Protein AF-A0AAP6MKV2-F1 (afdb_monomer)

Nearest PDB structures (foldseek):
  7dkw-assembly2_B  TM=5.057E-01  e=1.894E-02  Thermoanaerobacterium xylanolyticum LX-11
  5ost-assembly1_A  TM=4.726E-01  e=5.438E-02  Thermoanaerobacterium xylanolyticum LX-11
  7w2t-assembly1_A  TM=4.803E-01  e=5.438E-02  Thermoanaerobacterium xylanolyticum LX-11
  6shm-assembly1_A  TM=4.176E-01  e=5.194E-02  Salegentibacter sp. Hel_I_6
  5yqg-assembly1_B  TM=2.868E-01  e=1.022E+00  Mus musculus

Structure (mmCIF, N/CA/C/O backbone):
data_AF-A0AAP6MKV2-F1
#
_entry.id   AF-A0AAP6MKV2-F1
#
loop_
_atom_site.group_PDB
_atom_site.id
_atom_site.type_symbol
_atom_site.label_atom_id
_atom_site.label_alt_id
_atom_site.label_comp_id
_atom_site.label_asym_id
_atom_site.label_entity_id
_atom_site.label_seq_id
_atom_site.pdbx_PDB_ins_code
_atom_site.Cartn_x
_atom_site.Cartn_y
_atom_site.Cartn_z
_atom_site.occupancy
_atom_site.B_iso_or_equiv
_atom_site.auth_seq_id
_atom_site.auth_comp_id
_atom_site.auth_asym_id
_atom_site.auth_atom_id
_atom_site.pdbx_PDB_model_num
ATOM 1 N N . MET A 1 1 ? 3.677 -28.229 -63.350 1.00 37.38 1 MET A N 1
ATOM 2 C CA . MET A 1 1 ? 2.703 -27.316 -62.720 1.00 37.38 1 MET A CA 1
ATOM 3 C C . MET A 1 1 ? 3.245 -27.011 -61.335 1.00 37.38 1 MET A C 1
ATOM 5 O O . MET A 1 1 ? 3.321 -27.908 -60.512 1.00 37.38 1 MET A O 1
ATOM 9 N N . ALA A 1 2 ? 3.819 -25.820 -61.182 1.00 33.41 2 ALA A N 1
ATOM 10 C CA . ALA A 1 2 ? 4.589 -25.403 -60.016 1.00 33.41 2 ALA A CA 1
ATOM 11 C C . ALA A 1 2 ? 3.659 -24.871 -58.919 1.00 33.41 2 ALA A C 1
ATOM 13 O O . ALA A 1 2 ? 2.765 -24.083 -59.223 1.00 33.41 2 ALA A O 1
ATOM 14 N N . ILE A 1 3 ? 3.909 -25.246 -57.664 1.00 34.44 3 ILE A N 1
ATOM 15 C CA . ILE A 1 3 ? 3.376 -24.551 -56.489 1.00 34.44 3 ILE A CA 1
ATOM 16 C C . ILE A 1 3 ? 4.572 -24.095 -55.655 1.00 34.44 3 ILE A C 1
ATOM 18 O O . ILE A 1 3 ? 5.484 -24.864 -55.361 1.00 34.44 3 ILE A O 1
ATOM 22 N N . ARG A 1 4 ? 4.581 -22.788 -55.394 1.00 31.06 4 ARG A N 1
ATOM 23 C CA . ARG A 1 4 ? 5.626 -22.006 -54.737 1.00 31.06 4 ARG A CA 1
ATOM 24 C C . ARG A 1 4 ? 5.560 -22.208 -53.221 1.00 31.06 4 ARG A C 1
ATOM 26 O O . ARG A 1 4 ? 4.501 -22.007 -52.638 1.00 31.06 4 ARG A O 1
ATOM 33 N N . LEU A 1 5 ? 6.701 -22.507 -52.606 1.00 33.47 5 LEU A N 1
ATOM 34 C CA . LEU A 1 5 ? 6.960 -22.258 -51.187 1.00 33.47 5 LEU A CA 1
ATOM 35 C C . LEU A 1 5 ? 7.304 -20.769 -51.028 1.00 33.47 5 LEU A C 1
ATOM 37 O O . LEU A 1 5 ? 8.228 -20.281 -51.678 1.00 33.47 5 LEU A O 1
ATOM 41 N N . ARG A 1 6 ? 6.528 -20.045 -50.216 1.00 33.00 6 ARG A N 1
ATOM 42 C CA . ARG A 1 6 ? 6.804 -18.665 -49.797 1.00 33.00 6 ARG A CA 1
ATOM 43 C C . ARG A 1 6 ? 7.363 -18.685 -48.371 1.00 33.00 6 ARG A C 1
ATOM 45 O O . ARG A 1 6 ? 6.688 -19.152 -47.466 1.00 33.00 6 ARG A O 1
ATOM 52 N N . GLU A 1 7 ? 8.600 -18.207 -48.260 1.00 35.06 7 GLU A N 1
ATOM 53 C CA . GLU A 1 7 ? 9.160 -17.328 -47.218 1.00 35.06 7 GLU A CA 1
ATOM 54 C C . GLU A 1 7 ? 8.835 -17.650 -45.747 1.00 35.06 7 GLU A C 1
ATOM 56 O O . GLU A 1 7 ? 7.844 -17.195 -45.184 1.00 35.06 7 GLU A O 1
ATOM 61 N N . ALA A 1 8 ? 9.756 -18.383 -45.110 1.00 37.50 8 ALA A N 1
ATOM 62 C CA . ALA A 1 8 ? 9.892 -18.457 -43.659 1.00 37.50 8 ALA A CA 1
ATOM 63 C C . ALA A 1 8 ? 10.658 -17.228 -43.125 1.00 37.50 8 ALA A C 1
ATOM 65 O O . ALA A 1 8 ? 11.614 -16.756 -43.741 1.00 37.50 8 ALA A O 1
ATOM 66 N N . ASN A 1 9 ? 10.208 -16.721 -41.978 1.00 42.56 9 ASN A N 1
ATOM 67 C CA . ASN A 1 9 ? 10.614 -15.465 -41.347 1.00 42.56 9 ASN A CA 1
ATOM 68 C C . ASN A 1 9 ? 12.045 -15.551 -40.742 1.00 42.56 9 ASN A C 1
ATOM 70 O O . ASN A 1 9 ? 12.288 -16.440 -39.919 1.00 42.56 9 ASN A O 1
ATOM 74 N N . PRO A 1 10 ? 12.994 -14.656 -41.094 1.00 40.03 10 PRO A N 1
ATOM 75 C CA . PRO A 1 10 ? 14.389 -14.699 -40.624 1.00 40.03 10 PRO A CA 1
ATOM 76 C C . PRO A 1 10 ? 14.574 -14.502 -39.105 1.00 40.03 10 PRO A C 1
ATOM 78 O O . PRO A 1 10 ? 15.648 -14.786 -38.578 1.00 40.03 10 PRO A O 1
ATOM 81 N N . THR A 1 11 ? 13.536 -14.090 -38.375 1.00 42.41 11 THR A N 1
ATOM 82 C CA . THR A 1 11 ? 13.589 -13.847 -36.922 1.00 42.41 11 THR A CA 1
ATOM 83 C C . THR A 1 11 ? 13.694 -15.133 -36.089 1.00 42.41 11 THR A C 1
ATOM 85 O O . THR A 1 11 ? 14.256 -15.121 -34.997 1.00 42.41 11 THR A O 1
ATOM 88 N N . VAL A 1 12 ? 13.234 -16.277 -36.611 1.00 44.59 12 VAL A N 1
ATOM 89 C CA . VAL A 1 12 ? 13.224 -17.553 -35.863 1.00 44.59 12 VAL A CA 1
ATOM 90 C C . VAL A 1 12 ? 14.627 -18.174 -35.751 1.00 44.59 12 VAL A C 1
ATOM 92 O O . VAL A 1 12 ? 14.918 -18.883 -34.793 1.00 44.59 12 VAL A O 1
ATOM 95 N N . HIS A 1 13 ? 15.540 -17.872 -36.681 1.00 40.53 13 HIS A N 1
ATOM 96 C CA . HIS A 1 13 ? 16.907 -18.417 -36.652 1.00 40.53 13 HIS A CA 1
ATOM 97 C C . HIS A 1 13 ? 17.844 -17.641 -35.707 1.00 40.53 13 HIS A C 1
ATOM 99 O O . HIS A 1 13 ? 18.836 -18.198 -35.244 1.00 40.53 13 HIS A O 1
ATOM 105 N N . ALA A 1 14 ? 17.510 -16.393 -35.357 1.00 41.19 14 ALA A N 1
ATOM 106 C CA . ALA A 1 14 ? 18.282 -15.597 -34.400 1.00 41.19 14 ALA A CA 1
ATOM 107 C C . ALA A 1 14 ? 18.043 -16.027 -32.937 1.00 41.19 14 ALA A C 1
ATOM 109 O O . ALA A 1 14 ? 18.963 -15.973 -32.126 1.00 41.19 14 ALA A O 1
ATOM 110 N N . ILE A 1 15 ? 16.840 -16.518 -32.613 1.00 44.12 15 ILE A N 1
ATOM 111 C CA . ILE A 1 15 ? 16.466 -16.928 -31.246 1.00 44.12 15 ILE A CA 1
ATOM 112 C C . ILE A 1 15 ? 17.025 -18.322 -30.907 1.00 44.12 15 ILE A C 1
ATOM 114 O O . ILE A 1 15 ? 17.529 -18.535 -29.808 1.00 44.12 15 ILE A O 1
ATOM 118 N N . VAL A 1 16 ? 17.049 -19.249 -31.872 1.00 46.31 16 VAL A N 1
ATOM 119 C CA . VAL A 1 16 ? 17.664 -20.580 -31.686 1.00 46.31 16 VAL A CA 1
ATOM 120 C C . VAL A 1 16 ? 19.199 -20.496 -31.637 1.00 46.31 16 VAL A C 1
ATOM 122 O O . VAL A 1 16 ? 19.837 -21.263 -30.919 1.00 46.31 16 VAL A O 1
ATOM 125 N N . GLY A 1 17 ? 19.805 -19.527 -32.334 1.00 36.56 17 GLY A N 1
ATOM 126 C CA . GLY A 1 17 ? 21.254 -19.294 -32.300 1.00 36.56 17 GLY A CA 1
ATOM 127 C C . GLY A 1 17 ? 21.776 -18.725 -30.974 1.00 36.56 17 GLY A C 1
ATOM 128 O O . GLY A 1 17 ? 22.905 -19.025 -30.596 1.00 36.56 17 GLY A O 1
ATOM 129 N N . LEU A 1 18 ? 20.965 -17.951 -30.239 1.00 38.56 18 LEU A N 1
ATOM 130 C CA . LEU A 1 18 ? 21.369 -17.376 -28.948 1.00 38.56 18 LEU A CA 1
ATOM 131 C C . LEU A 1 18 ? 21.294 -18.391 -27.793 1.00 38.56 18 LEU A C 1
ATOM 133 O O . LEU A 1 18 ? 22.123 -18.343 -26.888 1.00 38.56 18 LEU A O 1
ATOM 137 N N . LEU A 1 19 ? 20.358 -19.346 -27.853 1.00 37.03 19 LEU A N 1
ATOM 138 C CA . LEU A 1 19 ? 20.194 -20.394 -26.835 1.00 37.03 19 LEU A CA 1
ATOM 139 C C . LEU A 1 19 ? 21.298 -21.466 -26.883 1.00 37.03 19 LEU A C 1
ATOM 141 O O . LEU A 1 19 ? 21.673 -21.995 -25.842 1.00 37.03 19 LEU A O 1
ATOM 145 N N . LEU A 1 20 ? 21.881 -21.736 -28.058 1.00 39.06 20 LEU A N 1
ATOM 146 C CA . LEU A 1 20 ? 22.973 -22.711 -28.226 1.00 39.06 20 LEU A CA 1
ATOM 147 C C . LEU A 1 20 ? 24.357 -22.183 -27.803 1.00 39.06 20 LEU A C 1
ATOM 149 O O . LEU A 1 20 ? 25.241 -22.976 -27.486 1.00 39.06 20 LEU A O 1
ATOM 153 N N . CYS A 1 21 ? 24.554 -20.862 -27.747 1.00 33.06 21 CYS A N 1
ATOM 154 C CA . CYS A 1 21 ? 25.814 -20.268 -27.281 1.00 33.06 21 CYS A CA 1
ATOM 155 C C . CYS A 1 21 ? 25.936 -20.225 -25.747 1.00 33.06 21 CYS A C 1
ATOM 157 O O . CYS A 1 21 ? 27.050 -20.126 -25.240 1.00 33.06 21 CYS A O 1
ATOM 159 N N . PHE A 1 22 ? 24.829 -20.343 -25.004 1.00 34.09 22 PHE A N 1
ATOM 160 C CA . PHE A 1 22 ? 24.847 -20.363 -23.535 1.00 34.09 22 PHE A CA 1
ATOM 161 C C . PHE A 1 22 ? 25.101 -21.767 -22.954 1.00 34.09 22 PHE A C 1
ATOM 163 O O . PHE A 1 22 ? 25.610 -21.893 -21.846 1.00 34.09 22 PHE A O 1
ATOM 170 N N . SER A 1 23 ? 24.822 -22.834 -23.714 1.00 34.31 23 SER A N 1
ATOM 171 C CA . SER A 1 23 ? 24.982 -24.230 -23.264 1.00 34.31 23 SER A CA 1
ATOM 172 C C . SER A 1 23 ? 26.414 -24.774 -23.395 1.00 34.31 23 SER A C 1
ATOM 174 O O . SER A 1 23 ? 26.713 -25.840 -22.869 1.00 34.31 23 SER A O 1
ATOM 176 N N . LEU A 1 24 ? 27.309 -24.065 -24.094 1.00 33.31 24 LEU A N 1
ATOM 177 C CA . LEU A 1 24 ? 28.676 -24.521 -24.399 1.00 33.31 24 LEU A CA 1
ATOM 178 C C . LEU A 1 24 ? 29.765 -23.913 -23.493 1.00 33.31 24 LEU A C 1
ATOM 180 O O . LEU A 1 24 ? 30.947 -24.150 -23.724 1.00 33.31 24 LEU A O 1
ATOM 184 N N . LEU A 1 25 ? 29.389 -23.170 -22.445 1.00 31.69 25 LEU A N 1
ATOM 185 C CA . LEU A 1 25 ? 30.319 -22.555 -21.482 1.00 31.69 25 LEU A CA 1
ATOM 186 C C . LEU A 1 25 ? 30.351 -23.240 -20.097 1.00 31.69 25 LEU A C 1
ATOM 188 O O . LEU A 1 25 ? 31.009 -22.739 -19.193 1.00 31.69 25 LEU A O 1
ATOM 192 N N . LEU A 1 26 ? 29.706 -24.405 -19.934 1.00 31.64 26 LEU A N 1
ATOM 193 C CA . LEU A 1 26 ? 29.647 -25.167 -18.668 1.00 31.64 26 LEU A CA 1
ATOM 194 C C . LEU A 1 26 ? 30.251 -26.584 -18.748 1.00 31.64 26 LEU A C 1
ATOM 196 O O . LEU A 1 26 ? 29.884 -27.477 -17.991 1.00 31.64 26 LEU A O 1
ATOM 200 N N . SER A 1 27 ? 31.196 -26.836 -19.654 1.00 33.81 27 SER A N 1
ATOM 201 C CA . SER A 1 27 ? 31.912 -28.121 -19.685 1.00 33.81 27 SER A CA 1
ATOM 202 C C . SER A 1 27 ? 33.384 -27.927 -20.012 1.00 33.81 27 SER A C 1
ATOM 204 O O . SER A 1 27 ? 33.800 -28.058 -21.158 1.00 33.81 27 SER A O 1
ATOM 206 N N . ALA A 1 28 ? 34.163 -27.607 -18.981 1.00 26.56 28 ALA A N 1
ATOM 207 C CA . ALA A 1 28 ? 35.610 -27.782 -18.974 1.00 26.56 28 ALA A CA 1
ATOM 208 C C . ALA A 1 28 ? 36.122 -27.791 -17.526 1.00 26.56 28 ALA A C 1
ATOM 210 O O . ALA A 1 28 ? 36.441 -26.740 -16.986 1.00 26.56 28 ALA A O 1
ATOM 211 N N . CYS A 1 29 ? 36.187 -28.973 -16.914 1.00 27.58 29 CYS A N 1
ATOM 212 C CA . CYS A 1 29 ? 37.262 -29.340 -15.991 1.00 27.58 29 CYS A CA 1
ATOM 213 C C . CYS A 1 29 ? 37.401 -30.866 -16.022 1.00 27.58 29 CYS A C 1
ATOM 215 O O . CYS A 1 29 ? 36.460 -31.601 -15.731 1.00 27.58 29 CYS A O 1
ATOM 217 N N . GLU A 1 30 ? 38.566 -31.287 -16.500 1.00 27.89 30 GLU A N 1
ATOM 218 C CA . GLU A 1 30 ? 39.003 -32.651 -16.763 1.00 27.89 30 GLU A CA 1
ATOM 219 C C . GLU A 1 30 ? 39.200 -33.464 -15.477 1.00 27.89 30 GLU A C 1
ATOM 221 O O . GLU A 1 30 ? 39.645 -32.948 -14.452 1.00 27.89 30 GLU A O 1
ATOM 226 N N . ASN A 1 31 ? 38.891 -34.757 -15.593 1.00 27.88 31 ASN A N 1
ATOM 227 C CA . ASN A 1 31 ? 39.413 -35.825 -14.749 1.00 27.88 31 ASN A CA 1
ATOM 228 C C . ASN A 1 31 ? 40.925 -35.956 -14.961 1.00 27.88 31 ASN A C 1
ATOM 230 O O . ASN A 1 31 ? 41.368 -35.935 -16.108 1.00 27.88 31 ASN A O 1
ATOM 234 N N . ASP A 1 32 ? 41.660 -36.240 -13.890 1.00 29.25 32 ASP A N 1
ATOM 235 C CA . ASP A 1 32 ? 42.868 -37.056 -13.979 1.00 29.25 32 ASP A CA 1
ATOM 236 C C . ASP A 1 32 ? 42.824 -38.120 -12.876 1.00 29.25 32 ASP A C 1
ATOM 238 O O . ASP A 1 32 ? 42.498 -37.844 -11.717 1.00 29.25 32 ASP A O 1
ATOM 242 N N . ASP A 1 33 ? 43.068 -39.350 -13.317 1.00 31.39 33 ASP A N 1
ATOM 243 C CA . ASP A 1 33 ? 43.136 -40.588 -12.553 1.00 31.39 33 ASP A CA 1
ATOM 244 C C . ASP A 1 33 ? 44.260 -40.548 -11.504 1.00 31.39 33 ASP A C 1
ATOM 246 O O . ASP A 1 33 ? 45.318 -39.981 -11.754 1.00 31.39 33 ASP A O 1
ATOM 250 N N . ASP A 1 34 ? 44.076 -41.242 -10.376 1.00 31.97 34 ASP A N 1
ATOM 251 C CA . ASP A 1 34 ? 45.062 -42.242 -9.949 1.00 31.97 34 ASP A CA 1
ATOM 252 C C . ASP A 1 34 ? 44.487 -43.188 -8.880 1.00 31.97 34 ASP A C 1
ATOM 254 O O . ASP A 1 34 ? 43.902 -42.797 -7.868 1.00 31.97 34 ASP A O 1
ATOM 258 N N . LEU A 1 35 ? 44.650 -44.478 -9.169 1.00 34.16 35 LEU A N 1
ATOM 259 C CA . LEU A 1 35 ? 44.372 -45.626 -8.315 1.00 34.16 35 LEU A CA 1
ATOM 260 C C . LEU A 1 35 ? 45.508 -45.781 -7.302 1.00 34.16 35 LEU A C 1
ATOM 262 O O . LEU A 1 35 ? 46.660 -45.835 -7.719 1.00 34.16 35 LEU A O 1
ATOM 266 N N . ASP A 1 36 ? 45.197 -45.991 -6.021 1.00 32.81 36 ASP A N 1
ATOM 267 C CA . ASP A 1 36 ? 46.112 -46.733 -5.153 1.00 32.81 36 ASP A CA 1
ATOM 268 C C . ASP A 1 36 ? 45.428 -47.407 -3.953 1.00 32.81 36 ASP A C 1
ATOM 270 O O . ASP A 1 36 ? 44.302 -47.109 -3.558 1.00 32.81 36 ASP A O 1
ATOM 274 N N . GLU A 1 37 ? 46.133 -48.418 -3.463 1.00 32.78 37 GLU A N 1
ATOM 275 C CA . GLU A 1 37 ? 45.663 -49.629 -2.803 1.00 32.78 37 GLU A CA 1
ATOM 276 C C . GLU A 1 37 ? 45.097 -49.488 -1.376 1.00 32.78 37 GLU A C 1
ATOM 278 O O . GLU A 1 37 ? 45.430 -48.610 -0.582 1.00 32.78 37 GLU A O 1
ATOM 283 N N . ALA A 1 38 ? 44.259 -50.466 -1.026 1.00 32.81 38 ALA A N 1
ATOM 284 C CA . ALA A 1 38 ? 43.570 -50.604 0.248 1.00 32.81 38 ALA A CA 1
ATOM 285 C C . ALA A 1 38 ? 44.495 -50.854 1.459 1.00 32.81 38 ALA A C 1
ATOM 287 O O . ALA A 1 38 ? 45.318 -51.771 1.461 1.00 32.81 38 ALA A O 1
ATOM 288 N N . GLN A 1 39 ? 44.206 -50.166 2.570 1.00 32.25 39 GLN A N 1
ATOM 289 C CA . GLN A 1 39 ? 44.456 -50.653 3.932 1.00 32.25 39 GLN A CA 1
ATOM 290 C C . GLN A 1 39 ? 43.222 -50.398 4.816 1.00 32.25 39 GLN A C 1
ATOM 292 O O . GLN A 1 39 ? 42.707 -49.284 4.808 1.00 32.25 39 GLN A O 1
ATOM 297 N N . PRO A 1 40 ? 42.731 -51.377 5.604 1.00 36.59 40 PRO A N 1
ATOM 298 C CA . PRO A 1 40 ? 41.610 -51.154 6.509 1.00 36.59 40 PRO A CA 1
ATOM 299 C C . PRO A 1 40 ? 42.103 -50.786 7.914 1.00 36.59 40 PRO A C 1
ATOM 301 O O . PRO A 1 40 ? 42.899 -51.515 8.507 1.00 36.59 40 PRO A O 1
ATOM 304 N N . SER A 1 41 ? 41.591 -49.691 8.479 1.00 32.59 41 SER A N 1
ATOM 305 C CA . SER A 1 41 ? 41.571 -49.365 9.918 1.00 32.59 41 SER A CA 1
ATOM 306 C C . SER A 1 41 ? 40.693 -48.120 10.135 1.00 32.59 41 SER A C 1
ATOM 308 O O . SER A 1 41 ? 40.573 -47.319 9.219 1.00 32.59 41 SER A O 1
ATOM 310 N N . PRO A 1 42 ? 40.206 -47.835 11.351 1.00 39.25 42 PRO A N 1
ATOM 311 C CA . PRO A 1 42 ? 39.312 -48.618 12.198 1.00 39.25 42 PRO A CA 1
ATOM 312 C C . PRO A 1 42 ? 37.995 -47.850 12.469 1.00 39.25 42 PRO A C 1
ATOM 314 O O . PRO A 1 42 ? 38.046 -46.687 12.837 1.00 39.25 42 PRO A O 1
ATOM 317 N N . SER A 1 43 ? 36.840 -48.527 12.375 1.00 45.62 43 SER A N 1
ATOM 318 C CA . SER A 1 43 ? 35.544 -48.160 12.996 1.00 45.62 43 SER A CA 1
ATOM 319 C C . SER A 1 43 ? 35.324 -46.659 13.255 1.00 45.62 43 SER A C 1
ATOM 321 O O . SER A 1 43 ? 35.331 -46.216 14.409 1.00 45.62 43 SER A O 1
ATOM 323 N N . GLU A 1 44 ? 35.075 -45.893 12.196 1.00 38.09 44 GLU A N 1
ATOM 324 C CA . GLU A 1 44 ? 34.484 -44.565 12.329 1.00 38.09 44 GLU A CA 1
ATOM 325 C C . GLU A 1 44 ? 33.083 -44.730 12.919 1.00 38.09 44 GLU A C 1
ATOM 327 O O . GLU A 1 44 ? 32.229 -45.440 12.385 1.00 38.09 44 GLU A O 1
ATOM 332 N N . ALA A 1 45 ? 32.876 -44.126 14.089 1.00 42.94 45 ALA A N 1
ATOM 333 C CA . ALA A 1 45 ? 31.546 -43.911 14.621 1.00 42.94 45 ALA A CA 1
ATOM 334 C C . ALA A 1 45 ? 30.732 -43.224 13.522 1.00 42.94 45 ALA A C 1
ATOM 336 O O . ALA A 1 45 ? 31.136 -42.157 13.065 1.00 42.94 45 ALA A O 1
ATOM 337 N N . GLN A 1 46 ? 29.643 -43.865 13.086 1.00 37.97 46 GLN A N 1
ATOM 338 C CA . GLN A 1 46 ? 28.703 -43.299 12.124 1.00 37.97 46 GLN A CA 1
ATOM 339 C C . GLN A 1 46 ? 28.304 -41.910 12.619 1.00 37.97 46 GLN A C 1
ATOM 341 O O . GLN A 1 46 ? 27.517 -41.772 13.558 1.00 37.97 46 GLN A O 1
ATOM 346 N N . GLN A 1 47 ? 28.895 -40.882 12.010 1.00 41.94 47 GLN A N 1
ATOM 347 C CA . GLN A 1 47 ? 28.281 -39.572 11.989 1.00 41.94 47 GLN A CA 1
ATOM 348 C C . GLN A 1 47 ? 26.910 -39.778 11.335 1.00 41.94 47 GLN A C 1
ATOM 350 O O . GLN A 1 47 ? 26.831 -40.533 10.360 1.00 41.94 47 GLN A O 1
ATOM 355 N N . PRO A 1 48 ? 25.827 -39.219 11.900 1.00 43.50 48 PRO A N 1
ATOM 356 C CA . PRO A 1 48 ? 24.531 -39.283 11.246 1.00 43.50 48 PRO A CA 1
ATOM 357 C C . PRO A 1 48 ? 24.708 -38.769 9.818 1.00 43.50 48 PRO A C 1
ATOM 359 O O . PRO A 1 48 ? 25.304 -37.708 9.622 1.00 43.50 48 PRO A O 1
ATOM 362 N N . GLU A 1 49 ? 24.273 -39.565 8.838 1.00 40.06 49 GLU A N 1
ATOM 363 C CA . GLU A 1 49 ? 24.254 -39.125 7.447 1.00 40.06 49 GLU A CA 1
ATOM 364 C C . GLU A 1 49 ? 23.527 -37.774 7.401 1.00 40.06 49 GLU A C 1
ATOM 366 O O . GLU A 1 49 ? 22.458 -37.657 8.012 1.00 40.06 49 GLU A O 1
ATOM 371 N N . PRO A 1 50 ? 24.107 -36.743 6.760 1.00 43.09 50 PRO A N 1
ATOM 372 C CA . PRO A 1 50 ? 23.391 -35.497 6.554 1.00 43.09 50 PRO A CA 1
ATOM 373 C C . PRO A 1 50 ? 22.088 -35.834 5.831 1.00 43.09 50 PRO A C 1
ATOM 375 O O . PRO A 1 50 ? 22.107 -36.559 4.833 1.00 43.09 50 PRO A O 1
ATOM 378 N N . GLU A 1 51 ? 20.960 -35.358 6.364 1.00 42.34 51 GLU A N 1
ATOM 379 C CA . GLU A 1 51 ? 19.688 -35.479 5.657 1.00 42.34 51 GLU A CA 1
ATOM 380 C C . GLU A 1 51 ? 19.883 -34.927 4.236 1.00 42.34 51 GLU A C 1
ATOM 382 O O . GLU A 1 51 ? 20.532 -33.885 4.076 1.00 42.34 51 GLU A O 1
ATOM 387 N N . PRO A 1 52 ? 19.411 -35.636 3.195 1.00 42.72 52 PRO A N 1
ATOM 388 C CA . PRO A 1 52 ? 19.535 -35.145 1.833 1.00 42.72 52 PRO A CA 1
ATOM 389 C C . PRO A 1 52 ? 18.903 -33.755 1.771 1.00 42.72 52 PRO A C 1
ATOM 391 O O . PRO A 1 52 ? 17.774 -33.574 2.229 1.00 42.72 52 PRO A O 1
ATOM 394 N N . ALA A 1 53 ? 19.653 -32.781 1.250 1.00 55.66 53 ALA A N 1
ATOM 395 C CA . ALA A 1 53 ? 19.154 -31.427 1.061 1.00 55.66 53 ALA A CA 1
ATOM 396 C C . ALA A 1 53 ? 17.809 -31.497 0.326 1.00 55.66 53 ALA A C 1
ATOM 398 O O . ALA A 1 53 ? 17.711 -32.183 -0.694 1.00 55.66 53 ALA A O 1
ATOM 399 N N . ASP A 1 54 ? 16.776 -30.842 0.865 1.00 63.53 54 ASP A N 1
ATOM 400 C CA . ASP A 1 54 ? 15.458 -30.822 0.236 1.00 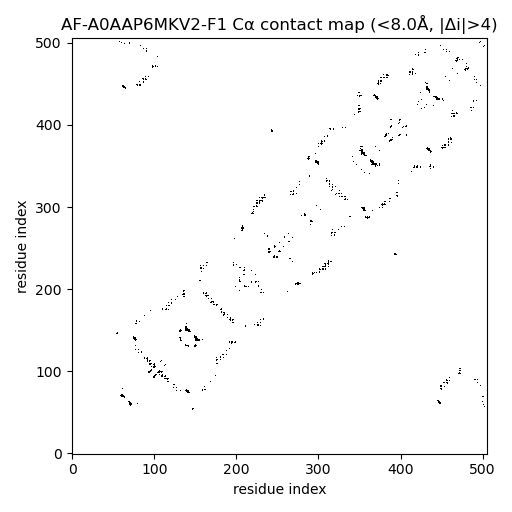63.53 54 ASP A CA 1
ATOM 401 C C . ASP A 1 54 ? 15.597 -30.226 -1.171 1.00 63.53 54 ASP A C 1
ATOM 403 O O . ASP A 1 54 ? 15.877 -29.037 -1.340 1.00 63.53 54 ASP A O 1
ATOM 407 N N . GLU A 1 55 ? 15.427 -31.072 -2.189 1.00 62.88 55 GLU A N 1
ATOM 408 C CA . GLU A 1 55 ? 15.546 -30.695 -3.601 1.00 62.88 55 GLU A CA 1
ATOM 409 C C . GLU A 1 55 ? 14.552 -29.588 -3.983 1.00 62.88 55 GLU A C 1
ATOM 411 O O . GLU A 1 55 ? 14.763 -28.891 -4.972 1.00 62.88 55 GLU A O 1
ATOM 416 N N . ARG A 1 56 ? 13.499 -29.380 -3.175 1.00 66.12 56 ARG A N 1
ATOM 417 C CA . ARG A 1 56 ? 12.502 -28.314 -3.344 1.00 66.12 56 ARG A CA 1
ATOM 418 C C . ARG A 1 56 ? 13.054 -26.912 -3.106 1.00 66.12 56 ARG A C 1
ATOM 420 O O . ARG A 1 56 ? 12.380 -25.931 -3.434 1.00 66.12 56 ARG A O 1
ATOM 427 N N . GLY A 1 57 ? 14.260 -26.806 -2.555 1.00 67.12 57 GLY A N 1
ATOM 428 C CA . GLY A 1 57 ? 14.901 -25.540 -2.247 1.00 67.12 57 GLY A CA 1
ATOM 429 C C . GLY A 1 57 ? 14.175 -24.759 -1.150 1.00 67.12 57 GLY A C 1
ATOM 430 O O . GLY A 1 57 ? 13.442 -25.301 -0.324 1.00 67.12 57 GLY A O 1
ATOM 431 N N . PHE A 1 58 ? 14.412 -23.453 -1.130 1.00 70.44 58 PHE A N 1
ATOM 432 C CA . PHE A 1 58 ? 13.934 -22.562 -0.083 1.00 70.44 58 PHE A CA 1
ATOM 433 C C . PHE A 1 58 ? 12.407 -22.332 -0.148 1.00 70.44 58 PHE A C 1
ATOM 435 O O . PHE A 1 58 ? 11.879 -21.858 -1.162 1.00 70.44 58 PHE A O 1
ATOM 442 N N . LEU A 1 59 ? 11.712 -22.636 0.958 1.00 80.94 59 LEU A N 1
ATOM 443 C CA . LEU A 1 59 ? 10.273 -22.431 1.150 1.00 80.94 59 LEU A CA 1
ATOM 444 C C . LEU A 1 59 ? 10.002 -21.553 2.368 1.00 80.94 59 LEU A C 1
ATOM 446 O O . LEU A 1 59 ? 10.303 -21.949 3.496 1.00 80.94 59 LEU A O 1
ATOM 450 N N . LEU A 1 60 ? 9.364 -20.408 2.128 1.00 86.50 60 LEU A N 1
ATOM 451 C CA . LEU A 1 60 ? 8.927 -19.499 3.177 1.00 86.50 60 LEU A CA 1
ATOM 452 C C . LEU A 1 60 ? 7.827 -20.145 4.034 1.00 86.50 60 LEU A C 1
ATOM 454 O O . LEU A 1 60 ? 6.821 -20.622 3.496 1.00 86.50 60 LEU A O 1
ATOM 458 N N . PRO A 1 61 ? 7.970 -20.147 5.369 1.00 87.25 61 PRO A N 1
ATOM 459 C CA . PRO A 1 61 ? 6.862 -20.435 6.259 1.00 87.25 61 PRO A CA 1
ATOM 460 C C . PRO A 1 61 ? 5.705 -19.464 6.025 1.00 87.25 61 PRO A C 1
ATOM 462 O O . PRO A 1 61 ? 5.893 -18.287 5.730 1.00 87.25 61 PRO A O 1
ATOM 465 N N . SER A 1 62 ? 4.487 -19.958 6.203 1.00 82.88 62 SER A N 1
ATOM 466 C CA . SER A 1 62 ? 3.277 -19.138 6.159 1.00 82.88 62 SER A CA 1
ATOM 467 C C . SER A 1 62 ? 3.039 -18.393 7.476 1.00 82.88 62 SER A C 1
ATOM 469 O O . SER A 1 62 ? 2.490 -17.291 7.473 1.00 82.88 62 SER A O 1
ATOM 471 N N . ALA A 1 63 ? 3.467 -18.977 8.600 1.00 90.25 63 ALA A N 1
ATOM 472 C CA . ALA A 1 63 ? 3.306 -18.415 9.934 1.00 90.25 63 ALA A CA 1
ATOM 473 C C . ALA A 1 63 ? 4.332 -18.980 10.920 1.00 90.25 63 ALA A C 1
ATOM 475 O O . ALA A 1 63 ? 4.797 -20.111 10.782 1.00 90.25 63 ALA A O 1
ATOM 476 N N . VAL A 1 64 ? 4.617 -18.219 11.973 1.00 92.12 64 VAL A N 1
ATOM 477 C CA . VAL A 1 64 ? 5.412 -18.661 13.124 1.00 92.12 64 VAL A CA 1
ATOM 478 C C . VAL A 1 64 ? 4.611 -18.405 14.390 1.00 92.12 64 VAL A C 1
ATOM 480 O O . VAL A 1 64 ? 4.050 -17.327 14.576 1.00 92.12 64 VAL A O 1
ATOM 483 N N . LYS A 1 65 ? 4.538 -19.399 15.275 1.00 90.56 65 LYS A N 1
ATOM 484 C CA . LYS A 1 65 ? 3.901 -19.256 16.587 1.00 90.56 65 LYS A CA 1
ATOM 485 C C . LYS A 1 65 ? 4.973 -19.265 17.681 1.00 90.56 65 LYS A C 1
ATOM 487 O O . LYS A 1 65 ? 5.835 -20.144 17.633 1.00 90.56 65 LYS A O 1
ATOM 492 N N . PRO A 1 66 ? 4.894 -18.388 18.701 1.00 84.50 66 PRO A N 1
ATOM 493 C CA . PRO A 1 66 ? 5.857 -18.379 19.798 1.00 84.50 66 PRO A CA 1
ATOM 494 C C . PRO A 1 66 ? 6.089 -19.770 20.408 1.00 84.50 66 PRO A C 1
ATOM 496 O O . PRO A 1 66 ? 5.150 -20.478 20.796 1.00 84.50 66 PRO A O 1
ATOM 499 N N . GLY A 1 67 ? 7.359 -20.186 20.457 1.00 82.62 67 GLY A N 1
ATOM 500 C CA . GLY A 1 67 ? 7.784 -21.481 21.001 1.00 82.62 67 GLY A CA 1
ATOM 501 C C . GLY A 1 67 ? 7.373 -22.711 20.176 1.00 82.62 67 GLY A C 1
ATOM 502 O O . GLY A 1 67 ? 7.333 -23.821 20.719 1.00 82.62 67 GLY A O 1
ATOM 503 N N . LYS A 1 68 ? 7.024 -22.543 18.895 1.00 86.50 68 LYS A N 1
ATOM 504 C CA . LYS A 1 68 ? 6.691 -23.624 17.954 1.00 86.50 68 LYS A CA 1
ATOM 505 C C . LYS A 1 68 ? 7.561 -23.532 16.704 1.00 86.50 68 LYS A C 1
ATOM 507 O O . LYS A 1 68 ? 8.055 -22.465 16.373 1.00 86.50 68 LYS A O 1
ATOM 512 N N . ALA A 1 69 ? 7.714 -24.662 16.015 1.00 85.19 69 ALA A N 1
ATOM 513 C CA . ALA A 1 69 ? 8.355 -24.684 14.705 1.00 85.19 69 ALA A CA 1
ATOM 514 C C . ALA A 1 69 ? 7.532 -23.867 13.681 1.00 85.19 69 ALA A C 1
ATOM 516 O O . ALA A 1 69 ? 6.299 -23.861 13.795 1.00 85.19 69 ALA A O 1
ATOM 517 N N . PRO A 1 70 ? 8.181 -23.225 12.692 1.00 88.00 70 PRO A N 1
ATOM 518 C CA . PRO A 1 70 ? 7.495 -22.517 11.614 1.00 88.00 70 PRO A CA 1
ATOM 519 C C . PRO A 1 70 ? 6.506 -23.406 10.837 1.00 88.00 70 PRO A C 1
ATOM 521 O O . PRO A 1 70 ? 6.797 -24.557 10.507 1.00 88.00 70 PRO A O 1
ATOM 524 N N . GLU A 1 71 ? 5.327 -22.865 10.524 1.00 86.81 71 GLU A N 1
ATOM 525 C CA . GLU A 1 71 ? 4.274 -23.535 9.753 1.00 86.81 71 GLU A CA 1
ATOM 526 C C . GLU A 1 71 ? 4.549 -23.382 8.249 1.00 86.81 71 GLU A C 1
ATOM 528 O O . GLU A 1 71 ? 4.284 -22.331 7.655 1.00 86.81 71 GLU A O 1
ATOM 533 N N . ARG A 1 72 ? 5.077 -24.431 7.610 1.00 84.25 72 ARG A N 1
ATOM 534 C CA . ARG A 1 72 ? 5.377 -24.425 6.170 1.00 84.25 72 ARG A CA 1
ATOM 535 C C . ARG A 1 72 ? 4.161 -24.865 5.351 1.00 84.25 72 ARG A C 1
ATOM 537 O O . ARG A 1 72 ? 3.554 -25.881 5.694 1.00 84.25 72 ARG A O 1
ATOM 544 N N . PRO A 1 73 ? 3.784 -24.123 4.296 1.00 82.38 73 PRO A N 1
ATOM 545 C CA . PRO A 1 73 ? 2.658 -24.510 3.463 1.00 82.38 73 PRO A CA 1
ATOM 546 C C . PRO A 1 73 ? 3.036 -25.679 2.541 1.00 82.38 73 PRO A C 1
ATOM 548 O O . PRO A 1 73 ? 4.176 -25.785 2.092 1.00 82.38 73 PRO A O 1
ATOM 551 N N . ASP A 1 74 ? 2.058 -26.523 2.198 1.00 81.56 74 ASP A N 1
ATOM 552 C CA . ASP A 1 74 ? 2.244 -27.596 1.203 1.00 81.56 74 ASP A CA 1
ATOM 553 C C . ASP A 1 74 ? 2.541 -27.041 -0.202 1.00 81.56 74 ASP A C 1
ATOM 555 O O . ASP A 1 74 ? 3.148 -27.714 -1.037 1.00 81.56 74 ASP A O 1
ATOM 559 N N . ARG A 1 75 ? 2.087 -25.809 -0.462 1.00 88.75 75 ARG A N 1
ATOM 560 C CA . ARG A 1 75 ? 2.314 -25.048 -1.691 1.00 88.75 75 ARG A CA 1
ATOM 561 C C . ARG A 1 75 ? 2.734 -23.626 -1.335 1.00 88.75 75 ARG A C 1
ATOM 563 O O . ARG A 1 75 ? 1.990 -22.962 -0.609 1.00 88.75 75 ARG A O 1
ATOM 570 N N . PRO A 1 76 ? 3.881 -23.138 -1.823 1.00 91.31 76 PRO A N 1
ATOM 571 C CA . PRO A 1 76 ? 4.267 -21.753 -1.612 1.00 91.31 76 PRO A CA 1
ATOM 572 C C . PRO A 1 76 ? 3.315 -20.818 -2.372 1.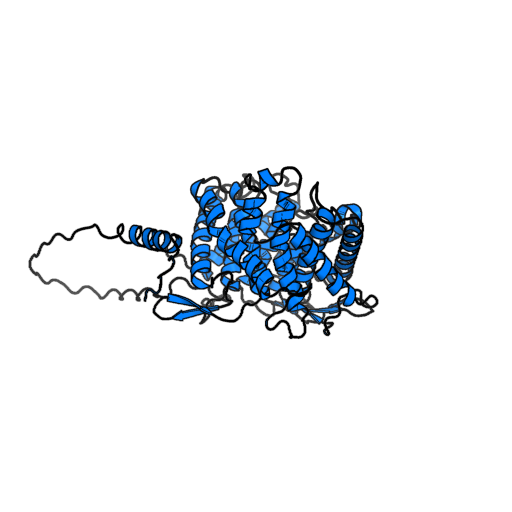00 91.31 76 PRO A C 1
ATOM 574 O O . PRO A 1 76 ? 2.753 -21.187 -3.411 1.00 91.31 76 PRO A O 1
ATOM 577 N N . ARG A 1 77 ? 3.103 -19.621 -1.818 1.00 93.12 77 ARG A N 1
ATOM 578 C CA . ARG A 1 77 ? 2.148 -18.635 -2.332 1.00 93.12 77 ARG A CA 1
ATOM 579 C C . ARG A 1 77 ? 2.874 -17.372 -2.764 1.00 93.12 77 ARG A C 1
ATOM 581 O O . ARG A 1 77 ? 3.650 -16.814 -1.990 1.00 93.12 77 ARG A O 1
ATOM 588 N N . PHE A 1 78 ? 2.548 -16.865 -3.953 1.00 93.81 78 PHE A N 1
ATOM 589 C CA . PHE A 1 78 ? 3.161 -15.655 -4.509 1.00 93.81 78 PHE A CA 1
ATOM 590 C C . PHE A 1 78 ? 3.038 -14.466 -3.560 1.00 93.81 78 PHE A C 1
ATOM 592 O O . PHE A 1 78 ? 3.983 -13.702 -3.388 1.00 93.81 78 PHE A O 1
ATOM 599 N N . ARG A 1 79 ? 1.886 -14.346 -2.895 1.00 93.12 79 ARG A N 1
ATOM 600 C CA . ARG A 1 79 ? 1.639 -13.308 -1.901 1.00 93.12 79 ARG A CA 1
ATOM 601 C C . ARG A 1 79 ? 2.645 -13.323 -0.751 1.00 93.12 79 ARG A C 1
ATOM 603 O O . ARG A 1 79 ? 3.172 -12.270 -0.415 1.00 93.12 79 ARG A O 1
ATOM 610 N N . ASP A 1 80 ? 2.901 -14.489 -0.161 1.00 92.81 80 ASP A N 1
ATOM 611 C CA . ASP A 1 80 ? 3.789 -14.610 1.000 1.00 92.81 80 ASP A CA 1
ATOM 612 C C . ASP A 1 80 ? 5.231 -14.260 0.605 1.00 92.81 80 ASP A C 1
ATOM 614 O O . ASP A 1 80 ? 5.901 -13.488 1.292 1.00 92.81 80 ASP A O 1
ATOM 618 N N . ASP A 1 81 ? 5.676 -14.744 -0.558 1.00 93.31 81 ASP A N 1
ATOM 619 C CA . ASP A 1 81 ? 7.018 -14.466 -1.068 1.00 93.31 81 ASP A CA 1
ATOM 620 C C . ASP A 1 81 ? 7.172 -12.998 -1.510 1.00 93.31 81 ASP A C 1
ATOM 622 O O . ASP A 1 81 ? 8.200 -12.365 -1.255 1.00 93.31 81 ASP A O 1
ATOM 626 N N . SER A 1 82 ? 6.137 -12.407 -2.118 1.00 93.75 82 SER A N 1
ATOM 627 C CA . SER A 1 82 ? 6.103 -10.973 -2.427 1.00 93.75 82 SER A CA 1
ATOM 628 C C . SER A 1 82 ? 6.135 -10.128 -1.154 1.00 93.75 82 SER A C 1
ATOM 630 O O . SER A 1 82 ? 6.795 -9.090 -1.126 1.00 93.75 82 SER A O 1
ATOM 632 N N . ASP A 1 83 ? 5.437 -10.542 -0.100 1.00 94.38 83 ASP A N 1
ATOM 633 C CA . ASP A 1 83 ? 5.425 -9.840 1.180 1.00 94.38 83 ASP A CA 1
ATOM 634 C C . ASP A 1 83 ? 6.792 -9.923 1.871 1.00 94.38 83 ASP A C 1
ATOM 636 O O . ASP A 1 83 ? 7.264 -8.911 2.401 1.00 94.38 83 ASP A O 1
ATOM 640 N N . ALA A 1 84 ? 7.482 -11.063 1.777 1.00 94.31 84 ALA A N 1
ATOM 641 C CA . ALA A 1 84 ? 8.868 -11.204 2.221 1.00 94.31 84 ALA A CA 1
ATOM 642 C C . ALA A 1 84 ? 9.789 -10.189 1.532 1.00 94.31 84 ALA A C 1
ATOM 644 O O . ALA A 1 84 ? 10.555 -9.484 2.190 1.00 94.31 84 ALA A O 1
ATOM 645 N N . LEU A 1 85 ? 9.678 -10.072 0.206 1.00 94.56 85 LEU A N 1
ATOM 646 C CA . LEU A 1 85 ? 10.466 -9.131 -0.588 1.00 94.56 85 LEU A CA 1
ATOM 647 C C . LEU A 1 85 ? 10.229 -7.676 -0.170 1.00 94.56 85 LEU A C 1
ATOM 649 O O . LEU A 1 85 ? 11.187 -6.910 -0.071 1.00 94.56 85 LEU A O 1
ATOM 653 N N . HIS A 1 86 ? 8.981 -7.291 0.107 1.00 94.50 86 HIS A N 1
ATOM 654 C CA . HIS A 1 86 ? 8.659 -5.956 0.625 1.00 94.50 86 HIS A CA 1
ATOM 655 C C . HIS A 1 86 ? 9.302 -5.693 1.985 1.00 94.50 86 HIS A C 1
ATOM 657 O O . HIS A 1 86 ? 9.879 -4.627 2.196 1.00 94.50 86 HIS A O 1
ATOM 663 N N . ALA A 1 87 ? 9.254 -6.669 2.890 1.00 95.25 87 ALA A N 1
ATOM 664 C CA . ALA A 1 87 ? 9.824 -6.533 4.223 1.00 95.25 87 ALA A CA 1
ATOM 665 C C . ALA A 1 87 ? 11.359 -6.423 4.194 1.00 95.25 87 ALA A C 1
ATOM 667 O O . ALA A 1 87 ? 11.923 -5.536 4.830 1.00 95.25 87 ALA A O 1
ATOM 668 N N . ILE A 1 88 ? 12.034 -7.261 3.399 1.00 94.62 88 ILE A N 1
ATOM 669 C CA . ILE A 1 88 ? 13.498 -7.228 3.215 1.00 94.62 88 ILE A CA 1
ATOM 670 C C . ILE A 1 88 ? 13.930 -5.907 2.587 1.00 94.62 88 ILE A C 1
ATOM 672 O O . ILE A 1 88 ? 14.892 -5.283 3.034 1.00 94.62 88 ILE A O 1
ATOM 676 N N . PHE A 1 89 ? 13.187 -5.452 1.576 1.00 93.06 89 PHE A N 1
ATOM 677 C CA . PHE A 1 89 ? 13.414 -4.144 0.986 1.00 93.06 89 PHE A CA 1
ATOM 678 C C . PHE A 1 89 ? 13.304 -3.038 2.042 1.00 93.06 89 PHE A C 1
ATOM 680 O O . PHE A 1 89 ? 14.215 -2.223 2.146 1.00 93.06 89 PHE A O 1
ATOM 687 N N . MET A 1 90 ? 12.239 -3.016 2.851 1.00 93.81 90 MET A N 1
ATOM 688 C CA . MET A 1 90 ? 12.073 -1.999 3.893 1.00 93.81 90 MET A CA 1
ATOM 689 C C . MET A 1 90 ? 13.159 -2.075 4.969 1.00 93.81 90 MET A C 1
ATOM 691 O O . MET A 1 90 ? 13.609 -1.026 5.427 1.00 93.81 90 MET A O 1
ATOM 695 N N . HIS A 1 91 ? 13.620 -3.280 5.320 1.00 93.75 91 HIS A N 1
ATOM 696 C CA . HIS A 1 91 ? 14.714 -3.480 6.268 1.00 93.75 91 HIS A CA 1
ATOM 697 C C . HIS A 1 91 ? 16.008 -2.819 5.781 1.00 93.75 91 HIS A C 1
ATOM 699 O O . HIS A 1 91 ? 16.612 -2.045 6.515 1.00 93.75 91 HIS A O 1
ATOM 705 N N . GLY A 1 92 ? 16.392 -3.057 4.522 1.00 92.50 92 GLY A N 1
ATOM 706 C CA . GLY A 1 92 ? 17.571 -2.424 3.927 1.00 92.50 92 GLY A CA 1
ATOM 707 C C . GLY A 1 92 ? 17.370 -0.931 3.669 1.00 92.50 92 GLY A C 1
ATOM 708 O O . GLY A 1 92 ? 18.194 -0.106 4.034 1.00 92.50 92 GLY A O 1
ATOM 709 N N . ALA A 1 93 ? 16.238 -0.539 3.091 1.00 89.19 93 ALA A N 1
ATOM 710 C CA . ALA A 1 93 ? 15.972 0.839 2.691 1.00 89.19 93 ALA A CA 1
ATOM 711 C C . ALA A 1 93 ? 15.939 1.837 3.864 1.00 89.19 93 ALA A C 1
ATOM 713 O O . ALA A 1 93 ? 16.234 3.021 3.674 1.00 89.19 93 ALA A O 1
ATOM 714 N N . ARG A 1 94 ? 15.561 1.375 5.063 1.00 92.25 94 ARG A N 1
ATOM 715 C CA . ARG A 1 94 ? 15.574 2.179 6.295 1.00 92.25 94 ARG A CA 1
ATOM 716 C C . ARG A 1 94 ? 16.920 2.169 7.006 1.00 92.25 94 ARG A C 1
ATOM 718 O O . ARG A 1 94 ? 17.108 2.966 7.915 1.00 92.25 94 ARG A O 1
ATOM 725 N N . ALA A 1 95 ? 17.862 1.354 6.553 1.00 93.81 95 ALA A N 1
ATOM 726 C CA . ALA A 1 95 ? 19.205 1.269 7.101 1.00 93.81 95 ALA A CA 1
ATOM 727 C C . ALA A 1 95 ? 20.142 2.393 6.616 1.00 93.81 95 ALA A C 1
ATOM 729 O O . ALA A 1 95 ? 21.234 2.540 7.135 1.00 93.81 95 ALA A O 1
ATOM 730 N N . ARG A 1 96 ? 19.703 3.252 5.688 1.00 91.88 96 ARG A N 1
ATOM 731 C CA . ARG A 1 96 ? 20.502 4.384 5.189 1.00 91.88 96 ARG A CA 1
ATOM 732 C C . ARG A 1 96 ? 20.954 5.349 6.286 1.00 91.88 96 ARG A C 1
ATOM 734 O O . ARG A 1 96 ? 20.233 5.571 7.261 1.00 91.88 96 ARG A O 1
ATOM 741 N N . SER A 1 97 ? 22.070 6.029 6.041 1.00 92.06 97 SER A N 1
ATOM 742 C CA . SER A 1 97 ? 22.653 7.061 6.909 1.00 92.06 97 SER A CA 1
ATOM 743 C C . SER A 1 97 ? 21.728 8.212 7.306 1.00 92.06 97 SER A C 1
ATOM 745 O O . SER A 1 97 ? 22.009 8.879 8.291 1.00 92.06 97 SER A O 1
ATOM 747 N N . SER A 1 98 ? 20.623 8.467 6.598 1.00 91.12 98 SER A N 1
ATOM 748 C CA . SER A 1 98 ? 19.631 9.471 7.020 1.00 91.12 98 SER A CA 1
ATOM 749 C C . SER A 1 98 ? 18.568 8.927 7.986 1.00 91.12 98 SER A C 1
ATOM 751 O O . SER A 1 98 ? 17.711 9.686 8.421 1.00 91.12 98 SER A O 1
ATOM 753 N N . GLU A 1 99 ? 18.570 7.621 8.261 1.00 94.69 99 GLU A N 1
ATOM 754 C CA . GLU A 1 99 ? 17.581 6.909 9.076 1.00 94.69 99 GLU A CA 1
ATOM 755 C C . GLU A 1 99 ? 18.289 5.984 10.078 1.00 94.69 99 GLU A C 1
ATOM 757 O O . GLU A 1 99 ? 19.039 6.464 10.922 1.00 94.69 99 GLU A O 1
ATOM 762 N N . MET A 1 100 ? 18.080 4.663 10.027 1.00 95.19 100 MET A N 1
ATOM 763 C CA . MET A 1 100 ? 18.625 3.745 11.026 1.00 95.19 100 MET A CA 1
ATOM 764 C C . MET A 1 100 ? 20.162 3.661 10.974 1.00 95.19 100 MET A C 1
ATOM 766 O O . MET A 1 100 ? 20.792 3.439 12.002 1.00 95.19 100 MET A O 1
ATOM 770 N N . GLY A 1 101 ? 20.778 3.898 9.815 1.00 95.12 101 GLY A N 1
ATOM 771 C CA . GLY A 1 101 ? 22.237 3.964 9.665 1.00 95.12 101 GLY A CA 1
ATOM 772 C C . GLY A 1 101 ? 22.854 5.289 10.106 1.00 95.12 101 GLY A C 1
ATOM 773 O O . GLY A 1 101 ? 24.045 5.505 9.902 1.00 95.12 101 GLY A O 1
ATOM 774 N N . HIS A 1 102 ? 22.071 6.227 10.645 1.00 96.56 102 HIS A N 1
ATOM 775 C CA . HIS A 1 102 ? 22.593 7.529 11.054 1.00 96.56 102 HIS A CA 1
ATOM 776 C C . HIS A 1 102 ? 23.573 7.402 12.230 1.00 96.56 102 HIS A C 1
ATOM 778 O O . HIS A 1 102 ? 23.381 6.585 13.135 1.00 96.56 102 HIS A O 1
ATOM 784 N N . GLU A 1 103 ? 24.582 8.281 12.275 1.00 94.69 103 GLU A N 1
ATOM 785 C CA . GLU A 1 103 ? 25.626 8.294 13.315 1.00 94.69 103 GLU A CA 1
ATOM 786 C C . GLU A 1 103 ? 25.079 8.427 14.747 1.00 94.69 103 GLU A C 1
ATOM 788 O O . GLU A 1 103 ? 25.696 7.957 15.701 1.00 94.69 103 GLU A O 1
ATOM 793 N N . ALA A 1 104 ? 23.899 9.035 14.895 1.00 93.38 104 ALA A N 1
ATOM 794 C CA . ALA A 1 104 ? 23.211 9.217 16.175 1.00 93.38 104 ALA A CA 1
ATOM 795 C C . ALA A 1 104 ? 22.468 7.959 16.678 1.00 93.38 104 ALA A C 1
ATOM 797 O O . ALA A 1 104 ? 22.046 7.922 17.840 1.00 93.38 104 ALA A O 1
ATOM 798 N N . TYR A 1 105 ? 22.298 6.932 15.835 1.00 95.38 105 TYR A N 1
ATOM 799 C CA . TYR A 1 105 ? 21.535 5.727 16.168 1.00 95.38 105 TYR A CA 1
ATOM 800 C C . TYR A 1 105 ? 22.346 4.433 16.015 1.00 95.38 105 TYR A C 1
ATOM 802 O O . TYR A 1 105 ? 22.785 3.904 17.037 1.00 95.38 105 TYR A O 1
ATOM 810 N N . ARG A 1 106 ? 22.530 3.918 14.789 1.00 95.62 106 ARG A N 1
ATOM 811 C CA . ARG A 1 106 ? 23.235 2.653 14.507 1.00 95.62 106 ARG A CA 1
ATOM 812 C C . ARG A 1 106 ? 24.036 2.727 13.197 1.00 95.62 106 ARG A C 1
ATOM 814 O O . ARG A 1 106 ? 23.633 2.132 12.198 1.00 95.62 106 ARG A O 1
ATOM 821 N N . PRO A 1 107 ? 25.176 3.443 13.172 1.00 94.81 107 PRO A N 1
ATOM 822 C CA . PRO A 1 107 ? 25.993 3.599 11.965 1.00 94.81 107 PRO A CA 1
ATOM 823 C C . PRO A 1 107 ? 26.498 2.279 11.364 1.00 94.81 107 PRO A C 1
ATOM 825 O O . PRO A 1 107 ? 26.857 2.232 10.192 1.00 94.81 107 PRO A O 1
ATOM 828 N N . GLU A 1 108 ? 26.514 1.192 12.134 1.00 95.12 108 GLU A N 1
ATOM 829 C CA . GLU A 1 108 ? 26.827 -0.151 11.645 1.00 95.12 108 GLU A CA 1
ATOM 830 C C . GLU A 1 108 ? 25.794 -0.723 10.656 1.00 95.12 108 GLU A C 1
ATOM 832 O O . GLU A 1 108 ? 26.090 -1.711 9.989 1.00 95.12 108 GLU A O 1
ATOM 837 N N . LEU A 1 109 ? 24.602 -0.123 10.558 1.00 94.50 109 LEU A N 1
ATOM 838 C CA . LEU A 1 109 ? 23.531 -0.541 9.648 1.00 94.50 109 LEU A CA 1
ATOM 839 C C . LEU A 1 109 ? 23.548 0.180 8.293 1.00 94.50 109 LEU A C 1
ATOM 841 O O . LEU A 1 109 ? 22.628 -0.026 7.512 1.00 94.50 109 LEU A O 1
ATOM 845 N N . ASP A 1 110 ? 24.539 1.027 8.012 1.00 89.00 110 ASP A N 1
ATOM 846 C CA . ASP A 1 110 ? 24.578 1.849 6.796 1.00 89.00 110 ASP A CA 1
ATOM 847 C C . ASP A 1 110 ? 24.884 1.017 5.521 1.00 89.00 110 ASP A C 1
ATOM 849 O O . ASP A 1 110 ? 24.375 -0.093 5.339 1.00 89.00 110 ASP A O 1
ATOM 853 N N . GLN A 1 111 ? 25.701 1.528 4.597 1.00 89.75 111 GLN A N 1
ATOM 854 C CA . GLN A 1 111 ? 25.773 1.020 3.222 1.00 89.75 111 GLN A CA 1
ATOM 855 C C . GLN A 1 111 ? 26.034 -0.495 3.084 1.00 89.75 111 GLN A C 1
ATOM 857 O O . GLN A 1 111 ? 25.373 -1.150 2.278 1.00 89.75 111 GLN A O 1
ATOM 862 N N . ASP A 1 112 ? 26.941 -1.074 3.878 1.00 91.62 112 ASP A N 1
ATOM 863 C CA . ASP A 1 112 ? 27.278 -2.505 3.785 1.00 91.62 112 ASP A CA 1
ATOM 864 C C . ASP A 1 112 ? 26.065 -3.403 4.089 1.00 91.62 112 ASP A C 1
ATOM 866 O O . ASP A 1 112 ? 25.808 -4.390 3.393 1.00 91.62 112 ASP A O 1
ATOM 870 N N . PHE A 1 113 ? 25.281 -3.038 5.105 1.00 93.06 113 PHE A N 1
ATOM 871 C CA . PHE A 1 113 ? 24.070 -3.763 5.475 1.00 93.06 113 PHE A CA 1
ATOM 872 C C . PHE A 1 113 ? 22.972 -3.578 4.421 1.00 93.06 113 PHE A C 1
ATOM 874 O O . PHE A 1 113 ? 22.286 -4.539 4.059 1.00 93.06 113 PHE A O 1
ATOM 881 N N . MET A 1 114 ? 22.824 -2.364 3.878 1.00 92.38 114 MET A N 1
ATOM 882 C CA . MET A 1 114 ? 21.894 -2.097 2.777 1.00 92.38 114 MET A CA 1
ATOM 883 C C . MET A 1 114 ? 22.192 -2.973 1.556 1.00 92.38 114 MET A C 1
ATOM 885 O O . MET A 1 114 ? 21.275 -3.578 0.991 1.00 92.38 114 MET A O 1
ATOM 889 N N . ASP A 1 115 ? 23.464 -3.072 1.171 1.00 90.50 115 ASP A N 1
ATOM 890 C CA . ASP A 1 115 ? 23.906 -3.878 0.035 1.00 90.50 115 ASP A CA 1
ATOM 891 C C . ASP A 1 115 ? 23.677 -5.376 0.284 1.00 90.50 115 ASP A C 1
ATOM 893 O O . ASP A 1 115 ? 23.273 -6.108 -0.626 1.00 90.50 115 ASP A O 1
ATOM 897 N N . GLU A 1 116 ? 23.865 -5.848 1.519 1.00 92.31 116 GLU A N 1
ATOM 898 C CA . GLU A 1 116 ? 23.528 -7.217 1.912 1.00 92.31 116 GLU A CA 1
ATOM 899 C C . GLU A 1 116 ? 22.029 -7.507 1.728 1.00 92.31 116 GLU A C 1
ATOM 901 O O . GLU A 1 116 ? 21.663 -8.501 1.084 1.00 92.31 116 GLU A O 1
ATOM 906 N N . GLN A 1 117 ? 21.155 -6.619 2.221 1.00 92.94 117 GLN A N 1
ATOM 907 C CA . GLN A 1 117 ? 19.705 -6.760 2.049 1.00 92.94 117 GLN A CA 1
ATOM 908 C C . GLN A 1 117 ? 19.308 -6.714 0.570 1.00 92.94 117 GLN A C 1
ATOM 910 O O . GLN A 1 117 ? 18.459 -7.492 0.131 1.00 92.94 117 GLN A O 1
ATOM 915 N N . ALA A 1 118 ? 19.947 -5.860 -0.230 1.00 92.31 118 ALA A N 1
ATOM 916 C CA . ALA A 1 118 ? 19.701 -5.781 -1.664 1.00 92.31 118 ALA A CA 1
ATOM 917 C C . ALA A 1 118 ? 20.085 -7.070 -2.402 1.00 92.31 118 ALA A C 1
ATOM 919 O O . ALA A 1 118 ? 19.331 -7.550 -3.252 1.00 92.31 118 ALA A O 1
ATOM 920 N N . ARG A 1 119 ? 21.225 -7.683 -2.059 1.00 92.56 119 ARG A N 1
ATOM 921 C CA . ARG A 1 119 ? 21.632 -8.980 -2.625 1.00 92.56 119 ARG A CA 1
ATOM 922 C C . ARG A 1 119 ? 20.678 -10.097 -2.221 1.00 92.56 119 ARG A C 1
ATOM 924 O O . ARG A 1 119 ? 20.330 -10.923 -3.065 1.00 92.56 119 ARG A O 1
ATOM 931 N N . LEU A 1 120 ? 20.242 -10.123 -0.962 1.00 92.19 120 LEU A N 1
ATOM 932 C CA . LEU A 1 120 ? 19.237 -11.072 -0.486 1.00 92.19 120 LEU A CA 1
ATOM 933 C C . LEU A 1 120 ? 17.920 -10.909 -1.254 1.00 92.19 120 LEU A C 1
ATOM 935 O O . LEU A 1 120 ? 17.388 -11.891 -1.772 1.00 92.19 120 LEU A O 1
ATOM 939 N N . TRP A 1 121 ? 17.451 -9.671 -1.404 1.00 93.44 121 TRP A N 1
ATOM 940 C CA . TRP A 1 121 ? 16.262 -9.351 -2.183 1.00 93.44 121 TRP A CA 1
ATOM 941 C C . TRP A 1 121 ? 16.386 -9.831 -3.632 1.00 93.44 121 TRP A C 1
ATOM 943 O O . TRP A 1 121 ? 15.491 -10.506 -4.125 1.00 93.44 121 TRP A O 1
ATOM 953 N N . LEU A 1 122 ? 17.511 -9.563 -4.307 1.00 91.69 122 LEU A N 1
ATOM 954 C CA . LEU A 1 122 ? 17.742 -9.983 -5.697 1.00 91.69 122 LEU A CA 1
ATOM 955 C C . LEU A 1 122 ? 17.726 -11.505 -5.875 1.00 91.69 122 LEU A C 1
ATOM 957 O O . LEU A 1 122 ? 17.245 -11.989 -6.904 1.00 91.69 122 LEU A O 1
ATOM 961 N N . ARG A 1 123 ? 18.248 -12.259 -4.898 1.00 91.06 123 ARG A N 1
ATOM 962 C CA . ARG A 1 123 ? 18.173 -13.729 -4.903 1.00 91.06 123 ARG A CA 1
ATOM 963 C C . ARG A 1 123 ? 16.724 -14.196 -4.795 1.00 91.06 123 ARG A C 1
ATOM 965 O O . ARG A 1 123 ? 16.249 -14.875 -5.696 1.00 91.06 123 ARG A O 1
ATOM 972 N N . LEU A 1 124 ? 16.010 -13.760 -3.759 1.00 90.75 124 LEU A N 1
ATOM 973 C CA . LEU A 1 124 ? 14.623 -14.170 -3.523 1.00 90.75 124 LEU A CA 1
ATOM 974 C C . LEU A 1 124 ? 13.688 -13.729 -4.650 1.00 90.75 124 LEU A C 1
ATOM 976 O O . LEU A 1 124 ? 12.776 -14.451 -5.036 1.00 90.75 124 LEU A O 1
ATOM 980 N N . PHE A 1 125 ? 13.935 -12.557 -5.227 1.00 91.50 125 PHE A N 1
ATOM 981 C CA . PHE A 1 125 ? 13.147 -12.040 -6.334 1.00 91.50 125 PHE A CA 1
ATOM 982 C C . PHE A 1 125 ? 13.300 -12.903 -7.592 1.00 91.50 125 PHE A C 1
ATOM 984 O O . PHE A 1 125 ? 12.330 -13.113 -8.321 1.00 91.50 125 PHE A O 1
ATOM 991 N N . ARG A 1 126 ? 14.498 -13.453 -7.832 1.00 89.88 126 ARG A N 1
ATOM 992 C CA . ARG A 1 126 ? 14.712 -14.437 -8.898 1.00 89.88 126 ARG A CA 1
ATOM 993 C C . ARG A 1 126 ? 13.897 -15.702 -8.643 1.00 89.88 126 ARG A C 1
ATOM 995 O O . ARG A 1 126 ? 13.255 -16.180 -9.573 1.00 89.88 126 ARG A O 1
ATOM 1002 N N . ASP A 1 127 ? 13.885 -16.204 -7.412 1.00 88.94 127 ASP A N 1
ATOM 1003 C CA . ASP A 1 127 ? 13.116 -17.400 -7.050 1.00 88.94 127 ASP A CA 1
ATOM 1004 C C . ASP A 1 127 ? 11.613 -17.170 -7.244 1.00 88.94 127 ASP A C 1
ATOM 1006 O O . ASP A 1 127 ? 10.938 -17.993 -7.857 1.00 88.94 127 ASP A O 1
ATOM 1010 N N . VAL A 1 128 ? 11.108 -16.004 -6.833 1.00 90.88 128 VAL A N 1
ATOM 1011 C CA . VAL A 1 128 ? 9.722 -15.576 -7.078 1.00 90.88 128 VAL A CA 1
ATOM 1012 C C . VAL A 1 128 ? 9.402 -15.531 -8.571 1.00 90.88 128 VAL A C 1
ATOM 1014 O O . VAL A 1 128 ? 8.382 -16.074 -8.996 1.00 90.88 128 VAL A O 1
ATOM 1017 N N . GLN A 1 129 ? 10.267 -14.925 -9.391 1.00 89.00 129 GLN A N 1
ATOM 1018 C CA . GLN A 1 129 ? 10.064 -14.898 -10.840 1.00 89.00 129 GLN A CA 1
ATOM 1019 C C . GLN A 1 129 ? 10.018 -16.306 -11.438 1.00 89.00 129 GLN A C 1
ATOM 1021 O O . GLN A 1 129 ? 9.111 -16.600 -12.207 1.00 89.00 129 GLN A O 1
ATOM 1026 N N . MET A 1 130 ? 10.961 -17.181 -11.086 1.00 88.19 130 MET A N 1
ATOM 1027 C CA . MET A 1 130 ? 11.009 -18.543 -11.631 1.00 88.19 130 MET A CA 1
ATOM 1028 C C . MET A 1 130 ? 9.798 -19.381 -11.206 1.00 88.19 130 MET A C 1
ATOM 1030 O O . MET A 1 130 ? 9.281 -20.158 -12.002 1.00 88.19 130 MET A O 1
ATOM 1034 N N . ARG A 1 131 ? 9.334 -19.201 -9.966 1.00 90.69 131 ARG A N 1
ATOM 1035 C CA . ARG A 1 131 ? 8.285 -20.015 -9.349 1.00 90.69 131 ARG A CA 1
ATOM 1036 C C . ARG A 1 131 ? 6.873 -19.639 -9.799 1.00 90.69 131 ARG A C 1
ATOM 1038 O O . ARG A 1 131 ? 6.050 -20.532 -9.990 1.00 90.69 131 ARG A O 1
ATOM 1045 N N . TYR A 1 132 ? 6.582 -18.345 -9.948 1.00 92.94 132 TYR A N 1
ATOM 1046 C CA . TYR A 1 132 ? 5.206 -17.864 -10.143 1.00 92.94 132 TYR A CA 1
ATOM 1047 C C . TYR A 1 132 ? 4.942 -17.199 -11.490 1.00 92.94 132 TYR A C 1
ATOM 1049 O O . TYR A 1 132 ? 3.771 -17.026 -11.837 1.00 92.94 132 TYR A O 1
ATOM 1057 N N . ALA A 1 133 ? 5.973 -16.795 -12.240 1.00 90.00 133 ALA A N 1
ATOM 1058 C CA . ALA A 1 133 ? 5.748 -16.140 -13.523 1.00 90.00 133 ALA A CA 1
ATOM 1059 C C . ALA A 1 133 ? 5.251 -17.149 -14.568 1.00 90.00 133 ALA A C 1
ATOM 1061 O O . ALA A 1 133 ? 5.915 -18.136 -14.877 1.00 90.00 133 ALA A O 1
ATOM 1062 N N . ASP A 1 134 ? 4.096 -16.851 -15.155 1.00 87.75 134 ASP A N 1
ATOM 1063 C CA . ASP A 1 134 ? 3.516 -17.564 -16.289 1.00 87.75 134 ASP A CA 1
ATOM 1064 C C . ASP A 1 134 ? 3.150 -16.544 -17.374 1.00 87.75 134 ASP A C 1
ATOM 1066 O O . ASP A 1 134 ? 2.144 -15.832 -17.301 1.00 87.75 134 ASP A O 1
ATOM 1070 N N . GLY A 1 135 ? 4.036 -16.400 -18.362 1.00 85.50 135 GLY A N 1
ATOM 1071 C CA . GLY A 1 135 ? 3.944 -15.332 -19.354 1.00 85.50 135 GLY A CA 1
ATOM 1072 C C . GLY A 1 135 ? 4.089 -13.948 -18.711 1.00 85.50 135 GLY A C 1
ATOM 1073 O O . GLY A 1 135 ? 5.166 -13.595 -18.239 1.00 85.50 135 GLY A O 1
ATOM 1074 N N . LEU A 1 136 ? 3.014 -13.153 -18.741 1.00 83.50 136 LEU A N 1
ATOM 1075 C CA . LEU A 1 136 ? 2.958 -11.823 -18.116 1.00 83.50 136 LEU A CA 1
ATOM 1076 C C . LEU A 1 136 ? 2.277 -11.839 -16.735 1.00 83.50 136 LEU A C 1
ATOM 1078 O O . LEU A 1 136 ? 2.256 -10.812 -16.067 1.00 83.50 136 LEU A O 1
ATOM 1082 N N . ALA A 1 137 ? 1.721 -12.970 -16.298 1.00 85.44 137 ALA A N 1
ATOM 1083 C CA . ALA A 1 137 ? 1.008 -13.075 -15.030 1.00 85.44 137 ALA A CA 1
ATOM 1084 C C . ALA A 1 137 ? 1.901 -13.639 -13.919 1.00 85.44 137 ALA A C 1
ATOM 1086 O O . ALA A 1 137 ? 2.768 -14.474 -14.178 1.00 85.44 137 ALA A O 1
ATOM 1087 N N . ALA A 1 138 ? 1.630 -13.250 -12.672 1.00 90.69 138 ALA A N 1
ATOM 1088 C CA . ALA A 1 138 ? 2.081 -13.996 -11.502 1.00 90.69 138 ALA A CA 1
ATOM 1089 C C . ALA A 1 138 ? 0.935 -14.889 -11.005 1.00 90.69 138 ALA A C 1
ATOM 1091 O O . ALA A 1 138 ? -0.137 -14.387 -10.658 1.00 90.69 138 ALA A O 1
ATOM 1092 N N . ARG A 1 139 ? 1.137 -16.208 -10.985 1.00 93.75 139 ARG A N 1
ATOM 1093 C CA . ARG A 1 139 ? 0.149 -17.162 -10.456 1.00 93.75 139 ARG A CA 1
ATOM 1094 C C . ARG A 1 139 ? 0.181 -17.184 -8.923 1.00 93.75 139 ARG A C 1
ATOM 1096 O O . ARG A 1 139 ? 1.250 -16.980 -8.353 1.00 93.75 139 ARG A O 1
ATOM 1103 N N . PRO A 1 140 ? -0.954 -17.421 -8.241 1.00 93.50 140 PRO A N 1
ATOM 1104 C CA . PRO A 1 140 ? -1.031 -17.299 -6.782 1.00 93.50 140 PRO A CA 1
ATOM 1105 C C . PRO A 1 140 ? -0.262 -18.394 -6.035 1.00 93.50 140 PRO A C 1
ATOM 1107 O O . PRO A 1 140 ? 0.183 -18.170 -4.911 1.00 93.50 140 PRO A O 1
ATOM 1110 N N . GLU A 1 141 ? -0.097 -19.570 -6.640 1.00 94.94 141 GLU A N 1
ATOM 1111 C CA . GLU A 1 141 ? 0.554 -20.728 -6.031 1.00 94.94 141 GLU A CA 1
ATOM 1112 C C . GLU A 1 141 ? 1.636 -21.290 -6.953 1.00 94.94 141 GLU A C 1
ATOM 1114 O O . GLU A 1 141 ? 1.654 -21.024 -8.158 1.00 94.94 141 GLU A O 1
ATOM 1119 N N . ALA A 1 142 ? 2.498 -22.137 -6.395 1.00 93.62 142 ALA A N 1
ATOM 1120 C CA . ALA A 1 142 ? 3.302 -23.052 -7.187 1.00 93.62 142 ALA A CA 1
ATOM 1121 C C . ALA A 1 142 ? 3.177 -24.497 -6.698 1.00 93.62 142 ALA A C 1
ATOM 1123 O O . ALA A 1 142 ? 2.950 -24.770 -5.517 1.00 93.62 142 ALA A O 1
ATOM 1124 N N . VAL A 1 143 ? 3.324 -25.431 -7.632 1.00 93.44 143 VAL A N 1
ATOM 1125 C CA . VAL A 1 143 ? 3.290 -26.876 -7.393 1.00 93.44 143 VAL A CA 1
ATOM 1126 C C . VAL A 1 143 ? 4.619 -27.501 -7.802 1.00 93.44 143 VAL A C 1
ATOM 1128 O O . VAL A 1 143 ? 5.243 -27.065 -8.766 1.00 93.44 143 VAL A O 1
ATOM 1131 N N . TRP A 1 144 ? 5.075 -28.498 -7.046 1.00 90.44 144 TRP A N 1
ATOM 1132 C CA . TRP A 1 144 ? 6.317 -29.210 -7.341 1.00 90.44 144 TRP A CA 1
ATOM 1133 C C . TRP A 1 144 ? 6.052 -30.328 -8.351 1.00 90.44 144 TRP A C 1
ATOM 1135 O O . TRP A 1 144 ? 5.389 -31.316 -8.021 1.00 90.44 144 TRP A O 1
ATOM 1145 N N . GLU A 1 145 ? 6.567 -30.185 -9.570 1.00 90.25 145 GLU A N 1
ATOM 1146 C CA . GLU A 1 145 ? 6.346 -31.113 -10.679 1.00 90.25 145 GLU A CA 1
ATOM 1147 C C . GLU A 1 145 ? 7.641 -31.339 -11.465 1.00 90.25 145 GLU A C 1
ATOM 1149 O O . GLU A 1 145 ? 8.335 -30.399 -11.839 1.00 90.25 145 GLU A O 1
ATOM 1154 N N . GLU A 1 146 ? 7.968 -32.607 -11.731 1.00 87.25 146 GLU A N 1
ATOM 1155 C CA . GLU A 1 146 ? 9.141 -33.005 -12.534 1.00 87.25 146 GLU A CA 1
ATOM 1156 C C . GLU A 1 146 ? 10.491 -32.450 -12.030 1.00 87.25 146 GLU A C 1
ATOM 1158 O O . GLU A 1 146 ? 11.426 -32.279 -12.808 1.00 87.25 146 GLU A O 1
ATOM 1163 N N . GLY A 1 147 ? 10.610 -32.220 -10.717 1.00 85.88 147 GLY A N 1
ATOM 1164 C CA . GLY A 1 147 ? 11.838 -31.717 -10.094 1.00 85.88 147 GLY A CA 1
ATOM 1165 C C . GLY A 1 147 ? 11.999 -30.195 -10.150 1.00 85.88 147 GLY A C 1
ATOM 1166 O O . GLY A 1 147 ? 13.111 -29.714 -9.956 1.00 85.88 147 GLY A O 1
ATOM 1167 N N . ASP A 1 148 ? 10.924 -29.450 -10.427 1.00 88.81 148 ASP A N 1
ATOM 1168 C CA . ASP A 1 148 ? 10.923 -27.986 -10.425 1.00 88.81 148 ASP A CA 1
ATOM 1169 C C . ASP A 1 148 ? 9.585 -27.424 -9.906 1.00 88.81 148 ASP A C 1
ATOM 1171 O O . ASP A 1 148 ? 8.558 -28.111 -9.881 1.00 88.81 148 ASP A O 1
ATOM 1175 N N . TRP A 1 149 ? 9.580 -26.155 -9.500 1.00 90.56 149 TRP A N 1
ATOM 1176 C CA . TRP A 1 149 ? 8.354 -25.436 -9.165 1.00 90.56 149 TRP A CA 1
ATOM 1177 C C . TRP A 1 149 ? 7.662 -24.925 -10.430 1.00 90.56 149 TRP A C 1
ATOM 1179 O O . TRP A 1 149 ? 8.277 -24.300 -11.293 1.00 90.56 149 TRP A O 1
ATOM 1189 N N . ARG A 1 150 ? 6.350 -25.146 -10.525 1.00 92.12 150 ARG A N 1
ATOM 1190 C CA . ARG A 1 150 ? 5.506 -24.660 -11.620 1.00 92.12 150 ARG A CA 1
ATOM 1191 C C . ARG A 1 150 ? 4.414 -23.747 -11.091 1.00 92.12 150 ARG A C 1
ATOM 1193 O O . ARG A 1 150 ? 3.696 -24.114 -10.162 1.00 92.12 150 ARG A O 1
ATOM 1200 N N . ALA A 1 151 ? 4.275 -22.588 -11.720 1.00 94.50 151 ALA A N 1
ATOM 1201 C CA . ALA A 1 151 ? 3.215 -21.630 -11.449 1.00 94.50 151 ALA A CA 1
ATOM 1202 C C . ALA A 1 151 ? 1.828 -22.285 -11.627 1.00 94.50 151 ALA A C 1
ATOM 1204 O O . ALA A 1 151 ? 1.585 -22.971 -12.620 1.00 94.50 151 ALA A O 1
ATOM 1205 N N . HIS A 1 152 ? 0.921 -22.092 -10.668 1.00 94.94 152 HIS A N 1
ATOM 1206 C CA . HIS A 1 152 ? -0.372 -22.778 -10.613 1.00 94.94 152 HIS A CA 1
ATOM 1207 C C . HIS A 1 152 ? -1.499 -21.865 -10.106 1.00 94.94 152 HIS A C 1
ATOM 1209 O O . HIS A 1 152 ? -1.309 -21.040 -9.213 1.00 94.94 152 HIS A O 1
ATOM 1215 N N . GLY A 1 153 ? -2.707 -22.093 -10.626 1.00 92.94 153 GLY A N 1
ATOM 1216 C CA . GLY A 1 153 ? -3.941 -21.436 -10.195 1.00 92.94 153 GLY A CA 1
ATOM 1217 C C . GLY A 1 153 ? -4.350 -20.259 -11.079 1.00 92.94 153 GLY A C 1
ATOM 1218 O O . GLY A 1 153 ? -3.572 -19.751 -11.891 1.00 92.94 153 GLY A O 1
ATOM 1219 N N . ASP A 1 154 ? -5.598 -19.833 -10.922 1.00 91.88 154 ASP A N 1
ATOM 1220 C CA . ASP A 1 154 ? -6.115 -18.643 -11.595 1.00 91.88 154 ASP A CA 1
ATOM 1221 C C . ASP A 1 154 ? -5.582 -17.375 -10.927 1.00 91.88 154 ASP A C 1
ATOM 1223 O O . ASP A 1 154 ? -5.273 -17.359 -9.736 1.00 91.88 154 ASP A O 1
ATOM 1227 N N . VAL A 1 155 ? -5.425 -16.308 -11.707 1.00 91.50 155 VAL A N 1
ATOM 1228 C CA . VAL A 1 155 ? -4.853 -15.054 -11.210 1.00 91.50 155 VAL A CA 1
ATOM 1229 C C . VAL A 1 155 ? -5.753 -14.439 -10.143 1.00 91.50 155 VAL A C 1
ATOM 1231 O O . VAL A 1 155 ? -6.955 -14.279 -10.329 1.00 91.50 155 VAL A O 1
ATOM 1234 N N . VAL A 1 156 ? -5.140 -14.041 -9.029 1.00 92.06 156 VAL A N 1
ATOM 1235 C CA . VAL A 1 156 ? -5.800 -13.310 -7.945 1.00 92.06 156 VAL A CA 1
ATOM 1236 C C . VAL A 1 156 ? -5.356 -11.852 -8.013 1.00 92.06 156 VAL A C 1
ATOM 1238 O O . VAL A 1 156 ? -4.193 -11.547 -7.747 1.00 92.06 156 VAL A O 1
ATOM 1241 N N . LEU A 1 157 ? -6.272 -10.936 -8.358 1.00 93.00 157 LEU A N 1
ATOM 1242 C CA . LEU A 1 157 ? -5.960 -9.505 -8.524 1.00 93.00 157 LEU A CA 1
ATOM 1243 C C . LEU A 1 157 ? -5.335 -8.884 -7.268 1.00 93.00 157 LEU A C 1
ATOM 1245 O O . LEU A 1 157 ? -4.400 -8.094 -7.376 1.00 93.00 157 LEU A O 1
ATOM 1249 N N . ARG A 1 158 ? -5.773 -9.297 -6.075 1.00 92.12 158 ARG A N 1
ATOM 1250 C CA . ARG A 1 158 ? -5.198 -8.834 -4.804 1.00 92.12 158 ARG A CA 1
ATOM 1251 C C . ARG A 1 158 ? -3.707 -9.129 -4.668 1.00 92.12 158 ARG A C 1
ATOM 1253 O O . ARG A 1 158 ? -2.962 -8.304 -4.141 1.00 92.12 158 ARG A O 1
ATOM 1260 N N . ASP A 1 159 ? -3.264 -10.281 -5.158 1.00 93.25 159 ASP A N 1
ATOM 1261 C CA . ASP A 1 159 ? -1.847 -10.640 -5.132 1.00 93.25 159 ASP A CA 1
ATOM 1262 C C . ASP A 1 159 ? -1.065 -9.802 -6.156 1.00 93.25 159 ASP A C 1
ATOM 1264 O O . ASP A 1 159 ? 0.071 -9.396 -5.902 1.00 93.25 159 ASP A O 1
ATOM 1268 N N . GLN A 1 160 ? -1.705 -9.435 -7.274 1.00 93.19 160 GLN A N 1
ATOM 1269 C CA . GLN A 1 160 ? -1.121 -8.542 -8.278 1.00 93.19 160 GLN A CA 1
ATOM 1270 C C . GLN A 1 160 ? -0.912 -7.116 -7.755 1.00 93.19 160 GLN A C 1
ATOM 1272 O O . GLN A 1 160 ? 0.052 -6.470 -8.164 1.00 93.19 160 GLN A O 1
ATOM 1277 N N . VAL A 1 161 ? -1.754 -6.615 -6.839 1.00 92.06 161 VAL A N 1
ATOM 1278 C CA . VAL A 1 161 ? -1.575 -5.279 -6.231 1.00 92.06 161 VAL A CA 1
ATOM 1279 C C . VAL A 1 161 ? -0.176 -5.159 -5.632 1.00 92.06 161 VAL A C 1
ATOM 1281 O O . VAL A 1 161 ? 0.594 -4.268 -6.002 1.00 92.06 161 VAL A O 1
ATOM 1284 N N . TRP A 1 162 ? 0.189 -6.104 -4.769 1.00 89.69 162 TRP A N 1
ATOM 1285 C CA . TRP A 1 162 ? 1.470 -6.093 -4.067 1.00 89.69 162 TRP A CA 1
ATOM 1286 C C . TRP A 1 162 ? 2.629 -6.616 -4.906 1.00 89.69 162 TRP A C 1
ATOM 1288 O O . TRP A 1 162 ? 3.735 -6.086 -4.778 1.00 89.69 162 TRP A O 1
ATOM 1298 N N . GLY A 1 163 ? 2.370 -7.540 -5.833 1.00 91.12 163 GLY A N 1
ATOM 1299 C CA . GLY A 1 163 ? 3.341 -7.916 -6.855 1.00 91.12 163 GLY A CA 1
ATOM 1300 C C . GLY A 1 163 ? 3.752 -6.726 -7.726 1.00 91.12 163 GLY A C 1
ATOM 1301 O O . GLY A 1 163 ? 4.939 -6.503 -7.951 1.00 91.12 163 GLY A O 1
ATOM 1302 N N . SER A 1 164 ? 2.794 -5.892 -8.146 1.00 89.00 164 SER A N 1
ATOM 1303 C CA . SER A 1 164 ? 3.084 -4.662 -8.890 1.00 89.00 164 SER A CA 1
ATOM 1304 C C . SER A 1 164 ? 3.844 -3.651 -8.029 1.00 89.00 164 SER A C 1
ATOM 1306 O O . SER A 1 164 ? 4.763 -3.000 -8.519 1.00 89.00 164 SER A O 1
ATOM 1308 N N . TYR A 1 165 ? 3.529 -3.566 -6.730 1.00 87.69 165 TYR A N 1
ATOM 1309 C CA . TYR A 1 165 ? 4.161 -2.639 -5.790 1.00 87.69 165 TYR A CA 1
ATOM 1310 C C . TYR A 1 165 ? 5.652 -2.924 -5.548 1.00 87.69 165 TYR A C 1
ATOM 1312 O O . TYR A 1 165 ? 6.372 -2.037 -5.089 1.00 87.69 165 TYR A O 1
ATOM 1320 N N . LEU A 1 166 ? 6.159 -4.117 -5.905 1.00 88.25 166 LEU A N 1
ATOM 1321 C CA . LEU A 1 166 ? 7.595 -4.447 -5.841 1.00 88.25 166 LEU A CA 1
ATOM 1322 C C . LEU A 1 166 ? 8.467 -3.471 -6.655 1.00 88.25 166 LEU A C 1
ATOM 1324 O O . LEU A 1 166 ? 9.682 -3.413 -6.452 1.00 88.25 166 LEU A O 1
ATOM 1328 N N . TYR A 1 167 ? 7.864 -2.643 -7.522 1.00 79.94 167 TYR A N 1
ATOM 1329 C CA . TYR A 1 167 ? 8.554 -1.559 -8.222 1.00 79.94 167 TYR A CA 1
ATOM 1330 C C . TYR A 1 167 ? 9.262 -0.587 -7.272 1.00 79.94 167 TYR A C 1
ATOM 1332 O O . TYR A 1 167 ? 10.199 0.087 -7.694 1.00 79.94 167 TYR A O 1
ATOM 1340 N N . HIS A 1 168 ? 8.854 -0.511 -6.002 1.00 80.75 168 HIS A N 1
ATOM 1341 C CA . HIS A 1 168 ? 9.504 0.324 -4.993 1.00 80.75 168 HIS A CA 1
ATOM 1342 C C . HIS A 1 168 ? 11.015 0.089 -4.899 1.00 80.75 168 HIS A C 1
ATOM 1344 O O . HIS A 1 168 ? 11.761 1.063 -4.796 1.00 80.75 168 HIS A O 1
ATOM 1350 N N . MET A 1 169 ? 11.463 -1.166 -5.015 1.00 84.38 169 MET A N 1
ATOM 1351 C CA . MET A 1 169 ? 12.886 -1.509 -5.050 1.00 84.38 169 MET A CA 1
ATOM 1352 C C . MET A 1 169 ? 13.564 -0.935 -6.301 1.00 84.38 169 MET A C 1
ATOM 1354 O O . MET A 1 169 ? 14.572 -0.242 -6.198 1.00 84.38 169 MET A O 1
ATOM 1358 N N . HIS A 1 170 ? 12.954 -1.129 -7.478 1.00 81.19 170 HIS A N 1
ATOM 1359 C CA . HIS A 1 170 ? 13.433 -0.564 -8.747 1.00 81.19 170 HIS A CA 1
ATOM 1360 C C . HIS A 1 170 ? 13.554 0.966 -8.717 1.00 81.19 170 HIS A C 1
ATOM 1362 O O . HIS A 1 170 ? 14.388 1.519 -9.413 1.00 81.19 170 HIS A O 1
ATOM 1368 N N . HIS A 1 171 ? 12.714 1.645 -7.940 1.00 76.88 171 HIS A N 1
ATOM 1369 C CA . HIS A 1 171 ? 12.646 3.105 -7.878 1.00 76.88 171 HIS A CA 1
ATOM 1370 C C . HIS A 1 171 ? 13.564 3.781 -6.872 1.00 76.88 171 HIS A C 1
ATOM 1372 O O . HIS A 1 171 ? 13.586 5.014 -6.777 1.00 76.88 171 HIS A O 1
ATOM 1378 N N . ARG A 1 172 ? 14.206 2.970 -6.047 1.00 80.19 172 ARG A N 1
ATOM 1379 C CA . ARG A 1 172 ? 15.110 3.389 -4.985 1.00 80.19 172 ARG A CA 1
ATOM 1380 C C . ARG A 1 172 ? 16.459 2.711 -5.174 1.00 80.19 172 ARG A C 1
ATOM 1382 O O . ARG A 1 172 ? 17.245 2.611 -4.244 1.00 80.19 172 ARG A O 1
ATOM 1389 N N . GLU A 1 173 ? 16.738 2.283 -6.400 1.00 79.50 173 GLU A N 1
ATOM 1390 C CA . GLU A 1 173 ? 17.993 1.681 -6.812 1.00 79.50 173 GLU A CA 1
ATOM 1391 C C . GLU A 1 173 ? 19.167 2.633 -6.563 1.00 79.50 173 GLU A C 1
ATOM 1393 O O . GLU A 1 173 ? 20.263 2.196 -6.235 1.00 79.50 173 GLU A O 1
ATOM 1398 N N . SER A 1 174 ? 18.928 3.946 -6.655 1.00 79.62 174 SER A N 1
ATOM 1399 C CA . SER A 1 174 ? 19.929 4.975 -6.372 1.00 79.62 174 SER A CA 1
ATOM 1400 C C . SER A 1 174 ? 20.327 5.076 -4.896 1.00 79.62 174 SER A C 1
ATOM 1402 O O . SER A 1 174 ? 21.202 5.874 -4.581 1.00 79.62 174 SER A O 1
ATOM 1404 N N . TRP A 1 175 ? 19.657 4.357 -3.990 1.00 81.81 175 TRP A N 1
ATOM 1405 C CA . TRP A 1 175 ? 20.039 4.278 -2.575 1.00 81.81 175 TRP A CA 1
ATOM 1406 C C . TRP A 1 175 ? 21.133 3.238 -2.324 1.00 81.81 175 TRP A C 1
ATOM 1408 O O . TRP A 1 175 ? 21.664 3.191 -1.223 1.00 81.81 175 TRP A O 1
ATOM 1418 N N . PHE A 1 176 ? 21.470 2.423 -3.325 1.00 80.06 176 PHE A N 1
ATOM 1419 C CA . PHE A 1 176 ? 22.534 1.430 -3.242 1.00 80.06 176 PHE A CA 1
ATOM 1420 C C . PHE A 1 176 ? 23.749 1.933 -4.028 1.00 80.06 176 PHE A C 1
ATOM 1422 O O . PHE A 1 176 ? 23.634 2.274 -5.212 1.00 80.06 176 PHE A O 1
ATOM 1429 N N . GLU A 1 177 ? 24.902 2.031 -3.365 1.00 75.25 177 GLU A N 1
ATOM 1430 C CA . GLU A 1 177 ? 26.127 2.580 -3.959 1.00 75.25 177 GLU A CA 1
ATOM 1431 C C . GLU A 1 177 ? 26.848 1.575 -4.868 1.00 75.25 177 GLU A C 1
ATOM 1433 O O . GLU A 1 177 ? 27.499 1.987 -5.835 1.00 75.25 177 GLU A O 1
ATOM 1438 N N . ASP A 1 178 ? 26.705 0.268 -4.617 1.00 80.44 178 ASP A N 1
ATOM 1439 C CA . ASP A 1 178 ? 27.266 -0.768 -5.485 1.00 80.44 178 ASP A CA 1
ATOM 1440 C C . ASP A 1 178 ? 26.588 -0.739 -6.867 1.00 80.44 178 ASP A C 1
ATOM 1442 O O . ASP A 1 178 ? 25.413 -1.084 -7.035 1.00 80.44 178 ASP A O 1
ATOM 1446 N N . GLY A 1 179 ? 27.368 -0.350 -7.879 1.00 79.38 179 GLY A N 1
ATOM 1447 C CA . GLY A 1 179 ? 26.919 -0.243 -9.263 1.00 79.38 179 GLY A CA 1
ATOM 1448 C C . GLY A 1 179 ? 26.344 -1.541 -9.836 1.00 79.38 179 GLY A C 1
ATOM 1449 O O . GLY A 1 179 ? 25.386 -1.468 -10.602 1.00 79.38 179 GLY A O 1
ATOM 1450 N N . ASP A 1 180 ? 26.854 -2.712 -9.445 1.00 85.06 180 ASP A N 1
ATOM 1451 C CA . ASP A 1 180 ? 26.358 -4.005 -9.928 1.00 85.06 180 ASP A CA 1
ATOM 1452 C C . ASP A 1 180 ? 25.016 -4.363 -9.276 1.00 85.06 180 ASP A C 1
ATOM 1454 O O . ASP A 1 180 ? 24.096 -4.837 -9.950 1.00 85.06 180 ASP A O 1
ATOM 1458 N N . VAL A 1 181 ? 24.875 -4.105 -7.971 1.00 85.06 181 VAL A N 1
ATOM 1459 C CA . VAL A 1 181 ? 23.612 -4.300 -7.237 1.00 85.06 181 VAL A CA 1
ATOM 1460 C C . VAL A 1 181 ? 22.539 -3.361 -7.780 1.00 85.06 181 VAL A C 1
ATOM 1462 O O . VAL A 1 181 ? 21.431 -3.800 -8.103 1.00 85.06 181 VAL A O 1
ATOM 1465 N N . ARG A 1 182 ? 22.884 -2.084 -7.956 1.00 84.81 182 ARG A N 1
ATOM 1466 C CA . ARG A 1 182 ? 22.004 -1.068 -8.533 1.00 84.81 182 ARG A CA 1
ATOM 1467 C C . ARG A 1 182 ? 21.545 -1.442 -9.944 1.00 84.81 182 ARG A C 1
ATOM 1469 O O . ARG A 1 182 ? 20.346 -1.385 -10.239 1.00 84.81 182 ARG A O 1
ATOM 1476 N N . ASP A 1 183 ? 22.463 -1.855 -10.817 1.00 82.88 183 ASP A N 1
ATOM 1477 C CA . ASP A 1 183 ? 22.128 -2.273 -12.183 1.00 82.88 183 ASP A CA 1
ATOM 1478 C C . ASP A 1 183 ? 21.240 -3.526 -12.192 1.00 82.88 183 ASP A C 1
ATOM 1480 O O . ASP A 1 183 ? 20.292 -3.611 -12.985 1.00 82.88 183 ASP A O 1
ATOM 1484 N N . ALA A 1 184 ? 21.501 -4.483 -11.296 1.00 87.38 184 ALA A N 1
ATOM 1485 C CA . ALA A 1 184 ? 20.691 -5.687 -11.153 1.00 87.38 184 ALA A CA 1
ATOM 1486 C C . ALA A 1 184 ? 19.262 -5.360 -10.697 1.00 87.38 184 ALA A C 1
ATOM 1488 O O . ALA A 1 184 ? 18.313 -5.812 -11.341 1.00 87.38 184 ALA A O 1
ATOM 1489 N N . ILE A 1 185 ? 19.089 -4.519 -9.670 1.00 85.25 185 ILE A N 1
ATOM 1490 C CA . ILE A 1 185 ? 17.771 -4.038 -9.215 1.00 85.25 185 ILE A CA 1
ATOM 1491 C C . ILE A 1 185 ? 17.019 -3.367 -10.366 1.00 85.25 185 ILE A C 1
ATOM 1493 O O . ILE A 1 185 ? 15.851 -3.670 -10.623 1.00 85.25 185 ILE A O 1
ATOM 1497 N N . THR A 1 186 ? 17.708 -2.498 -11.107 1.00 80.00 186 THR A N 1
ATOM 1498 C CA . THR A 1 186 ? 17.116 -1.748 -12.217 1.00 80.00 186 THR A CA 1
ATOM 1499 C C . THR A 1 186 ? 16.550 -2.679 -13.290 1.00 80.00 186 THR A C 1
ATOM 1501 O O . THR A 1 186 ? 15.452 -2.451 -13.797 1.00 80.00 186 THR A O 1
ATOM 1504 N N . ARG A 1 187 ? 17.298 -3.726 -13.662 1.00 81.00 187 ARG A N 1
ATOM 1505 C CA . ARG A 1 187 ? 17.007 -4.539 -14.853 1.00 81.00 187 ARG A CA 1
ATOM 1506 C C . ARG A 1 187 ? 16.247 -5.826 -14.553 1.00 81.00 187 ARG A C 1
ATOM 1508 O O . ARG A 1 187 ? 15.388 -6.196 -15.348 1.00 81.00 187 ARG A O 1
ATOM 1515 N N . MET A 1 188 ? 16.557 -6.511 -13.452 1.00 81.69 188 MET A N 1
ATOM 1516 C CA . MET A 1 188 ? 15.933 -7.797 -13.118 1.00 81.69 188 MET A CA 1
ATOM 1517 C C . MET A 1 188 ? 14.476 -7.626 -12.709 1.00 81.69 188 MET A C 1
ATOM 1519 O O . MET A 1 188 ? 13.648 -8.458 -13.071 1.00 81.69 188 MET A O 1
ATOM 1523 N N . ALA A 1 189 ? 14.156 -6.546 -11.991 1.00 77.12 189 ALA A N 1
ATOM 1524 C CA . ALA A 1 189 ? 12.804 -6.310 -11.499 1.00 77.12 189 ALA A CA 1
ATOM 1525 C C . ALA A 1 189 ? 11.802 -6.051 -12.630 1.00 77.12 189 ALA A C 1
ATOM 1527 O O . ALA A 1 189 ? 10.655 -6.495 -12.582 1.00 77.12 189 ALA A O 1
ATOM 1528 N N . LEU A 1 190 ? 12.263 -5.372 -13.678 1.00 78.44 190 LEU A N 1
ATOM 1529 C CA . LEU A 1 190 ? 11.412 -4.772 -14.692 1.00 78.44 190 LEU A CA 1
ATOM 1530 C C . LEU A 1 190 ? 10.429 -5.744 -15.381 1.00 78.44 190 LEU A C 1
ATOM 1532 O O . LEU A 1 190 ? 9.261 -5.374 -15.470 1.00 78.44 190 LEU A O 1
ATOM 1536 N N . PRO A 1 191 ? 10.818 -6.957 -15.837 1.00 80.94 191 PRO A N 1
ATOM 1537 C CA . PRO A 1 191 ? 9.907 -7.841 -16.569 1.00 80.94 191 PRO A CA 1
ATOM 1538 C C . PRO A 1 191 ? 8.694 -8.304 -15.758 1.00 80.94 191 PRO A C 1
ATOM 1540 O O . PRO A 1 191 ? 7.592 -8.326 -16.296 1.00 80.94 191 PRO A O 1
ATOM 1543 N N . LEU A 1 192 ? 8.869 -8.641 -14.474 1.00 82.25 192 LEU A N 1
ATOM 1544 C CA . LEU A 1 192 ? 7.744 -9.042 -13.621 1.00 82.25 192 LEU A CA 1
ATOM 1545 C C . LEU A 1 192 ? 6.814 -7.851 -13.361 1.00 82.25 192 LEU A C 1
ATOM 1547 O O . LEU A 1 192 ? 5.600 -7.973 -13.478 1.00 82.25 192 LEU A O 1
ATOM 1551 N N . LEU A 1 193 ? 7.388 -6.682 -13.066 1.00 79.94 193 LEU A N 1
ATOM 1552 C CA . LEU A 1 193 ? 6.630 -5.472 -12.742 1.00 79.94 193 LEU A CA 1
ATOM 1553 C C . LEU A 1 193 ? 5.772 -4.986 -13.916 1.00 79.94 193 LEU A C 1
ATOM 1555 O O . LEU A 1 193 ? 4.592 -4.665 -13.753 1.00 79.94 193 LEU A O 1
ATOM 1559 N N . THR A 1 194 ? 6.356 -4.937 -15.115 1.00 86.69 194 THR A N 1
ATOM 1560 C CA . THR A 1 194 ? 5.621 -4.538 -16.319 1.00 86.69 194 THR A CA 1
ATOM 1561 C C . THR A 1 194 ? 4.709 -5.654 -16.813 1.00 86.69 194 THR A C 1
ATOM 1563 O O . THR A 1 194 ? 3.637 -5.360 -17.331 1.00 86.69 194 THR A O 1
ATOM 1566 N N . GLY A 1 195 ? 5.085 -6.921 -16.613 1.00 90.44 195 GLY A N 1
ATOM 1567 C CA . GLY A 1 195 ? 4.244 -8.075 -16.913 1.00 90.44 195 GLY A CA 1
ATOM 1568 C C . GLY A 1 195 ? 2.916 -8.014 -16.168 1.00 90.44 195 GLY A C 1
ATOM 1569 O O . GLY A 1 195 ? 1.871 -7.982 -16.813 1.00 90.44 195 GLY A O 1
ATOM 1570 N N . ILE A 1 196 ? 2.962 -7.890 -14.836 1.00 91.75 196 ILE A N 1
ATOM 1571 C CA . ILE A 1 196 ? 1.766 -7.876 -13.980 1.00 91.75 196 ILE A CA 1
ATOM 1572 C C . ILE A 1 196 ? 0.782 -6.788 -14.419 1.00 91.75 196 ILE A C 1
ATOM 1574 O O . ILE A 1 196 ? -0.400 -7.057 -14.629 1.00 91.75 196 ILE A O 1
ATOM 1578 N N . THR A 1 197 ? 1.264 -5.554 -14.591 1.00 92.00 197 THR A N 1
ATOM 1579 C CA . THR A 1 197 ? 0.390 -4.433 -14.967 1.00 92.00 197 THR A CA 1
ATOM 1580 C C . THR A 1 197 ? -0.221 -4.628 -16.354 1.00 92.00 197 THR A C 1
ATOM 1582 O O . THR A 1 197 ? -1.415 -4.395 -16.525 1.00 92.00 197 THR A O 1
ATOM 1585 N N . ARG A 1 198 ? 0.550 -5.127 -17.328 1.00 93.50 198 ARG A N 1
ATOM 1586 C CA . ARG A 1 198 ? 0.042 -5.445 -18.671 1.00 93.50 198 ARG A CA 1
ATOM 1587 C C . ARG A 1 198 ? -0.995 -6.552 -18.641 1.00 93.50 198 ARG A C 1
ATOM 1589 O O . ARG A 1 198 ? -2.053 -6.382 -19.224 1.00 93.50 198 ARG A O 1
ATOM 1596 N N . HIS A 1 199 ? -0.721 -7.642 -17.931 1.00 93.56 199 HIS A N 1
ATOM 1597 C CA . HIS A 1 199 ? -1.644 -8.763 -17.829 1.00 93.56 199 HIS A CA 1
ATOM 1598 C C . HIS A 1 199 ? -3.001 -8.332 -17.262 1.00 93.56 199 HIS A C 1
ATOM 1600 O O . HIS A 1 199 ? -4.033 -8.645 -17.848 1.00 93.56 199 HIS A O 1
ATOM 1606 N N . VAL A 1 200 ? -3.013 -7.546 -16.179 1.00 94.06 200 VAL A N 1
ATOM 1607 C CA . VAL A 1 200 ? -4.270 -7.042 -15.605 1.00 94.06 200 VAL A CA 1
ATOM 1608 C C . VAL A 1 200 ? -5.013 -6.133 -16.593 1.00 94.06 200 VAL A C 1
ATOM 1610 O O . VAL A 1 200 ? -6.223 -6.273 -16.748 1.00 94.06 200 VAL A O 1
ATOM 1613 N N . MET A 1 201 ? -4.322 -5.244 -17.315 1.00 94.50 201 MET A N 1
ATOM 1614 C CA . MET A 1 201 ? -4.988 -4.398 -18.319 1.00 94.50 201 MET A CA 1
ATOM 1615 C C . MET A 1 201 ? -5.475 -5.183 -19.549 1.00 94.50 201 MET A C 1
ATOM 1617 O O . MET A 1 201 ? -6.492 -4.836 -20.144 1.00 94.50 201 MET A O 1
ATOM 1621 N N . ASP A 1 202 ? -4.751 -6.216 -19.967 1.00 93.50 202 ASP A N 1
ATOM 1622 C CA . ASP A 1 202 ? -5.040 -6.932 -21.210 1.00 93.50 202 ASP A CA 1
ATOM 1623 C C . ASP A 1 202 ? -6.101 -8.018 -21.009 1.00 93.50 202 ASP A C 1
ATOM 1625 O O . ASP A 1 202 ? -6.956 -8.191 -21.878 1.00 93.50 202 ASP A O 1
ATOM 1629 N N . GLU A 1 203 ? -6.115 -8.691 -19.858 1.00 92.69 203 GLU A N 1
ATOM 1630 C CA . GLU A 1 203 ? -7.013 -9.821 -19.589 1.00 92.69 203 GLU A CA 1
ATOM 1631 C C . GLU A 1 203 ? -8.186 -9.455 -18.674 1.00 92.69 203 GLU A C 1
ATOM 1633 O O . GLU A 1 203 ? -9.289 -9.957 -18.877 1.00 92.69 203 GLU A O 1
ATOM 1638 N N . HIS A 1 204 ? -7.986 -8.549 -17.709 1.00 94.25 204 HIS A N 1
ATOM 1639 C CA . HIS A 1 204 ? -8.977 -8.282 -16.660 1.00 94.25 204 HIS A CA 1
ATOM 1640 C C . HIS A 1 204 ? -9.735 -6.960 -16.824 1.00 94.25 204 HIS A C 1
ATOM 1642 O O . HIS A 1 204 ? -10.786 -6.808 -16.208 1.00 94.25 204 HIS A O 1
ATOM 1648 N N . TYR A 1 205 ? -9.249 -6.015 -17.634 1.00 94.94 205 TYR A N 1
ATOM 1649 C CA . TYR A 1 205 ? -9.916 -4.729 -17.869 1.00 94.94 205 TYR A CA 1
ATOM 1650 C C . TYR A 1 205 ? -10.778 -4.733 -19.139 1.00 94.94 205 TYR A C 1
ATOM 1652 O O . TYR A 1 205 ? -10.274 -5.034 -20.224 1.00 94.94 205 TYR A O 1
ATOM 1660 N N . ARG A 1 206 ? -12.048 -4.319 -19.043 1.00 94.25 206 ARG A N 1
ATOM 1661 C CA . ARG A 1 206 ? -12.946 -4.055 -20.183 1.00 94.25 206 ARG A CA 1
ATOM 1662 C C . ARG A 1 206 ? -13.886 -2.891 -19.856 1.00 94.25 206 ARG A C 1
ATOM 1664 O O . ARG A 1 206 ? -14.481 -2.869 -18.787 1.00 94.25 206 ARG A O 1
ATOM 1671 N N . ASP A 1 207 ? -14.007 -1.925 -20.767 1.00 93.06 207 ASP A N 1
ATOM 1672 C CA . ASP A 1 207 ? -15.014 -0.847 -20.731 1.00 93.06 207 ASP A CA 1
ATOM 1673 C C . ASP A 1 207 ? -15.171 -0.131 -19.369 1.00 93.06 207 ASP A C 1
ATOM 1675 O O . ASP A 1 207 ? -16.276 0.128 -18.889 1.00 93.06 207 ASP A O 1
ATOM 1679 N N . GLY A 1 208 ? -14.043 0.195 -18.728 1.00 94.94 208 GLY A N 1
ATOM 1680 C CA . GLY A 1 208 ? -14.023 0.893 -17.437 1.00 94.94 208 GLY A CA 1
ATOM 1681 C C . GLY A 1 208 ? -14.110 -0.018 -16.211 1.00 94.94 208 GLY A C 1
ATOM 1682 O O . GLY A 1 208 ? -14.204 0.486 -15.094 1.00 94.94 208 GLY A O 1
ATOM 1683 N N . VAL A 1 209 ? -14.079 -1.339 -16.382 1.00 94.88 209 VAL A N 1
ATOM 1684 C CA . VAL A 1 209 ? -14.282 -2.287 -15.287 1.00 94.88 209 VAL A CA 1
ATOM 1685 C C . VAL A 1 209 ? -13.207 -3.369 -15.240 1.00 94.88 209 VAL A C 1
ATOM 1687 O O . VAL A 1 209 ? -12.674 -3.770 -16.272 1.00 94.88 209 VAL A O 1
ATOM 1690 N N . PHE A 1 210 ? -12.889 -3.838 -14.028 1.00 95.06 210 PHE A N 1
ATOM 1691 C CA . PHE A 1 210 ? -11.996 -4.970 -13.791 1.00 95.06 210 PHE A CA 1
ATOM 1692 C C . PHE A 1 210 ? -12.764 -6.211 -13.319 1.00 95.06 210 PHE A C 1
ATOM 1694 O O . PHE A 1 210 ? -13.565 -6.141 -12.381 1.00 95.06 210 PHE A O 1
ATOM 1701 N N . HIS A 1 211 ? -12.476 -7.355 -13.938 1.00 91.19 211 HIS A N 1
ATOM 1702 C CA . HIS A 1 211 ? -13.138 -8.644 -13.716 1.00 91.19 211 HIS A CA 1
ATOM 1703 C C . HIS A 1 211 ? -12.147 -9.673 -13.148 1.00 91.19 211 HIS A C 1
ATOM 1705 O O . HIS A 1 211 ? -10.956 -9.598 -13.433 1.00 91.19 211 HIS A O 1
ATOM 1711 N N . LEU A 1 212 ? -12.605 -10.648 -12.352 1.00 81.38 212 LEU A N 1
ATOM 1712 C CA . LEU A 1 212 ? -11.747 -11.751 -11.868 1.00 81.38 212 LEU A CA 1
ATOM 1713 C C . LEU A 1 212 ? -11.608 -12.890 -12.891 1.00 81.38 212 LEU A C 1
ATOM 1715 O O . LEU A 1 212 ? -10.611 -13.606 -12.863 1.00 81.38 212 LEU A O 1
ATOM 1719 N N . GLY A 1 213 ? -12.585 -13.035 -13.788 1.00 74.19 213 GLY A N 1
ATOM 1720 C CA . GLY A 1 213 ? -12.666 -14.113 -14.769 1.00 74.19 213 GLY A CA 1
ATOM 1721 C C . GLY A 1 213 ? -13.348 -13.656 -16.057 1.00 74.19 213 GLY A C 1
ATOM 1722 O O . GLY A 1 213 ? -12.874 -12.730 -16.711 1.00 74.19 213 GLY A O 1
ATOM 1723 N N . ASP A 1 214 ? -14.443 -14.319 -16.434 1.00 68.56 214 ASP A N 1
ATOM 1724 C CA . ASP A 1 214 ? -15.186 -14.006 -17.661 1.00 68.56 214 ASP A CA 1
ATOM 1725 C C . ASP A 1 214 ? -15.718 -12.552 -17.623 1.00 68.56 214 ASP A C 1
ATOM 1727 O O . ASP A 1 214 ? -16.349 -12.165 -16.635 1.00 68.56 214 ASP A O 1
ATOM 1731 N N . PRO A 1 215 ? -15.496 -11.731 -18.670 1.00 63.44 215 PRO A N 1
ATOM 1732 C CA . PRO A 1 215 ? -16.045 -10.375 -18.768 1.00 63.44 215 PRO A CA 1
ATOM 1733 C C . PRO A 1 215 ? -17.570 -10.281 -18.595 1.00 63.44 215 PRO A C 1
ATOM 1735 O O . PRO A 1 215 ? -18.078 -9.215 -18.253 1.00 63.44 215 PRO A O 1
ATOM 1738 N N . GLU A 1 216 ? -18.300 -11.377 -18.816 1.00 67.31 216 GLU A N 1
ATOM 1739 C CA . GLU A 1 216 ? -19.754 -11.454 -18.625 1.00 67.31 216 GLU A CA 1
ATOM 1740 C C . GLU A 1 216 ? -20.174 -11.658 -17.147 1.00 67.31 216 GLU A C 1
ATOM 1742 O O . GLU A 1 216 ? -21.368 -11.637 -16.833 1.00 67.31 216 GLU A O 1
ATOM 1747 N N . GLU A 1 217 ? -19.231 -11.864 -16.217 1.00 70.25 217 GLU A N 1
ATOM 1748 C CA . GLU A 1 217 ? -19.517 -11.998 -14.783 1.00 70.25 217 GLU A CA 1
ATOM 1749 C C . GLU A 1 217 ? -19.861 -10.661 -14.109 1.00 70.25 217 GLU A C 1
ATOM 1751 O O . GLU A 1 217 ? -19.328 -9.596 -14.435 1.00 70.25 217 GLU A O 1
ATOM 1756 N N . THR A 1 218 ? -20.734 -10.725 -13.093 1.00 75.00 218 THR A N 1
ATOM 1757 C CA . THR A 1 218 ? -21.044 -9.576 -12.235 1.00 75.00 218 THR A CA 1
ATOM 1758 C C . THR A 1 218 ? -19.776 -9.063 -11.561 1.00 75.00 218 THR A C 1
ATOM 1760 O O . THR A 1 218 ? -19.072 -9.792 -10.866 1.00 75.00 218 THR A O 1
ATOM 1763 N N . VAL A 1 219 ? -19.532 -7.771 -11.726 1.00 86.19 219 VAL A N 1
ATOM 1764 C CA . VAL A 1 219 ? -18.360 -7.075 -11.198 1.00 86.19 219 VAL A CA 1
ATOM 1765 C C . VAL A 1 219 ? -18.502 -6.920 -9.689 1.00 86.19 219 VAL A C 1
ATOM 1767 O O . VAL A 1 219 ? -19.467 -6.311 -9.222 1.00 86.19 219 VAL A O 1
ATOM 1770 N N . SER A 1 220 ? -17.535 -7.437 -8.933 1.00 90.94 220 SER A N 1
ATOM 1771 C CA . SER A 1 220 ? -17.487 -7.278 -7.481 1.00 90.94 220 SER A CA 1
ATOM 1772 C C . SER A 1 220 ? -16.676 -6.044 -7.084 1.00 90.94 220 SER A C 1
ATOM 1774 O O . SER A 1 220 ? -15.852 -5.536 -7.848 1.00 90.94 220 SER A O 1
ATOM 1776 N N . ALA A 1 221 ? -16.891 -5.567 -5.857 1.00 93.31 221 ALA A N 1
ATOM 1777 C CA . ALA A 1 221 ? -16.058 -4.524 -5.264 1.00 93.31 221 ALA A CA 1
ATOM 1778 C C . ALA A 1 221 ? -14.572 -4.916 -5.278 1.00 93.31 221 ALA A C 1
ATOM 1780 O O . ALA A 1 221 ? -13.729 -4.128 -5.698 1.00 93.31 221 ALA A O 1
ATOM 1781 N N . ASP A 1 222 ? -14.259 -6.153 -4.881 1.00 92.88 222 ASP A N 1
ATOM 1782 C CA . ASP A 1 222 ? -12.886 -6.659 -4.838 1.00 92.88 222 ASP A CA 1
ATOM 1783 C C . ASP A 1 222 ? -12.222 -6.643 -6.218 1.00 92.88 222 ASP A C 1
ATOM 1785 O O . ASP A 1 222 ? -11.101 -6.154 -6.343 1.00 92.88 222 ASP A O 1
ATOM 1789 N N . SER A 1 223 ? -12.914 -7.116 -7.264 1.00 93.88 223 SER A N 1
ATOM 1790 C CA . SER A 1 223 ? -12.339 -7.154 -8.613 1.00 93.88 223 SER A CA 1
ATOM 1791 C C . SER A 1 223 ? -12.029 -5.752 -9.127 1.00 93.88 223 SER A C 1
ATOM 1793 O O . SER A 1 223 ? -10.925 -5.495 -9.610 1.00 93.88 223 SER A O 1
ATOM 1795 N N . MET A 1 224 ? -12.982 -4.831 -8.963 1.00 95.94 224 MET A N 1
ATOM 1796 C CA . MET A 1 224 ? -12.840 -3.451 -9.407 1.00 95.94 224 MET A CA 1
ATOM 1797 C C . MET A 1 224 ? -11.735 -2.720 -8.637 1.00 95.94 224 MET A C 1
ATOM 1799 O O . MET A 1 224 ? -10.877 -2.088 -9.253 1.00 95.94 224 MET A O 1
ATOM 1803 N N . MET A 1 225 ? -11.712 -2.825 -7.306 1.00 96.62 225 MET A N 1
ATOM 1804 C CA . MET A 1 225 ? -10.741 -2.092 -6.492 1.00 96.62 225 MET A CA 1
ATOM 1805 C C . MET A 1 225 ? -9.329 -2.642 -6.612 1.00 96.62 225 MET A C 1
ATOM 1807 O O . MET A 1 225 ? -8.395 -1.857 -6.766 1.00 96.62 225 MET A O 1
ATOM 1811 N N . ASP A 1 226 ? -9.152 -3.963 -6.583 1.00 95.69 226 ASP A N 1
ATOM 1812 C CA . ASP A 1 226 ? -7.821 -4.558 -6.707 1.00 95.69 226 ASP A CA 1
ATOM 1813 C C . ASP A 1 226 ? -7.256 -4.328 -8.126 1.00 95.69 226 ASP A C 1
ATOM 1815 O O . ASP A 1 226 ? -6.074 -4.012 -8.281 1.00 95.69 226 ASP A O 1
ATOM 1819 N N . GLY A 1 227 ? -8.100 -4.357 -9.167 1.00 96.38 227 GLY A N 1
ATOM 1820 C CA . GLY A 1 227 ? -7.712 -3.967 -10.528 1.00 96.38 227 GLY A CA 1
ATOM 1821 C C . GLY A 1 227 ? -7.285 -2.497 -10.642 1.00 96.38 227 GLY A C 1
ATOM 1822 O O . GLY A 1 227 ? -6.224 -2.197 -11.200 1.00 96.38 227 GLY A O 1
ATOM 1823 N N . LEU A 1 228 ? -8.045 -1.575 -10.039 1.00 97.12 228 LEU A N 1
ATOM 1824 C CA . LEU A 1 228 ? -7.679 -0.156 -9.971 1.00 97.12 228 LEU A CA 1
ATOM 1825 C C . LEU A 1 228 ? -6.391 0.087 -9.171 1.00 97.12 228 LEU A C 1
ATOM 1827 O O . LEU A 1 228 ? -5.574 0.926 -9.547 1.00 97.12 228 LEU A O 1
ATOM 1831 N N . ALA A 1 229 ? -6.167 -0.658 -8.093 1.00 95.44 229 ALA A N 1
ATOM 1832 C CA . ALA A 1 229 ? -4.943 -0.574 -7.307 1.00 95.44 229 ALA A CA 1
ATOM 1833 C C . ALA A 1 229 ? -3.696 -1.005 -8.109 1.00 95.44 229 ALA A C 1
ATOM 1835 O O . ALA A 1 229 ? -2.623 -0.412 -7.931 1.00 95.44 229 ALA A O 1
ATOM 1836 N N . VAL A 1 230 ? -3.833 -1.975 -9.025 1.00 94.62 230 VAL A N 1
ATOM 1837 C CA . VAL A 1 230 ? -2.790 -2.328 -10.009 1.00 94.62 230 VAL A CA 1
ATOM 1838 C C . VAL A 1 230 ? -2.633 -1.232 -11.068 1.00 94.62 230 VAL A C 1
ATOM 1840 O O . VAL A 1 230 ? -1.501 -0.854 -11.385 1.00 94.62 230 VAL A O 1
ATOM 1843 N N . PHE A 1 231 ? -3.737 -0.672 -11.582 1.00 95.44 231 PHE A N 1
ATOM 1844 C CA . PHE A 1 231 ? -3.706 0.464 -12.516 1.00 95.44 231 PHE A CA 1
ATOM 1845 C C . PHE A 1 231 ? -2.905 1.646 -11.953 1.00 95.44 231 PHE A C 1
ATOM 1847 O O . PHE A 1 231 ? -2.121 2.252 -12.680 1.00 95.44 231 PHE A O 1
ATOM 1854 N N . THR A 1 232 ? -3.002 1.920 -10.650 1.00 93.81 232 THR A N 1
ATOM 1855 C CA . THR A 1 232 ? -2.226 2.981 -9.988 1.00 93.81 232 THR A CA 1
ATOM 1856 C C . THR A 1 232 ? -0.711 2.812 -10.136 1.00 93.81 232 THR A C 1
ATOM 1858 O O . THR A 1 232 ? 0.020 3.798 -10.236 1.00 93.81 232 THR A O 1
ATOM 1861 N N . THR A 1 233 ? -0.203 1.578 -10.177 1.00 88.38 233 THR A N 1
ATOM 1862 C CA . THR A 1 233 ? 1.228 1.324 -10.412 1.00 88.38 233 THR A CA 1
ATOM 1863 C C . THR A 1 233 ? 1.630 1.706 -11.841 1.00 88.38 233 THR A C 1
ATOM 1865 O O . THR A 1 233 ? 2.672 2.331 -12.052 1.00 88.38 233 THR A O 1
ATOM 1868 N N . LEU A 1 234 ? 0.781 1.385 -12.820 1.00 90.31 234 LEU A N 1
ATOM 1869 C CA . LEU A 1 234 ? 0.971 1.759 -14.221 1.00 90.31 234 LEU A CA 1
ATOM 1870 C C . LEU A 1 234 ? 0.887 3.282 -14.418 1.00 90.31 234 LEU A C 1
ATOM 1872 O O . LEU A 1 234 ? 1.747 3.871 -15.078 1.00 90.31 234 LEU A O 1
ATOM 1876 N N . SER A 1 235 ? -0.118 3.927 -13.821 1.00 92.12 235 SER A N 1
ATOM 1877 C CA . SER A 1 235 ? -0.311 5.373 -13.921 1.00 92.12 235 SER A CA 1
ATOM 1878 C C . SER A 1 235 ? 0.850 6.139 -13.299 1.00 92.12 235 SER A C 1
ATOM 1880 O O . SER A 1 235 ? 1.338 7.110 -13.876 1.00 92.12 235 SER A O 1
ATOM 1882 N N . TYR A 1 236 ? 1.339 5.681 -12.148 1.00 89.56 236 TYR A N 1
ATOM 1883 C CA . TYR A 1 236 ? 2.420 6.330 -11.427 1.00 89.56 236 TYR A CA 1
ATOM 1884 C C . TYR A 1 236 ? 3.700 6.477 -12.263 1.00 89.56 236 TYR A C 1
ATOM 1886 O O . TYR A 1 236 ? 4.324 7.540 -12.232 1.00 89.56 236 TYR A O 1
ATOM 1894 N N . ALA A 1 237 ? 4.068 5.464 -13.056 1.00 88.19 237 ALA A N 1
ATOM 1895 C CA . ALA A 1 237 ? 5.241 5.536 -13.928 1.00 88.19 237 ALA A CA 1
ATOM 1896 C C . ALA A 1 237 ? 5.132 6.684 -14.952 1.00 88.19 237 ALA A C 1
ATOM 1898 O O . ALA A 1 237 ? 6.090 7.433 -15.152 1.00 88.19 237 ALA A O 1
ATOM 1899 N N . TRP A 1 238 ? 3.951 6.871 -15.547 1.00 90.75 238 TRP A N 1
ATOM 1900 C CA . TRP A 1 238 ? 3.684 7.956 -16.494 1.00 90.75 238 TRP A CA 1
ATOM 1901 C C . TRP A 1 238 ? 3.592 9.325 -15.823 1.00 90.75 238 TRP A C 1
ATOM 1903 O O . TRP A 1 238 ? 4.195 10.281 -16.308 1.00 90.75 238 TRP A O 1
ATOM 1913 N N . VAL A 1 239 ? 2.907 9.423 -14.682 1.00 88.75 239 VAL A N 1
ATOM 1914 C CA . VAL A 1 239 ? 2.843 10.661 -13.888 1.00 88.75 239 VAL A CA 1
ATOM 1915 C C . VAL A 1 239 ? 4.244 11.118 -13.484 1.00 88.75 239 VAL A C 1
ATOM 1917 O O . VAL A 1 239 ? 4.588 12.295 -13.614 1.00 88.75 239 VAL A O 1
ATOM 1920 N N . ARG A 1 240 ? 5.091 10.183 -13.038 1.00 85.06 240 ARG A N 1
ATOM 1921 C CA . ARG A 1 240 ? 6.472 10.488 -12.666 1.00 85.06 240 ARG A CA 1
ATOM 1922 C C . ARG A 1 240 ? 7.311 10.909 -13.861 1.00 85.06 240 ARG A C 1
ATOM 1924 O O . ARG A 1 240 ? 8.123 11.808 -13.691 1.00 85.06 240 ARG A O 1
ATOM 1931 N N . TRP A 1 241 ? 7.132 10.295 -15.026 1.00 86.81 241 TRP A N 1
ATOM 1932 C CA . TRP A 1 241 ? 7.841 10.692 -16.242 1.00 86.81 241 TRP A CA 1
ATOM 1933 C C . TRP A 1 241 ? 7.433 12.099 -16.713 1.00 86.81 241 TRP A C 1
ATOM 1935 O O . TRP A 1 241 ? 8.290 12.882 -17.117 1.00 86.81 241 TRP A O 1
ATOM 1945 N N . GLN A 1 242 ? 6.145 12.443 -16.592 1.00 85.75 242 GLN A N 1
ATOM 1946 C CA . GLN A 1 242 ? 5.572 13.704 -17.075 1.00 85.75 242 GLN A CA 1
ATOM 1947 C C . GLN A 1 242 ? 5.907 14.927 -16.205 1.00 85.75 242 GLN A C 1
ATOM 1949 O O . GLN A 1 242 ? 5.946 16.052 -16.712 1.00 85.75 242 GLN A O 1
ATOM 1954 N N . LYS A 1 243 ? 6.115 14.748 -14.894 1.00 81.44 243 LYS A N 1
ATOM 1955 C CA . LYS A 1 243 ? 6.418 15.868 -13.985 1.00 81.44 243 LYS A CA 1
ATOM 1956 C C . LYS A 1 243 ? 7.726 16.586 -14.399 1.00 81.44 243 LYS A C 1
ATOM 1958 O O . LYS A 1 243 ? 8.581 15.980 -15.048 1.00 81.44 243 LYS A O 1
ATOM 1963 N N . PRO A 1 244 ? 7.957 17.844 -13.980 1.00 76.75 244 PRO A N 1
ATOM 1964 C CA . PRO A 1 244 ? 9.225 18.534 -14.233 1.00 76.75 244 PRO A CA 1
ATOM 1965 C C . PRO A 1 244 ? 10.442 17.717 -13.757 1.00 76.75 244 PRO A C 1
ATOM 1967 O O . PRO A 1 244 ? 10.482 17.285 -12.607 1.00 76.75 244 PRO A O 1
ATOM 1970 N N . GLY A 1 245 ? 11.418 17.483 -14.646 1.00 73.25 245 GLY A N 1
ATOM 1971 C CA . GLY A 1 245 ? 12.591 16.630 -14.375 1.00 73.25 245 GLY A CA 1
ATOM 1972 C C . GLY A 1 245 ? 12.304 15.119 -14.360 1.00 73.25 245 GLY A C 1
ATOM 1973 O O . GLY A 1 245 ? 13.203 14.320 -14.124 1.00 73.25 245 GLY A O 1
ATOM 1974 N N . GLY A 1 246 ? 11.065 14.709 -14.640 1.00 73.50 246 GLY A N 1
ATOM 1975 C CA . GLY A 1 246 ? 10.588 13.333 -14.549 1.00 73.50 246 GLY A CA 1
ATOM 1976 C C . GLY A 1 246 ? 11.298 12.341 -15.467 1.00 73.50 246 GLY A C 1
ATOM 1977 O O . GLY A 1 246 ? 11.612 11.231 -15.046 1.00 73.50 246 GLY A O 1
ATOM 1978 N N . ALA A 1 247 ? 11.599 12.739 -16.705 1.00 72.06 247 ALA A N 1
ATOM 1979 C CA . ALA A 1 247 ? 12.346 11.894 -17.635 1.00 72.06 247 ALA A CA 1
ATOM 1980 C C . ALA A 1 247 ? 13.757 11.569 -17.110 1.00 72.06 247 ALA A C 1
ATOM 1982 O O . ALA A 1 247 ? 14.185 10.419 -17.206 1.00 72.06 247 ALA A O 1
ATOM 1983 N N . ASP A 1 248 ? 14.443 12.541 -16.500 1.00 66.50 248 ASP A N 1
ATOM 1984 C CA . ASP A 1 248 ? 15.762 12.348 -15.885 1.00 66.50 248 ASP A CA 1
ATOM 1985 C C . ASP A 1 248 ? 15.656 11.483 -14.617 1.00 66.50 248 ASP A C 1
ATOM 1987 O O . ASP A 1 248 ? 16.420 10.530 -14.457 1.00 66.50 248 ASP A O 1
ATOM 1991 N N . ASP A 1 249 ? 14.641 11.734 -13.780 1.00 66.00 249 ASP A N 1
ATOM 1992 C CA . ASP A 1 249 ? 14.305 10.940 -12.585 1.00 66.00 249 ASP A CA 1
ATOM 1993 C C . ASP A 1 249 ? 13.982 9.469 -12.895 1.00 66.00 249 ASP A C 1
ATOM 1995 O O . ASP A 1 249 ? 14.059 8.620 -12.008 1.00 66.00 249 ASP A O 1
ATOM 1999 N N . MET A 1 250 ? 13.570 9.174 -14.128 1.00 68.88 250 MET A N 1
ATOM 2000 C CA . MET A 1 250 ? 13.287 7.827 -14.628 1.00 68.88 250 MET A CA 1
ATOM 2001 C C . MET A 1 250 ? 14.488 7.235 -15.383 1.00 68.88 250 MET A C 1
ATOM 2003 O O . MET A 1 250 ? 14.325 6.301 -16.162 1.00 68.88 250 MET A O 1
ATOM 2007 N N . GLY A 1 251 ? 15.694 7.783 -15.204 1.00 62.50 251 GLY A N 1
ATOM 2008 C CA . GLY A 1 251 ? 16.914 7.293 -15.851 1.00 62.50 251 GLY A CA 1
ATOM 2009 C C . GLY A 1 251 ? 17.055 7.709 -17.319 1.00 62.50 251 GLY A C 1
ATOM 2010 O O . GLY A 1 251 ? 17.687 7.000 -18.103 1.00 62.50 251 GLY A O 1
ATOM 2011 N N . GLY A 1 252 ? 16.444 8.828 -17.720 1.00 66.81 252 GLY A N 1
ATOM 2012 C CA . GLY A 1 252 ? 16.508 9.352 -19.087 1.00 66.81 252 GLY A CA 1
ATOM 2013 C C . GLY A 1 252 ? 15.759 8.492 -20.109 1.00 66.81 252 GLY A C 1
ATOM 2014 O O . GLY A 1 252 ? 16.115 8.475 -21.291 1.00 66.81 252 GLY A O 1
ATOM 2015 N N . LEU A 1 253 ? 14.754 7.727 -19.672 1.00 75.00 253 LEU A N 1
ATOM 2016 C CA . LEU A 1 253 ? 13.963 6.877 -20.562 1.00 75.00 253 LEU A CA 1
ATOM 2017 C C . LEU A 1 253 ? 13.188 7.727 -21.571 1.00 75.00 253 LEU A C 1
ATOM 2019 O O . LEU A 1 253 ? 12.459 8.649 -21.203 1.00 75.00 253 LEU A O 1
ATOM 2023 N N . SER A 1 254 ? 13.307 7.381 -22.856 1.00 85.12 254 SER A N 1
ATOM 2024 C CA . SER A 1 254 ? 12.455 7.966 -23.888 1.00 85.12 254 SER A CA 1
ATOM 2025 C C . SER A 1 254 ? 11.004 7.526 -23.701 1.00 85.12 254 SER A C 1
ATOM 2027 O O . SER A 1 254 ? 10.731 6.420 -23.227 1.00 85.12 254 SER A O 1
ATOM 2029 N N . GLU A 1 255 ? 10.073 8.369 -24.146 1.00 88.06 255 GLU A N 1
ATOM 2030 C CA . GLU A 1 255 ? 8.641 8.060 -24.132 1.00 88.06 255 GLU A CA 1
ATOM 2031 C C . GLU A 1 255 ? 8.335 6.733 -24.850 1.00 88.06 255 GLU A C 1
ATOM 2033 O O . GLU A 1 255 ? 7.607 5.889 -24.333 1.00 88.06 255 GLU A O 1
ATOM 2038 N N . GLU A 1 256 ? 8.951 6.506 -26.017 1.00 90.00 256 GLU A N 1
ATOM 2039 C CA . GLU A 1 256 ? 8.811 5.270 -26.798 1.00 90.00 256 GLU A CA 1
ATOM 2040 C C . GLU A 1 256 ? 9.230 4.032 -25.994 1.00 90.00 256 GLU A C 1
ATOM 2042 O O . GLU A 1 256 ? 8.555 3.003 -26.034 1.00 90.00 256 GLU A O 1
ATOM 2047 N N . ARG A 1 257 ? 10.323 4.129 -25.228 1.00 86.81 257 ARG A N 1
ATOM 2048 C CA . ARG A 1 257 ? 10.818 3.015 -24.416 1.00 86.81 257 ARG A CA 1
ATOM 2049 C C . ARG A 1 257 ? 9.898 2.739 -23.234 1.00 86.81 257 ARG A C 1
ATOM 2051 O O . ARG A 1 257 ? 9.595 1.574 -22.982 1.00 86.81 257 ARG A O 1
ATOM 2058 N N . LEU A 1 258 ? 9.431 3.786 -22.553 1.00 86.81 258 LEU A N 1
ATOM 2059 C CA . LEU A 1 258 ? 8.478 3.649 -21.454 1.00 86.81 258 LEU A CA 1
ATOM 2060 C C . LEU A 1 258 ? 7.166 3.018 -21.943 1.00 86.81 258 LEU A C 1
ATOM 2062 O O . LEU A 1 258 ? 6.695 2.045 -21.357 1.00 86.81 258 LEU A O 1
ATOM 2066 N N . ARG A 1 259 ? 6.641 3.486 -23.081 1.00 91.56 259 ARG A N 1
ATOM 2067 C CA . ARG A 1 259 ? 5.473 2.898 -23.750 1.00 91.56 259 ARG A CA 1
ATOM 2068 C C . ARG A 1 259 ? 5.707 1.445 -24.151 1.00 91.56 259 ARG A C 1
ATOM 2070 O O . ARG A 1 259 ? 4.837 0.611 -23.935 1.00 91.56 259 ARG A O 1
ATOM 2077 N N . GLY A 1 260 ? 6.881 1.111 -24.687 1.00 89.00 260 GLY A N 1
ATOM 2078 C CA . GLY A 1 260 ? 7.233 -0.266 -25.036 1.00 89.00 260 GLY A CA 1
ATOM 2079 C C . GLY A 1 260 ? 7.242 -1.207 -23.826 1.00 89.00 260 GLY A C 1
ATOM 2080 O O . GLY A 1 260 ? 6.770 -2.342 -23.922 1.00 89.00 260 GLY A O 1
ATOM 2081 N N . TRP A 1 261 ? 7.731 -0.728 -22.679 1.00 86.75 261 TRP A N 1
ATOM 2082 C CA . TRP A 1 261 ? 7.746 -1.483 -21.425 1.00 86.75 261 TRP A CA 1
ATOM 2083 C C . TRP A 1 261 ? 6.348 -1.678 -20.855 1.00 86.75 261 TRP A C 1
ATOM 2085 O O . TRP A 1 261 ? 5.945 -2.814 -20.616 1.00 86.75 261 TRP A O 1
ATOM 2095 N N . LEU A 1 262 ? 5.606 -0.586 -20.694 1.00 88.50 262 LEU A N 1
ATOM 2096 C CA . LEU A 1 262 ? 4.291 -0.575 -20.059 1.00 88.50 262 LEU A CA 1
ATOM 2097 C C . LEU A 1 262 ? 3.167 -1.069 -20.979 1.00 88.50 262 LEU A C 1
ATOM 2099 O O . LEU A 1 262 ? 2.087 -1.399 -20.510 1.00 88.50 262 LEU A O 1
ATOM 2103 N N . GLY A 1 263 ? 3.409 -1.117 -22.290 1.00 91.31 263 GLY A N 1
ATOM 2104 C CA . GLY A 1 263 ? 2.436 -1.524 -23.304 1.00 91.31 263 GLY A CA 1
ATOM 2105 C C . GLY A 1 263 ? 1.395 -0.460 -23.654 1.00 91.31 263 GLY A C 1
ATOM 2106 O O . GLY A 1 263 ? 0.662 -0.660 -24.613 1.00 91.31 263 GLY A O 1
ATOM 2107 N N . ARG A 1 264 ? 1.343 0.657 -22.914 1.00 93.88 264 ARG A N 1
ATOM 2108 C CA . ARG A 1 264 ? 0.323 1.711 -23.035 1.00 93.88 264 ARG A CA 1
ATOM 2109 C C . ARG A 1 264 ? 0.936 3.091 -22.855 1.00 93.88 264 ARG A C 1
ATOM 2111 O O . ARG A 1 264 ? 1.934 3.234 -22.145 1.00 93.88 264 ARG A O 1
ATOM 2118 N N . GLY A 1 265 ? 0.347 4.092 -23.504 1.00 95.06 265 GLY A N 1
ATOM 2119 C CA . GLY A 1 265 ? 0.731 5.499 -23.358 1.00 95.06 265 GLY A CA 1
ATOM 2120 C C . GLY A 1 265 ? -0.293 6.343 -22.596 1.00 95.06 265 GLY A C 1
ATOM 2121 O O . GLY A 1 265 ? -1.352 5.832 -22.241 1.00 95.06 265 GLY A O 1
ATOM 2122 N N . PRO A 1 266 ? -0.010 7.643 -22.393 1.00 94.94 266 PRO A N 1
ATOM 2123 C CA . PRO A 1 266 ? -0.878 8.542 -21.630 1.00 94.94 266 PRO A CA 1
ATOM 2124 C C . PRO A 1 266 ? -2.318 8.649 -22.148 1.00 94.94 266 PRO A C 1
ATOM 2126 O O . PRO A 1 266 ? -3.238 8.668 -21.342 1.00 94.94 266 PRO A O 1
ATOM 2129 N N . GLU A 1 267 ? -2.519 8.674 -23.470 1.00 96.06 267 GLU A N 1
ATOM 2130 C CA . GLU A 1 267 ? -3.858 8.744 -24.086 1.00 96.06 267 GLU A CA 1
ATOM 2131 C C . GLU A 1 267 ? -4.711 7.517 -23.729 1.00 96.06 267 GLU A C 1
ATOM 2133 O O . GLU A 1 267 ? -5.836 7.659 -23.271 1.00 96.06 267 GLU A O 1
ATOM 2138 N N . GLU A 1 268 ? -4.147 6.309 -23.829 1.00 96.75 268 GLU A N 1
ATOM 2139 C CA . GLU A 1 268 ? -4.858 5.084 -23.438 1.00 96.75 268 GLU A CA 1
ATOM 2140 C C . GLU A 1 268 ? -5.145 5.041 -21.933 1.00 96.75 268 GLU A C 1
ATOM 2142 O O . GLU A 1 268 ? -6.181 4.532 -21.516 1.00 96.75 268 GLU A O 1
ATOM 2147 N N . LEU A 1 269 ? -4.237 5.563 -21.100 1.00 96.62 269 LEU A N 1
ATOM 2148 C CA . LEU A 1 269 ? -4.496 5.665 -19.664 1.00 96.62 269 LEU A CA 1
ATOM 2149 C C . LEU A 1 269 ? -5.637 6.627 -19.362 1.00 96.62 269 LEU A C 1
ATOM 2151 O O . LEU A 1 269 ? -6.420 6.343 -18.459 1.00 96.62 269 LEU A O 1
ATOM 2155 N N . LEU A 1 270 ? -5.721 7.739 -20.093 1.00 97.88 270 LEU A N 1
ATOM 2156 C CA . LEU A 1 270 ? -6.818 8.685 -19.967 1.00 97.88 270 LEU A CA 1
ATOM 2157 C C . LEU A 1 270 ? -8.148 8.013 -20.313 1.00 97.88 270 LEU A C 1
ATOM 2159 O O . LEU A 1 270 ? -9.059 8.067 -19.495 1.00 97.88 270 LEU A O 1
ATOM 2163 N N . ASP A 1 271 ? -8.226 7.305 -21.443 1.00 98.06 271 ASP A N 1
ATOM 2164 C CA . ASP A 1 271 ? -9.432 6.567 -21.843 1.00 98.06 271 ASP A CA 1
ATOM 2165 C C . ASP A 1 271 ? -9.855 5.549 -20.769 1.00 98.06 271 ASP A C 1
ATOM 2167 O O . ASP A 1 271 ? -11.028 5.473 -20.392 1.00 98.06 271 ASP A O 1
ATOM 2171 N N . ILE A 1 272 ? -8.887 4.802 -20.220 1.00 98.00 272 ILE A N 1
ATOM 2172 C CA . ILE A 1 272 ? -9.126 3.844 -19.133 1.00 98.00 272 ILE A CA 1
ATOM 2173 C C . ILE A 1 272 ? -9.658 4.550 -17.885 1.00 98.00 272 ILE A C 1
ATOM 2175 O O . ILE A 1 272 ? -10.637 4.089 -17.291 1.00 98.00 272 ILE A O 1
ATOM 2179 N N . ALA A 1 273 ? -9.020 5.650 -17.480 1.00 98.31 273 ALA A N 1
ATOM 2180 C CA . ALA A 1 273 ? -9.380 6.376 -16.272 1.00 98.31 273 ALA A CA 1
ATOM 2181 C C . ALA A 1 273 ? -10.752 7.045 -16.390 1.00 98.31 273 ALA A C 1
ATOM 2183 O O . ALA A 1 273 ? -11.529 6.961 -15.441 1.00 98.31 273 ALA A O 1
ATOM 2184 N N . SER A 1 274 ? -11.074 7.644 -17.539 1.00 98.44 274 SER A N 1
ATOM 2185 C CA . SER A 1 274 ? -12.383 8.248 -17.806 1.00 98.44 274 SER A CA 1
ATOM 2186 C C . SER A 1 274 ? -13.487 7.195 -17.762 1.00 98.44 274 SER A C 1
ATOM 2188 O O . SER A 1 274 ? -14.450 7.349 -17.012 1.00 98.44 274 SER A O 1
ATOM 2190 N N . ALA A 1 275 ? -13.306 6.064 -18.456 1.00 98.31 275 ALA A N 1
ATOM 2191 C CA . ALA A 1 275 ? -14.277 4.972 -18.435 1.00 98.31 275 ALA A CA 1
ATOM 2192 C C . ALA A 1 275 ? -14.461 4.388 -17.022 1.00 98.31 275 ALA A C 1
ATOM 2194 O O . ALA A 1 275 ? -15.584 4.151 -16.580 1.00 98.31 275 ALA A O 1
ATOM 2195 N N . ALA A 1 276 ? -13.374 4.183 -16.272 1.00 98.31 276 ALA A N 1
ATOM 2196 C CA . ALA A 1 276 ? -13.462 3.690 -14.898 1.00 98.31 276 ALA A CA 1
ATOM 2197 C C . ALA A 1 276 ? -14.142 4.690 -13.955 1.00 98.31 276 ALA A C 1
ATOM 2199 O O . ALA A 1 276 ? -14.932 4.300 -13.094 1.00 98.31 276 ALA A O 1
ATOM 2200 N N . ALA A 1 277 ? -13.874 5.982 -14.130 1.00 98.31 277 ALA A N 1
ATOM 2201 C CA . ALA A 1 277 ? -14.497 7.039 -13.352 1.00 98.31 277 ALA A CA 1
ATOM 2202 C C . ALA A 1 277 ? -16.006 7.147 -13.627 1.00 98.31 277 ALA A C 1
ATOM 2204 O O . ALA A 1 277 ? -16.769 7.344 -12.684 1.00 98.31 277 ALA A O 1
ATOM 2205 N N . GLU A 1 278 ? -16.456 6.945 -14.870 1.00 98.06 278 GLU A N 1
ATOM 2206 C CA . GLU A 1 278 ? -17.883 6.831 -15.212 1.00 98.06 278 GLU A CA 1
ATOM 2207 C C . GLU A 1 278 ? -18.541 5.616 -14.540 1.00 98.06 278 GLU A C 1
ATOM 2209 O O . GLU A 1 278 ? -19.634 5.719 -13.980 1.00 98.06 278 GLU A O 1
ATOM 2214 N N . GLN A 1 279 ? -17.867 4.461 -14.534 1.00 97.38 279 GLN A N 1
ATOM 2215 C CA . GLN A 1 279 ? -18.375 3.245 -13.888 1.00 97.38 279 GLN A CA 1
ATOM 2216 C C . GLN A 1 279 ? -18.478 3.385 -12.364 1.00 97.38 279 GLN A C 1
ATOM 2218 O O . GLN A 1 279 ? -19.418 2.860 -11.758 1.00 97.38 279 GLN A O 1
ATOM 2223 N N . LEU A 1 280 ? -17.529 4.087 -11.744 1.00 97.62 280 LEU A N 1
ATOM 2224 C CA . LEU A 1 280 ? -17.582 4.447 -10.328 1.00 97.62 280 LEU A CA 1
ATOM 2225 C C . LEU A 1 280 ? -18.702 5.453 -10.049 1.00 97.62 280 LEU A C 1
ATOM 2227 O O . LEU A 1 280 ? -19.418 5.299 -9.063 1.00 97.62 280 LEU A O 1
ATOM 2231 N N . ASP A 1 281 ? -18.889 6.449 -10.917 1.00 97.94 281 ASP A N 1
ATOM 2232 C CA . ASP A 1 281 ? -19.952 7.447 -10.783 1.00 97.94 281 ASP A CA 1
ATOM 2233 C C . ASP A 1 281 ? -21.346 6.819 -10.811 1.00 97.94 281 ASP A C 1
ATOM 2235 O O . ASP A 1 281 ? -22.157 7.076 -9.925 1.00 97.94 281 ASP A O 1
ATOM 2239 N N . ALA A 1 282 ? -21.582 5.897 -11.745 1.00 96.88 282 ALA A N 1
ATOM 2240 C CA . ALA A 1 282 ? -22.840 5.161 -11.844 1.00 96.88 282 ALA A CA 1
ATOM 2241 C C . ALA A 1 282 ? -23.155 4.293 -10.610 1.00 96.88 282 ALA A C 1
ATOM 2243 O O . ALA A 1 282 ? -24.305 3.900 -10.415 1.00 96.88 282 ALA A O 1
ATOM 2244 N N . ARG A 1 283 ? -22.142 3.970 -9.797 1.00 96.38 283 ARG A N 1
ATOM 2245 C CA . ARG A 1 283 ? -22.260 3.161 -8.573 1.00 96.38 283 ARG A CA 1
ATOM 2246 C C . ARG A 1 283 ? -22.182 3.992 -7.301 1.00 96.38 283 ARG A C 1
ATOM 2248 O O . ARG A 1 283 ? -22.227 3.426 -6.215 1.00 96.38 283 ARG A O 1
ATOM 2255 N N . TRP A 1 284 ? -22.024 5.306 -7.398 1.00 97.81 284 TRP A N 1
ATOM 2256 C CA . TRP A 1 284 ? -21.943 6.151 -6.220 1.00 97.81 284 TRP A CA 1
ATOM 2257 C C . TRP A 1 284 ? -23.324 6.322 -5.577 1.00 97.81 284 TRP A C 1
ATOM 2259 O O . TRP A 1 284 ? -24.255 6.838 -6.194 1.00 97.81 284 TRP A O 1
ATOM 2269 N N . ASP A 1 285 ? -23.442 5.908 -4.320 1.00 97.50 285 ASP A N 1
ATOM 2270 C CA . ASP A 1 285 ? -24.611 6.128 -3.476 1.00 97.50 285 ASP A CA 1
ATOM 2271 C C . ASP A 1 285 ? -24.392 7.414 -2.667 1.00 97.50 285 ASP A C 1
ATOM 2273 O O . ASP A 1 285 ? -23.543 7.474 -1.773 1.00 97.50 285 ASP A O 1
ATOM 2277 N N . GLU A 1 286 ? -25.141 8.470 -2.997 1.00 96.25 286 GLU A N 1
ATOM 2278 C CA . GLU A 1 286 ? -25.006 9.770 -2.333 1.00 96.25 286 GLU A CA 1
ATOM 2279 C C . GLU A 1 286 ? -25.456 9.758 -0.872 1.00 96.25 286 GLU A C 1
ATOM 2281 O O . GLU A 1 286 ? -24.879 10.496 -0.064 1.00 96.25 286 GLU A O 1
ATOM 2286 N N . ASP A 1 287 ? -26.444 8.930 -0.527 1.00 95.94 287 ASP A N 1
ATOM 2287 C CA . ASP A 1 287 ? -27.009 8.873 0.821 1.00 95.94 287 ASP A CA 1
ATOM 2288 C C . ASP A 1 287 ? -26.012 8.200 1.768 1.00 95.94 287 ASP A C 1
ATOM 2290 O O . ASP A 1 287 ? -25.707 8.733 2.836 1.00 95.94 287 ASP A O 1
ATOM 2294 N N . ARG A 1 288 ? -25.405 7.088 1.336 1.00 96.19 288 ARG A N 1
ATOM 2295 C CA . ARG A 1 288 ? -24.332 6.414 2.092 1.00 96.19 288 ARG A CA 1
ATOM 2296 C C . ARG A 1 288 ? -22.982 7.110 1.964 1.00 96.19 288 ARG A C 1
ATOM 2298 O O . ARG A 1 288 ? -22.118 6.956 2.819 1.00 96.19 288 ARG A O 1
ATOM 2305 N N . GLY A 1 289 ? -22.765 7.865 0.889 1.00 96.44 289 GLY A N 1
ATOM 2306 C CA . GLY A 1 289 ? -21.456 8.433 0.588 1.00 96.44 289 GLY A CA 1
ATOM 2307 C C . GLY A 1 289 ? -20.404 7.382 0.281 1.00 96.44 289 GLY A C 1
ATOM 2308 O O . GLY A 1 289 ? -19.264 7.519 0.730 1.00 96.44 289 GLY A O 1
ATOM 2309 N N . PHE A 1 290 ? -20.807 6.322 -0.417 1.00 97.69 290 PHE A N 1
ATOM 2310 C CA . PHE A 1 290 ? -19.952 5.190 -0.746 1.00 97.69 290 PHE A CA 1
ATOM 2311 C C . PHE A 1 290 ? -20.415 4.498 -2.035 1.00 97.69 290 PHE A C 1
ATOM 2313 O O . PHE A 1 290 ? -21.465 4.827 -2.578 1.00 97.69 290 PHE A O 1
ATOM 2320 N N . TYR A 1 291 ? -19.633 3.550 -2.549 1.00 96.75 291 TYR A N 1
ATOM 2321 C CA . TYR A 1 291 ? -19.969 2.821 -3.773 1.00 96.75 291 TYR A CA 1
ATOM 2322 C C . TYR A 1 291 ? -20.856 1.598 -3.505 1.00 96.75 291 TYR A C 1
ATOM 2324 O O . TYR A 1 291 ? -20.566 0.807 -2.609 1.00 96.75 291 TYR A O 1
ATOM 2332 N N . ASP A 1 292 ? -21.884 1.397 -4.331 1.00 94.88 292 ASP A N 1
ATOM 2333 C CA . ASP A 1 292 ? -22.772 0.233 -4.303 1.00 94.88 292 ASP A CA 1
AT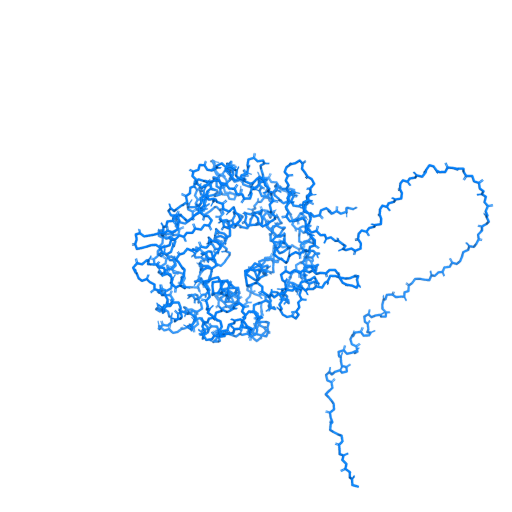OM 2334 C C . ASP A 1 292 ? -22.393 -0.776 -5.403 1.00 94.88 292 ASP A C 1
ATOM 2336 O O . ASP A 1 292 ? -22.640 -0.579 -6.596 1.00 94.88 292 ASP A O 1
ATOM 2340 N N . PHE A 1 293 ? -21.774 -1.880 -4.979 1.00 93.25 293 PHE A N 1
ATOM 2341 C CA . PHE A 1 293 ? -21.480 -3.056 -5.810 1.00 93.25 293 PHE A CA 1
ATOM 2342 C C . PHE A 1 293 ? -22.367 -4.259 -5.430 1.00 93.25 293 PHE A C 1
ATOM 2344 O O . PHE A 1 293 ? -22.017 -5.407 -5.698 1.00 93.25 293 PHE A O 1
ATOM 2351 N N . GLY A 1 294 ? -23.509 -4.016 -4.779 1.00 89.94 294 GLY A N 1
ATOM 2352 C CA . GLY A 1 294 ? -24.421 -5.041 -4.266 1.00 89.94 294 GLY A C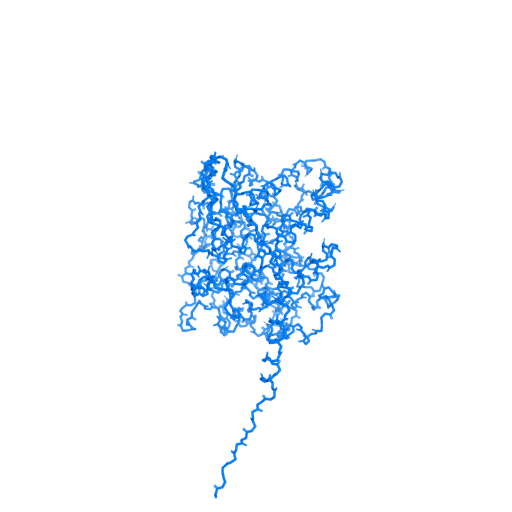A 1
ATOM 2353 C C . GLY A 1 294 ? -24.107 -5.528 -2.846 1.00 89.94 294 GLY A C 1
ATOM 2354 O O . GLY A 1 294 ? -24.941 -6.217 -2.258 1.00 89.94 294 GLY A O 1
ATOM 2355 N N . ASP A 1 295 ? -22.955 -5.147 -2.282 1.00 85.81 295 ASP A N 1
ATOM 2356 C CA . ASP A 1 295 ? -22.594 -5.339 -0.873 1.00 85.81 295 ASP A CA 1
ATOM 2357 C C . ASP A 1 295 ? -22.189 -3.998 -0.242 1.00 85.81 295 ASP A C 1
ATOM 2359 O O . ASP A 1 295 ? -21.473 -3.192 -0.844 1.00 85.81 295 ASP A O 1
ATOM 2363 N N . GLN A 1 296 ? -22.661 -3.773 0.982 1.00 91.12 296 GLN A N 1
ATOM 2364 C CA . GLN A 1 296 ? -22.377 -2.587 1.793 1.00 91.12 296 GLN A CA 1
ATOM 2365 C C . GLN A 1 296 ? -21.228 -2.823 2.773 1.00 91.12 296 GLN A C 1
ATOM 2367 O O . GLN A 1 296 ? -20.704 -1.861 3.331 1.00 91.12 296 GLN A O 1
ATOM 2372 N N . THR A 1 297 ? -20.843 -4.083 2.990 1.00 96.75 297 THR A N 1
ATOM 2373 C CA . THR A 1 297 ? -19.772 -4.479 3.903 1.00 96.75 297 THR A CA 1
ATOM 2374 C C . THR A 1 297 ? -18.512 -4.793 3.121 1.00 96.75 297 THR A C 1
ATOM 2376 O O . THR A 1 297 ? -18.483 -5.688 2.285 1.00 96.75 297 THR A O 1
ATOM 2379 N N . TRP A 1 298 ? -17.455 -4.034 3.375 1.00 97.38 298 TRP A N 1
ATOM 2380 C CA . TRP A 1 298 ? -16.203 -4.135 2.639 1.00 97.38 298 TRP A CA 1
ATOM 2381 C C . TRP A 1 298 ? -15.079 -4.538 3.578 1.00 97.38 298 TRP A C 1
ATOM 2383 O O . TRP A 1 298 ? -15.027 -4.109 4.733 1.00 97.38 298 TRP A O 1
ATOM 2393 N N . SER A 1 299 ? -14.152 -5.359 3.080 1.00 97.25 299 SER A N 1
ATOM 2394 C CA . SER A 1 299 ? -12.916 -5.621 3.813 1.00 97.25 299 SER A CA 1
ATOM 2395 C C . SER A 1 299 ? -12.062 -4.357 3.855 1.00 97.25 299 SER A C 1
ATOM 2397 O O . SER A 1 299 ? -12.026 -3.591 2.889 1.00 97.25 299 SER A O 1
ATOM 2399 N N . LEU A 1 300 ? -11.336 -4.152 4.954 1.00 97.69 300 LEU A N 1
ATOM 2400 C CA . LEU A 1 300 ? -10.476 -2.978 5.099 1.00 97.69 300 LEU A CA 1
ATOM 2401 C C . LEU A 1 300 ? -9.380 -2.927 4.018 1.00 97.69 300 LEU A C 1
ATOM 2403 O O . LEU A 1 300 ? -9.046 -1.853 3.524 1.00 97.69 300 LEU A O 1
ATOM 2407 N N . ALA A 1 301 ? -8.892 -4.092 3.581 1.00 95.38 301 ALA A N 1
ATOM 2408 C CA . ALA A 1 301 ? -7.964 -4.205 2.455 1.00 95.38 301 ALA A CA 1
ATOM 2409 C C . ALA A 1 301 ? -8.579 -3.681 1.142 1.00 95.38 301 ALA A C 1
ATOM 2411 O O . ALA A 1 301 ? -7.946 -2.910 0.427 1.00 95.38 301 ALA A O 1
ATOM 2412 N N . THR A 1 302 ? -9.843 -4.017 0.855 1.00 96.44 302 THR A N 1
ATOM 2413 C CA . THR A 1 302 ? -10.570 -3.513 -0.326 1.00 96.44 302 THR A CA 1
ATOM 2414 C C . THR A 1 302 ? -10.740 -1.992 -0.276 1.00 96.44 302 THR A C 1
ATOM 2416 O O . THR A 1 302 ? -10.602 -1.320 -1.298 1.00 96.44 302 THR A O 1
ATOM 2419 N N . VAL A 1 303 ? -10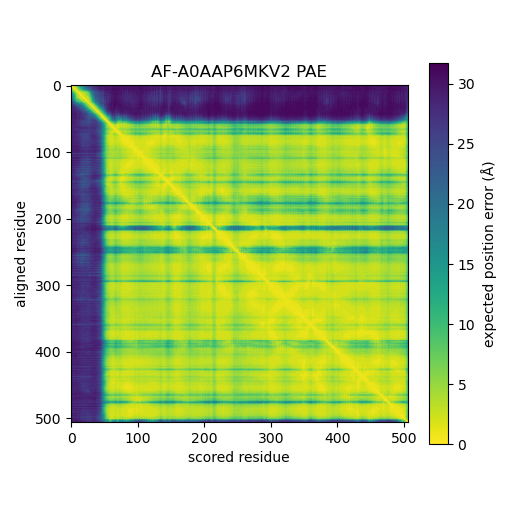.991 -1.424 0.912 1.00 97.50 303 VAL A N 1
ATOM 2420 C CA . VAL A 1 303 ? -11.015 0.037 1.111 1.00 97.50 303 VAL A CA 1
ATOM 2421 C C . VAL A 1 303 ? -9.634 0.643 0.831 1.00 97.50 303 VAL A C 1
ATOM 2423 O O . VAL A 1 303 ? -9.541 1.675 0.170 1.00 97.50 303 VAL A O 1
ATOM 2426 N N . GLY A 1 304 ? -8.553 -0.016 1.254 1.00 96.31 304 GLY A N 1
ATOM 2427 C CA . GLY A 1 304 ? -7.187 0.373 0.900 1.00 96.31 304 GLY A CA 1
ATOM 2428 C C . GLY A 1 304 ? -6.944 0.392 -0.613 1.00 96.31 304 GLY A C 1
ATOM 2429 O O . GLY A 1 304 ? -6.459 1.395 -1.146 1.00 96.31 304 GLY A O 1
ATOM 2430 N N . SER A 1 305 ? -7.341 -0.669 -1.320 1.00 96.12 305 SER A N 1
ATOM 2431 C CA . SER A 1 305 ? -7.273 -0.743 -2.783 1.00 96.12 305 SER A CA 1
ATOM 2432 C C . SER A 1 305 ? -8.094 0.362 -3.455 1.00 96.12 305 SER A C 1
ATOM 2434 O O . SER A 1 305 ? -7.607 0.991 -4.394 1.00 96.12 305 SER A O 1
ATOM 2436 N N . LEU A 1 306 ? -9.290 0.680 -2.941 1.00 96.88 306 LEU A N 1
ATOM 2437 C CA . LEU A 1 306 ? -10.105 1.803 -3.415 1.00 96.88 306 LEU A CA 1
ATOM 2438 C C . LEU A 1 306 ? -9.345 3.132 -3.291 1.00 96.88 306 LEU A C 1
ATOM 2440 O O . LEU A 1 306 ? -9.273 3.889 -4.259 1.00 96.88 306 LEU A O 1
ATOM 2444 N N . MET A 1 307 ? -8.748 3.419 -2.130 1.00 96.50 307 MET A N 1
ATOM 2445 C CA . MET A 1 307 ? -7.982 4.655 -1.913 1.00 96.50 307 MET A CA 1
ATOM 2446 C C . MET A 1 307 ? -6.782 4.751 -2.858 1.00 96.50 307 MET A C 1
ATOM 2448 O O . MET A 1 307 ? -6.558 5.794 -3.481 1.00 96.50 307 MET A O 1
ATOM 2452 N N . ARG A 1 308 ? -6.056 3.643 -3.045 1.00 94.94 308 ARG A N 1
ATOM 2453 C CA . ARG A 1 308 ? -4.967 3.562 -4.022 1.00 94.94 308 ARG A CA 1
ATOM 2454 C C . ARG A 1 308 ? -5.468 3.771 -5.452 1.00 94.94 308 ARG A C 1
ATOM 2456 O O . ARG A 1 308 ? -4.831 4.498 -6.212 1.00 94.94 308 ARG A O 1
ATOM 2463 N N . GLY A 1 309 ? -6.589 3.164 -5.824 1.00 96.19 309 GLY A N 1
ATOM 2464 C CA . GLY A 1 309 ? -7.214 3.290 -7.141 1.00 96.19 309 GLY A CA 1
ATOM 2465 C C . GLY A 1 309 ? -7.638 4.723 -7.453 1.00 96.19 309 GLY A C 1
ATOM 2466 O O . GLY A 1 309 ? -7.273 5.266 -8.495 1.00 96.19 309 GLY A O 1
ATOM 2467 N N . HIS A 1 310 ? -8.314 5.382 -6.505 1.00 97.06 310 HIS A N 1
ATOM 2468 C CA . HIS A 1 310 ? -8.668 6.801 -6.597 1.00 97.06 310 HIS A CA 1
ATOM 2469 C C . HIS A 1 310 ? -7.454 7.665 -6.921 1.00 97.06 310 HIS A C 1
ATOM 2471 O O . HIS A 1 310 ? -7.526 8.498 -7.826 1.00 97.06 310 HIS A O 1
ATOM 2477 N N . LYS A 1 311 ? -6.338 7.437 -6.215 1.00 95.44 311 LYS A N 1
ATOM 2478 C CA . LYS A 1 311 ? -5.085 8.157 -6.444 1.00 95.44 311 LYS A CA 1
ATOM 2479 C C . LYS A 1 311 ? -4.590 8.033 -7.885 1.00 95.44 311 LYS A C 1
ATOM 2481 O O . LYS A 1 311 ? -4.196 9.037 -8.477 1.00 95.44 311 LYS A O 1
ATOM 2486 N N . GLY A 1 312 ? -4.620 6.826 -8.448 1.00 95.19 312 GLY A N 1
ATOM 2487 C CA . GLY A 1 312 ? -4.242 6.588 -9.840 1.00 95.19 312 GLY A CA 1
ATOM 2488 C C . GLY A 1 312 ? -5.161 7.310 -10.823 1.00 95.19 312 GLY A C 1
ATOM 2489 O O . GLY A 1 312 ? -4.676 8.009 -11.712 1.00 95.19 312 GLY A O 1
ATOM 2490 N N . LEU A 1 313 ? -6.477 7.190 -10.628 1.00 97.44 313 LEU A N 1
ATOM 2491 C CA . LEU A 1 313 ? -7.484 7.766 -11.519 1.00 97.44 313 LEU A CA 1
ATOM 2492 C C . LEU A 1 313 ? -7.417 9.293 -11.580 1.00 97.44 313 LEU A C 1
ATOM 2494 O O . LEU A 1 313 ? -7.284 9.850 -12.669 1.00 97.44 313 LEU A O 1
ATOM 2498 N N . TYR A 1 314 ? -7.485 9.985 -10.436 1.00 96.56 314 TYR A N 1
ATOM 2499 C CA . TYR A 1 314 ? -7.576 11.447 -10.475 1.00 96.56 314 TYR A CA 1
ATOM 2500 C C . TYR A 1 314 ? -6.287 12.100 -10.984 1.00 96.56 314 TYR A C 1
ATOM 2502 O O . TYR A 1 314 ? -6.354 13.162 -11.594 1.00 96.56 314 TYR A O 1
ATOM 2510 N N . GLU A 1 315 ? -5.114 11.492 -10.773 1.00 95.81 315 GLU A N 1
ATOM 2511 C CA . GLU A 1 315 ? -3.858 12.031 -11.312 1.00 95.81 315 GLU A CA 1
ATOM 2512 C C . GLU A 1 315 ? -3.794 11.894 -12.833 1.00 95.81 315 GLU A C 1
ATOM 2514 O O . GLU A 1 315 ? -3.392 12.835 -13.513 1.00 95.81 315 GLU A O 1
ATOM 2519 N N . VAL A 1 316 ? -4.231 10.753 -13.378 1.00 97.00 316 VAL A N 1
ATOM 2520 C CA . VAL A 1 316 ? -4.300 10.537 -14.832 1.00 97.00 316 VAL A CA 1
ATOM 2521 C C . VAL A 1 316 ? -5.261 11.528 -15.475 1.00 97.00 316 VAL A C 1
ATOM 2523 O O . VAL A 1 316 ? -4.868 12.241 -16.397 1.00 97.00 316 VAL A O 1
ATOM 2526 N N . LEU A 1 317 ? -6.484 11.622 -14.947 1.00 97.81 317 LEU A N 1
ATOM 2527 C CA . LEU A 1 317 ? -7.503 12.552 -15.433 1.00 97.81 317 LEU A CA 1
ATOM 2528 C C . LEU A 1 317 ? -7.016 14.005 -15.367 1.00 97.81 317 LEU A C 1
ATOM 2530 O O . LEU A 1 317 ? -7.156 14.758 -16.326 1.00 97.81 317 LEU A O 1
ATOM 2534 N N . TYR A 1 318 ? -6.381 14.399 -14.260 1.00 95.81 318 TYR A N 1
ATOM 2535 C CA . TYR A 1 318 ? -5.915 15.771 -14.081 1.00 95.81 318 TYR A CA 1
ATOM 2536 C C . TYR A 1 318 ? -4.760 16.146 -15.022 1.00 95.81 318 TYR A C 1
ATOM 2538 O O . TYR A 1 318 ? -4.730 17.260 -15.564 1.00 95.81 318 TYR A O 1
ATOM 2546 N N . LEU A 1 319 ? -3.782 15.246 -15.178 1.00 94.44 319 LEU A N 1
ATOM 2547 C CA . LEU A 1 319 ? -2.544 15.519 -15.911 1.00 94.44 319 LEU A CA 1
ATOM 2548 C C . LEU A 1 319 ? -2.677 15.336 -17.416 1.00 94.44 319 LEU A C 1
ATOM 2550 O O . LEU A 1 319 ? -2.075 16.109 -18.163 1.00 94.44 319 LEU A O 1
ATOM 2554 N N . PHE A 1 320 ? -3.428 14.326 -17.848 1.00 95.69 320 PHE A N 1
ATOM 2555 C CA . PHE A 1 320 ? -3.531 13.963 -19.258 1.00 95.69 320 PHE A CA 1
ATOM 2556 C C . PHE A 1 320 ? -4.853 14.406 -19.895 1.00 95.69 320 PHE A C 1
ATOM 2558 O O . PHE A 1 320 ? -4.917 14.487 -21.118 1.00 95.69 320 PHE A O 1
ATOM 2565 N N . GLY A 1 321 ? -5.868 14.737 -19.092 1.00 96.25 321 GLY A N 1
ATOM 2566 C CA . GLY A 1 321 ? -7.181 15.173 -19.560 1.00 96.25 321 GLY A CA 1
ATOM 2567 C C . GLY A 1 321 ? -7.341 16.680 -19.784 1.00 96.25 321 GLY A C 1
ATOM 2568 O O . GLY A 1 321 ? -6.446 17.494 -19.514 1.00 96.25 321 GLY A O 1
ATOM 2569 N N . GLY A 1 322 ? -8.514 17.040 -20.307 1.00 96.69 322 GLY A N 1
ATOM 2570 C CA . GLY A 1 322 ? -8.985 18.407 -20.484 1.00 96.69 322 GLY A CA 1
ATOM 2571 C C . GLY A 1 322 ? -9.715 18.939 -19.250 1.00 96.69 322 GLY A C 1
ATOM 2572 O O . GLY A 1 322 ? -9.535 18.462 -18.130 1.00 96.69 322 GLY A O 1
ATOM 2573 N N . ASP A 1 323 ? -10.520 19.985 -19.444 1.00 97.06 323 ASP A N 1
ATOM 2574 C CA . ASP A 1 323 ? -11.231 20.637 -18.338 1.00 97.06 323 ASP A CA 1
ATOM 2575 C C . ASP A 1 323 ? -12.313 19.723 -17.728 1.00 97.06 323 ASP A C 1
ATOM 2577 O O . ASP A 1 323 ? -12.444 19.682 -16.507 1.00 97.06 323 ASP A O 1
ATOM 2581 N N . GLU A 1 324 ? -13.015 18.931 -18.545 1.00 97.44 324 GLU A N 1
ATOM 2582 C CA . GLU A 1 324 ? -14.047 17.987 -18.084 1.00 97.44 324 GLU A CA 1
ATOM 2583 C C . GLU A 1 324 ? -13.441 16.860 -17.229 1.00 97.44 324 GLU A C 1
ATOM 2585 O O . GLU A 1 324 ? -13.904 16.599 -16.116 1.00 97.44 324 GLU A O 1
ATOM 2590 N N . GLU A 1 325 ? -12.340 16.247 -17.674 1.00 98.19 325 GLU A N 1
ATOM 2591 C CA . GLU A 1 325 ? -11.656 15.206 -16.900 1.00 98.19 325 GLU A CA 1
ATOM 2592 C C . GLU A 1 325 ? -11.044 15.760 -15.609 1.00 98.19 325 GLU A C 1
ATOM 2594 O O . GLU A 1 325 ? -11.020 15.079 -14.584 1.00 98.19 325 GLU A O 1
ATOM 2599 N N . ARG A 1 326 ? -10.591 17.019 -15.603 1.00 96.94 326 ARG A N 1
ATOM 2600 C CA . ARG A 1 326 ? -10.116 17.681 -14.378 1.00 96.94 326 ARG A CA 1
ATOM 2601 C C . ARG A 1 326 ? -11.231 17.904 -13.364 1.00 96.94 326 ARG A C 1
ATOM 2603 O O . ARG A 1 326 ? -10.988 17.734 -12.170 1.00 96.94 326 ARG A O 1
ATOM 2610 N N . GLU A 1 327 ? -12.436 18.251 -13.805 1.00 97.25 327 GLU A N 1
ATOM 2611 C CA . GLU A 1 327 ? -13.604 18.327 -12.920 1.00 97.25 327 GLU A CA 1
ATOM 2612 C C . GLU A 1 327 ? -13.953 16.945 -12.347 1.00 97.25 327 GLU A C 1
ATOM 2614 O O . GLU A 1 327 ? -14.186 16.809 -11.141 1.00 97.25 327 GLU A O 1
ATOM 2619 N N . GLN A 1 328 ? -13.893 15.898 -13.175 1.00 97.69 328 GLN A N 1
ATOM 2620 C CA . GLN A 1 328 ? -14.091 14.516 -12.734 1.00 97.69 328 GLN A CA 1
ATOM 2621 C C . GLN A 1 328 ? -13.002 14.056 -11.747 1.00 97.69 328 GLN A C 1
ATOM 2623 O O . GLN A 1 328 ? -13.305 13.387 -10.755 1.00 97.69 328 GLN A O 1
ATOM 2628 N N . ALA A 1 329 ? -11.748 14.469 -11.952 1.00 97.75 329 ALA A N 1
ATOM 2629 C CA . ALA A 1 329 ? -10.643 14.232 -11.026 1.00 97.75 329 ALA A CA 1
ATOM 2630 C C . ALA A 1 329 ? -10.908 14.864 -9.649 1.00 97.75 329 ALA A C 1
ATOM 2632 O O . ALA A 1 329 ? -10.717 14.214 -8.618 1.00 97.75 329 ALA A O 1
ATOM 2633 N N . GLU A 1 330 ? -11.387 16.115 -9.613 1.00 97.56 330 GLU A N 1
ATOM 2634 C CA . GLU A 1 330 ? -11.773 16.774 -8.360 1.00 97.56 330 GLU A CA 1
ATOM 2635 C C . GLU A 1 330 ? -12.939 16.053 -7.667 1.00 97.56 330 GLU A C 1
ATOM 2637 O O . GLU A 1 330 ? -12.926 15.908 -6.442 1.00 97.56 330 GLU A O 1
ATOM 2642 N N . LEU A 1 331 ? -13.931 15.572 -8.424 1.00 97.50 331 LEU A N 1
ATOM 2643 C CA . LEU A 1 331 ? -15.051 14.800 -7.879 1.00 97.50 331 LEU A CA 1
ATOM 2644 C C . LEU A 1 331 ? -14.576 13.485 -7.246 1.00 97.50 331 LEU A C 1
ATOM 2646 O O . LEU A 1 331 ? -14.922 13.198 -6.098 1.00 97.50 331 LEU A O 1
ATOM 2650 N N . LEU A 1 332 ? -13.740 12.713 -7.948 1.00 97.44 332 LEU A N 1
ATOM 2651 C CA . LEU A 1 332 ? -13.148 11.485 -7.412 1.00 97.44 332 LEU A CA 1
ATOM 2652 C C . LEU A 1 332 ? -12.331 11.753 -6.149 1.00 97.44 332 LEU A C 1
ATOM 2654 O O . LEU A 1 332 ? -12.424 10.986 -5.191 1.00 97.44 332 LEU A O 1
ATOM 2658 N N . PHE A 1 333 ? -11.552 12.835 -6.114 1.00 97.38 333 PHE A N 1
ATOM 2659 C CA . PHE A 1 333 ? -10.821 13.216 -4.910 1.00 97.38 333 PHE A CA 1
ATOM 2660 C C . PHE A 1 333 ? -11.773 13.509 -3.739 1.00 97.38 333 PHE A C 1
ATOM 2662 O O . PHE A 1 333 ? -11.576 12.982 -2.645 1.00 97.38 333 PHE A O 1
ATOM 2669 N N . ARG A 1 334 ? -12.849 14.279 -3.955 1.00 97.38 334 ARG A N 1
ATOM 2670 C CA . ARG A 1 334 ? -13.849 14.563 -2.905 1.00 97.38 334 ARG A CA 1
ATOM 2671 C C . ARG A 1 334 ? -14.529 13.294 -2.390 1.00 97.38 334 ARG A C 1
ATOM 2673 O O . ARG A 1 334 ? -14.789 13.198 -1.193 1.00 97.38 334 ARG A O 1
ATOM 2680 N N . ARG A 1 335 ? -14.785 12.317 -3.263 1.00 97.75 335 ARG A N 1
ATOM 2681 C CA . ARG A 1 335 ? -15.312 11.003 -2.866 1.00 97.75 335 ARG A CA 1
ATOM 2682 C C . ARG A 1 335 ? -14.318 10.237 -2.000 1.00 97.75 335 ARG A C 1
ATOM 2684 O O . ARG A 1 335 ? -14.707 9.781 -0.933 1.00 97.75 335 ARG A O 1
ATOM 2691 N N . ALA A 1 336 ? -13.041 10.174 -2.388 1.00 97.12 336 ALA A N 1
ATOM 2692 C CA . ALA A 1 336 ? -12.000 9.550 -1.565 1.00 97.12 336 ALA A CA 1
ATOM 2693 C C . ALA A 1 336 ? -11.914 10.190 -0.171 1.00 97.12 336 ALA A C 1
ATOM 2695 O O . ALA A 1 336 ? -11.886 9.485 0.833 1.00 97.12 336 ALA A O 1
ATOM 2696 N N . VAL A 1 337 ? -11.970 11.522 -0.100 1.00 96.69 337 VAL A N 1
ATOM 2697 C CA . VAL A 1 337 ? -12.019 12.257 1.171 1.00 96.69 337 VAL A CA 1
ATOM 2698 C C . VAL A 1 337 ? -13.227 11.847 2.011 1.00 96.69 337 VAL A C 1
ATOM 2700 O O . VAL A 1 337 ? -13.061 11.537 3.184 1.00 96.69 337 VAL A O 1
ATOM 2703 N N . ARG A 1 338 ? -14.424 11.773 1.416 1.00 97.12 338 ARG A N 1
ATOM 2704 C CA . ARG A 1 338 ? -15.639 11.347 2.128 1.00 97.12 338 ARG A CA 1
ATOM 2705 C C . ARG A 1 338 ? -15.530 9.914 2.660 1.00 97.12 338 ARG A C 1
ATOM 2707 O O . ARG A 1 338 ? -16.102 9.619 3.704 1.00 97.12 338 ARG A O 1
ATOM 2714 N N . VAL A 1 339 ? -14.812 9.023 1.973 1.00 97.31 339 VAL A N 1
ATOM 2715 C CA . VAL A 1 339 ? -14.523 7.672 2.488 1.00 97.31 339 VAL A CA 1
ATOM 2716 C C . VAL A 1 339 ? -13.599 7.745 3.704 1.00 97.31 339 VAL A C 1
ATOM 2718 O O . VAL A 1 339 ? -13.903 7.140 4.729 1.00 97.31 339 VAL A O 1
ATOM 2721 N N . LEU A 1 340 ? -12.505 8.508 3.629 1.00 96.44 340 LEU A N 1
ATOM 2722 C CA . LEU A 1 340 ? -11.565 8.665 4.746 1.00 96.44 340 LEU A CA 1
ATOM 2723 C C . LEU A 1 340 ? -12.232 9.292 5.976 1.00 96.44 340 LEU A C 1
ATOM 2725 O O . LEU A 1 340 ? -12.094 8.762 7.075 1.00 96.44 340 LEU A O 1
ATOM 2729 N N . GLU A 1 341 ? -13.020 10.352 5.786 1.00 96.25 341 GLU A N 1
ATOM 2730 C CA . GLU A 1 341 ? -13.776 11.029 6.851 1.00 96.25 341 GLU A CA 1
ATOM 2731 C C . GLU A 1 341 ? -14.776 10.085 7.555 1.00 96.25 341 GLU A C 1
ATOM 2733 O O . GLU A 1 341 ? -15.147 10.334 8.699 1.00 96.25 341 GLU A O 1
ATOM 2738 N N . GLN A 1 342 ? -15.193 8.989 6.910 1.00 97.38 342 GLN A N 1
ATOM 2739 C CA . GLN A 1 342 ? -16.050 7.962 7.511 1.00 97.38 342 GLN A CA 1
ATOM 2740 C C . GLN A 1 342 ? -15.260 6.818 8.162 1.00 97.38 342 GLN A C 1
ATOM 2742 O O . GLN A 1 342 ? -15.667 6.319 9.208 1.00 97.38 342 GLN A O 1
ATOM 2747 N N . VAL A 1 343 ? -14.146 6.388 7.561 1.00 97.94 343 VAL A N 1
ATOM 2748 C CA . VAL A 1 343 ? -13.384 5.208 8.008 1.00 97.94 343 VAL A CA 1
ATOM 2749 C C . VAL A 1 343 ? -12.417 5.533 9.144 1.00 97.94 343 VAL A C 1
ATOM 2751 O O . VAL A 1 343 ? -12.348 4.773 10.107 1.00 97.94 343 VAL A O 1
ATOM 2754 N N . LEU A 1 344 ? -11.677 6.645 9.069 1.00 96.94 344 LEU A N 1
ATOM 2755 C CA . LEU A 1 344 ? -10.666 6.993 10.079 1.00 96.94 344 LEU A CA 1
ATOM 2756 C C . LEU A 1 344 ? -11.242 7.118 11.506 1.00 96.94 344 LEU A C 1
ATOM 2758 O O . LEU A 1 344 ? -10.592 6.631 12.433 1.00 96.94 344 LEU A O 1
ATOM 2762 N N . PRO A 1 345 ? -12.461 7.660 11.725 1.00 97.56 345 PRO A N 1
ATOM 2763 C CA . PRO A 1 345 ? -13.078 7.701 13.056 1.00 97.56 345 PRO A CA 1
ATOM 2764 C C . PRO A 1 345 ? -13.376 6.334 13.686 1.00 97.56 345 PRO A C 1
ATOM 2766 O O . PRO A 1 345 ? -13.664 6.273 14.881 1.00 97.56 345 PRO A O 1
ATOM 2769 N N . LEU A 1 346 ? -13.335 5.243 12.911 1.00 98.25 346 LEU A N 1
ATOM 2770 C CA . LEU A 1 346 ? -13.484 3.884 13.435 1.00 98.25 346 LEU A CA 1
ATOM 2771 C C . LEU A 1 346 ? -12.199 3.360 14.087 1.00 98.25 346 LEU A C 1
ATOM 2773 O O . LEU A 1 346 ? -12.206 2.262 14.630 1.00 98.25 346 LEU A O 1
ATOM 2777 N N . ALA A 1 347 ? -11.080 4.080 14.027 1.00 98.19 347 ALA A N 1
ATOM 2778 C CA . ALA A 1 347 ? -9.862 3.589 14.649 1.00 98.19 347 ALA A CA 1
ATOM 2779 C C . ALA A 1 347 ? -9.966 3.566 16.176 1.00 98.19 347 ALA A C 1
ATOM 2781 O O . ALA A 1 347 ? -10.488 4.478 16.823 1.00 98.19 347 ALA A O 1
ATOM 2782 N N . ARG A 1 348 ? -9.426 2.493 16.744 1.00 98.25 348 ARG A N 1
ATOM 2783 C CA . ARG A 1 348 ? -9.075 2.365 18.156 1.00 98.25 348 ARG A CA 1
ATOM 2784 C C . ARG A 1 348 ? -7.559 2.445 18.293 1.00 98.25 348 ARG A C 1
ATOM 2786 O O . ARG A 1 348 ? -6.844 2.435 17.291 1.00 98.25 348 ARG A O 1
ATOM 2793 N N . ASP A 1 349 ? -7.077 2.457 19.529 1.00 97.81 349 ASP A N 1
ATOM 2794 C CA . ASP A 1 349 ? -5.640 2.439 19.814 1.00 97.81 349 ASP A CA 1
ATOM 2795 C C . ASP A 1 349 ? -4.985 1.198 19.171 1.00 97.81 349 ASP A C 1
ATOM 2797 O O . ASP A 1 349 ? -3.976 1.283 18.485 1.00 97.81 349 ASP A O 1
ATOM 2801 N N . TRP A 1 350 ? -5.633 0.036 19.245 1.00 97.44 350 TRP A N 1
ATOM 2802 C CA . TRP A 1 350 ? -5.120 -1.208 18.658 1.00 97.44 350 TRP A CA 1
ATOM 2803 C C . TRP A 1 350 ? -5.386 -1.390 17.150 1.00 97.44 350 TRP A C 1
ATOM 2805 O O . TRP A 1 350 ? -4.920 -2.383 16.583 1.00 97.44 350 TRP A O 1
ATOM 2815 N N . GLY A 1 351 ? -6.097 -0.475 16.477 1.00 98.12 351 GLY A N 1
ATOM 2816 C CA . GLY A 1 351 ? -6.287 -0.492 15.020 1.00 98.12 351 GLY A CA 1
ATOM 2817 C C . GLY A 1 351 ? -7.729 -0.301 14.532 1.00 98.12 351 GLY A C 1
ATOM 2818 O O . GLY A 1 351 ? -8.630 0.101 15.268 1.00 98.12 351 GLY A O 1
ATOM 2819 N N . LEU A 1 352 ? -7.941 -0.594 13.245 1.00 98.62 352 LEU A N 1
ATOM 2820 C CA . LEU A 1 352 ? -9.228 -0.487 12.540 1.00 98.62 352 LEU A CA 1
ATOM 2821 C C . LEU A 1 352 ? -9.929 -1.853 12.426 1.00 98.62 352 LEU A C 1
ATOM 2823 O O . LEU A 1 352 ? -9.244 -2.876 12.340 1.00 98.62 352 LEU A O 1
ATOM 2827 N N . PRO A 1 353 ? -11.274 -1.899 12.358 1.00 98.56 353 PRO A N 1
ATOM 2828 C CA . PRO A 1 353 ? -11.992 -3.161 12.207 1.00 98.56 353 PRO A CA 1
ATOM 2829 C C . PRO A 1 353 ? -11.664 -3.814 10.857 1.00 98.56 353 PRO A C 1
ATOM 2831 O O . PRO A 1 353 ? -11.537 -3.135 9.837 1.00 98.56 353 PRO A O 1
ATOM 2834 N N . ALA A 1 354 ? -11.576 -5.146 10.819 1.00 98.38 354 ALA A N 1
ATOM 2835 C CA . ALA A 1 354 ? -11.239 -5.885 9.595 1.00 98.38 354 ALA A CA 1
ATOM 2836 C C . ALA A 1 354 ? -12.253 -5.681 8.449 1.00 98.38 354 ALA A C 1
ATOM 2838 O O . ALA A 1 354 ? -11.919 -5.862 7.273 1.00 98.38 354 ALA A O 1
ATOM 2839 N N . GLN A 1 355 ? -13.491 -5.310 8.789 1.00 98.56 355 GLN A N 1
ATOM 2840 C CA . GLN A 1 355 ? -14.569 -5.013 7.852 1.00 98.56 355 GLN A CA 1
ATOM 2841 C C . GLN A 1 355 ? -15.346 -3.773 8.298 1.00 98.56 355 GLN A C 1
ATOM 2843 O O . GLN A 1 355 ? -15.530 -3.541 9.496 1.00 98.56 355 GLN A O 1
ATOM 2848 N N . VAL A 1 356 ? -15.834 -3.015 7.321 1.00 98.50 356 VAL A N 1
ATOM 2849 C CA . VAL A 1 356 ? -16.605 -1.783 7.513 1.00 98.50 356 VAL A CA 1
ATOM 2850 C C . VAL A 1 356 ? -17.897 -1.876 6.710 1.00 98.50 356 VAL A C 1
ATOM 2852 O O . VAL A 1 356 ? -17.854 -2.228 5.532 1.00 98.50 356 VAL A O 1
ATOM 2855 N N . THR A 1 357 ? -19.032 -1.548 7.324 1.00 98.25 357 THR A N 1
ATOM 2856 C CA . THR A 1 357 ? -20.312 -1.387 6.623 1.00 98.25 357 THR A CA 1
ATOM 2857 C C . THR A 1 357 ? -20.605 0.095 6.445 1.00 98.25 357 THR A C 1
ATOM 2859 O O . THR A 1 357 ? -20.544 0.852 7.411 1.00 98.25 357 THR A O 1
ATOM 2862 N N . PHE A 1 358 ? -20.953 0.517 5.231 1.00 97.69 358 PHE A N 1
ATOM 2863 C CA . PHE A 1 358 ? -21.342 1.901 4.949 1.00 97.69 358 PHE A CA 1
ATOM 2864 C C . PHE A 1 358 ? -22.865 2.043 4.965 1.00 97.69 358 PHE A C 1
ATOM 2866 O O . PHE A 1 358 ? -23.567 1.396 4.188 1.00 97.69 358 PHE A O 1
ATOM 2873 N N . THR A 1 359 ? -23.377 2.897 5.851 1.00 96.88 359 THR A N 1
ATOM 2874 C CA . THR A 1 359 ? -24.813 3.154 6.041 1.00 96.88 359 THR A CA 1
ATOM 2875 C C . THR A 1 359 ? -25.147 4.620 5.756 1.00 96.88 359 THR A C 1
ATOM 2877 O O . THR A 1 359 ? -24.255 5.454 5.636 1.00 96.88 359 THR A O 1
ATOM 2880 N N . GLU A 1 360 ? -26.433 4.972 5.698 1.00 95.38 360 GLU A N 1
ATOM 2881 C CA . GLU A 1 360 ? -26.873 6.376 5.574 1.00 95.38 360 GLU A CA 1
ATOM 2882 C C . GLU A 1 360 ? -26.433 7.248 6.770 1.00 95.38 360 GLU A C 1
ATOM 2884 O O . GLU A 1 360 ? -26.312 8.465 6.652 1.00 95.38 360 GLU A O 1
ATOM 2889 N N . SER A 1 361 ? -26.181 6.639 7.936 1.00 95.12 361 SER A N 1
ATOM 2890 C CA . SER A 1 361 ? -25.648 7.322 9.124 1.00 95.12 361 SER A CA 1
ATOM 2891 C C . SER A 1 361 ? -24.120 7.425 9.151 1.00 95.12 361 SER A C 1
ATOM 2893 O O . SER A 1 361 ? -23.583 8.073 10.051 1.00 95.12 361 SER A O 1
ATOM 2895 N N . GLY A 1 362 ? -23.428 6.822 8.182 1.00 95.44 362 GLY A N 1
ATOM 2896 C CA . GLY A 1 362 ? -21.971 6.741 8.105 1.00 95.44 362 GLY A CA 1
ATOM 2897 C C . GLY A 1 362 ? -21.446 5.307 8.183 1.00 95.44 362 GLY A C 1
ATOM 2898 O O . GLY A 1 362 ? -22.209 4.335 8.165 1.00 95.44 362 GLY A O 1
ATOM 2899 N N . ALA A 1 363 ? -20.124 5.176 8.246 1.00 97.69 363 ALA A N 1
ATOM 2900 C CA . ALA A 1 363 ? -19.461 3.886 8.370 1.00 97.69 363 ALA A CA 1
ATOM 2901 C C . ALA A 1 363 ? -19.556 3.322 9.796 1.00 97.69 363 ALA A C 1
ATOM 2903 O O . ALA A 1 363 ? -19.411 4.047 10.779 1.00 97.69 363 ALA A O 1
ATOM 2904 N N . GLU A 1 364 ? -19.751 2.009 9.896 1.00 98.31 364 GLU A N 1
ATOM 2905 C CA . GLU A 1 364 ? -19.798 1.254 11.146 1.00 98.31 364 GLU A CA 1
ATOM 2906 C C . GLU A 1 364 ? -18.835 0.062 11.082 1.00 98.31 364 GLU A C 1
ATOM 2908 O O . GLU A 1 364 ? -18.604 -0.526 10.021 1.00 98.31 364 GLU A O 1
ATOM 2913 N N . ALA A 1 365 ? -18.272 -0.321 12.229 1.00 98.19 365 ALA A N 1
ATOM 2914 C CA . ALA A 1 365 ? -17.463 -1.530 12.324 1.00 98.19 365 ALA A CA 1
ATOM 2915 C C . ALA A 1 365 ? -18.336 -2.772 12.091 1.00 98.19 365 ALA A C 1
ATOM 2917 O O . ALA A 1 365 ? -19.303 -3.002 12.815 1.00 98.19 365 ALA A O 1
ATOM 2918 N N . ALA A 1 366 ? -17.967 -3.587 11.104 1.00 97.75 366 ALA A N 1
ATOM 2919 C CA . ALA A 1 366 ? -18.700 -4.796 10.721 1.00 97.75 366 ALA A CA 1
ATOM 2920 C C . ALA A 1 366 ? -18.021 -6.092 11.190 1.00 97.75 366 ALA A C 1
ATOM 2922 O O . ALA A 1 366 ? -18.530 -7.188 10.965 1.00 97.75 366 ALA A O 1
ATOM 2923 N N . SER A 1 367 ? -16.866 -5.969 11.847 1.00 97.44 367 SER A N 1
ATOM 2924 C CA . SER A 1 367 ? -16.096 -7.074 12.405 1.00 97.44 367 SER A CA 1
ATOM 2925 C C . SER A 1 367 ? -15.767 -6.812 13.874 1.00 97.44 367 SER A C 1
ATOM 2927 O O . SER A 1 367 ? -15.476 -5.679 14.253 1.00 97.44 367 SER A O 1
ATOM 2929 N N . GLY A 1 368 ? -15.782 -7.874 14.685 1.00 97.94 368 GLY A N 1
ATOM 2930 C CA . GLY A 1 368 ? -15.305 -7.859 16.072 1.00 97.94 368 GLY A CA 1
ATOM 2931 C C . GLY A 1 368 ? -13.790 -8.040 16.205 1.00 97.94 368 GLY A C 1
ATOM 2932 O O . GLY A 1 368 ? -13.291 -8.162 17.315 1.00 97.94 368 GLY A O 1
ATOM 2933 N N . GLU A 1 369 ? -13.051 -8.081 15.095 1.00 98.38 369 GLU A N 1
ATOM 2934 C CA . GLU A 1 369 ? -11.596 -8.253 15.087 1.00 98.38 369 GLU A CA 1
ATOM 2935 C C . GLU A 1 369 ? -10.883 -7.174 14.264 1.00 98.38 369 GLU A C 1
ATOM 2937 O O . GLU A 1 369 ? -11.401 -6.674 13.260 1.00 98.38 369 GLU A O 1
ATOM 2942 N N . VAL A 1 370 ? -9.656 -6.866 14.680 1.00 98.69 370 VAL A N 1
ATOM 2943 C CA . VAL A 1 370 ? -8.641 -6.162 13.894 1.00 98.69 370 VAL A CA 1
ATOM 2944 C C . VAL A 1 370 ? -7.778 -7.206 13.190 1.00 98.69 370 VAL A C 1
ATOM 2946 O O . VAL A 1 370 ? -7.088 -7.989 13.845 1.00 98.69 370 VAL A O 1
ATOM 2949 N N . ASP A 1 371 ? -7.796 -7.209 11.856 1.00 98.50 371 ASP A N 1
ATOM 2950 C CA . ASP A 1 371 ? -6.789 -7.895 11.038 1.00 98.50 371 ASP A CA 1
ATOM 2951 C C . ASP A 1 371 ? -5.600 -6.944 10.875 1.00 98.50 371 ASP A C 1
ATOM 2953 O O . ASP A 1 371 ? -5.684 -5.949 10.148 1.00 98.50 371 ASP A O 1
ATOM 2957 N N . VAL A 1 372 ? -4.491 -7.249 11.556 1.00 98.44 372 VAL A N 1
ATOM 2958 C CA . VAL A 1 372 ? -3.288 -6.403 11.568 1.00 98.44 372 VAL A CA 1
ATOM 2959 C C . VAL A 1 372 ? -2.747 -6.204 10.157 1.00 98.44 372 VAL A C 1
ATOM 2961 O O . VAL A 1 372 ? -2.349 -5.099 9.790 1.00 98.44 372 VAL A O 1
ATOM 2964 N N . ALA A 1 373 ? -2.784 -7.244 9.323 1.00 97.69 373 ALA A N 1
ATOM 2965 C CA . ALA A 1 373 ? -2.326 -7.124 7.953 1.00 97.69 373 ALA A CA 1
ATOM 2966 C C . ALA A 1 373 ? -3.218 -6.177 7.146 1.00 97.69 373 ALA A C 1
ATOM 2968 O O . ALA A 1 373 ? -2.683 -5.366 6.403 1.00 97.69 373 ALA A O 1
ATOM 2969 N N . ALA A 1 374 ? -4.546 -6.261 7.278 1.00 97.69 374 ALA A N 1
ATOM 2970 C CA . ALA A 1 374 ? -5.478 -5.384 6.560 1.00 97.69 374 ALA A CA 1
ATOM 2971 C C . ALA A 1 374 ? -5.429 -3.927 7.054 1.00 97.69 374 ALA A C 1
ATOM 2973 O O . ALA A 1 374 ? -5.524 -3.002 6.248 1.00 97.69 374 ALA A O 1
ATOM 2974 N N . HIS A 1 375 ? -5.237 -3.719 8.358 1.00 98.38 375 HIS A N 1
ATOM 2975 C CA . HIS A 1 375 ? -5.027 -2.398 8.947 1.00 98.38 375 HIS A CA 1
ATOM 2976 C C . HIS A 1 375 ? -3.801 -1.704 8.341 1.00 98.38 375 HIS A C 1
ATOM 2978 O O . HIS A 1 375 ? -3.899 -0.587 7.825 1.00 98.38 375 HIS A O 1
ATOM 2984 N N . TRP A 1 376 ? -2.665 -2.402 8.316 1.00 97.94 376 TRP A N 1
ATOM 2985 C CA . TRP A 1 376 ? -1.440 -1.863 7.737 1.00 97.94 376 TRP A CA 1
ATOM 2986 C C . TRP A 1 376 ? -1.450 -1.808 6.206 1.00 97.94 376 TRP A C 1
ATOM 2988 O O . TRP A 1 376 ? -0.754 -0.976 5.633 1.00 97.94 376 TRP A O 1
ATOM 2998 N N . ASP A 1 377 ? -2.257 -2.634 5.536 1.00 96.00 377 ASP A N 1
ATOM 2999 C CA . ASP A 1 377 ? -2.518 -2.552 4.091 1.00 96.00 377 ASP A CA 1
ATOM 3000 C C . ASP A 1 377 ? -3.145 -1.203 3.718 1.00 96.00 377 ASP A C 1
ATOM 3002 O O . ASP A 1 377 ? -2.647 -0.509 2.829 1.00 96.00 377 ASP A O 1
ATOM 3006 N N . LEU A 1 378 ? -4.182 -0.787 4.458 1.00 96.81 378 LEU A N 1
ATOM 3007 C CA . LEU A 1 378 ? -4.792 0.529 4.294 1.00 96.81 378 LEU A CA 1
ATOM 3008 C C . LEU A 1 378 ? -3.772 1.640 4.563 1.00 96.81 378 LEU A C 1
ATOM 3010 O O . LEU A 1 378 ? -3.591 2.495 3.699 1.00 96.81 378 LEU A O 1
ATOM 3014 N N . ILE A 1 379 ? -3.078 1.618 5.711 1.00 96.56 379 ILE A N 1
ATOM 3015 C CA . ILE A 1 379 ? -2.085 2.657 6.041 1.00 96.56 379 ILE A CA 1
ATOM 3016 C C . ILE A 1 379 ? -1.025 2.751 4.943 1.00 96.56 379 ILE A C 1
ATOM 3018 O O . ILE A 1 379 ? -0.770 3.842 4.439 1.00 96.56 379 ILE A O 1
ATOM 3022 N N . ALA A 1 380 ? -0.464 1.623 4.502 1.00 93.94 380 ALA A N 1
ATOM 3023 C CA . ALA A 1 380 ? 0.530 1.599 3.436 1.00 93.94 380 ALA A CA 1
ATOM 3024 C C . ALA A 1 380 ? 0.009 2.225 2.135 1.00 93.94 380 ALA A C 1
ATOM 3026 O O . ALA A 1 380 ? 0.761 2.916 1.453 1.00 93.94 380 ALA A O 1
ATOM 3027 N N . HIS A 1 381 ? -1.266 2.040 1.785 1.00 93.31 381 HIS A N 1
ATOM 3028 C CA . HIS A 1 381 ? -1.875 2.705 0.633 1.00 93.31 381 HIS A CA 1
ATOM 3029 C C . HIS A 1 381 ? -2.096 4.211 0.832 1.00 93.31 381 HIS A C 1
ATOM 3031 O O . HIS A 1 381 ? -2.013 4.959 -0.145 1.00 93.31 381 HIS A O 1
ATOM 3037 N N . LEU A 1 382 ? -2.308 4.668 2.068 1.00 92.75 382 LEU A N 1
ATOM 3038 C CA . LEU A 1 382 ? -2.458 6.088 2.395 1.00 92.75 382 LEU A CA 1
ATOM 3039 C C . LEU A 1 382 ? -1.133 6.853 2.430 1.00 92.75 382 LEU A C 1
ATOM 3041 O O . LEU A 1 382 ? -1.155 8.046 2.151 1.00 92.75 382 LEU A O 1
ATOM 3045 N N . VAL A 1 383 ? -0.007 6.188 2.716 1.00 89.62 383 VAL A N 1
ATOM 3046 C CA . VAL A 1 383 ? 1.315 6.839 2.895 1.00 89.62 383 VAL A CA 1
ATOM 3047 C C . VAL A 1 383 ? 2.391 6.395 1.896 1.00 89.62 383 VAL A C 1
ATOM 3049 O O . VAL A 1 383 ? 3.547 6.823 1.967 1.00 89.62 383 VAL A O 1
ATOM 3052 N N . ALA A 1 384 ? 2.037 5.525 0.944 1.00 82.44 384 ALA A N 1
ATOM 3053 C CA . ALA A 1 384 ? 2.928 5.071 -0.124 1.00 82.44 384 ALA A CA 1
ATOM 3054 C C . ALA A 1 384 ? 3.607 6.240 -0.858 1.00 82.44 384 ALA A C 1
ATOM 3056 O O . ALA A 1 384 ? 3.100 7.348 -0.919 1.00 82.44 384 ALA A O 1
ATOM 3057 N N . GLY A 1 385 ? 4.733 5.996 -1.538 1.00 75.50 385 GLY A N 1
ATOM 3058 C CA . GLY A 1 385 ? 5.437 7.035 -2.313 1.00 75.50 385 GLY A CA 1
ATOM 3059 C C . GLY A 1 385 ? 4.592 7.755 -3.385 1.00 75.50 385 GLY A C 1
ATOM 3060 O O . GLY A 1 385 ? 4.984 8.832 -3.839 1.00 75.50 385 GLY A O 1
ATOM 3061 N N . PHE A 1 386 ? 3.448 7.180 -3.771 1.00 82.81 386 PHE A N 1
ATOM 3062 C CA . PHE A 1 386 ? 2.416 7.790 -4.606 1.00 82.81 386 PHE A CA 1
ATOM 3063 C C . PHE A 1 386 ? 1.064 7.769 -3.883 1.00 82.81 386 PHE A C 1
ATOM 3065 O O . PHE A 1 386 ? 0.223 6.910 -4.133 1.00 82.81 386 PHE A O 1
ATOM 3072 N N . SER A 1 387 ? 0.891 8.711 -2.963 1.00 83.50 387 SER A N 1
ATOM 3073 C CA . SER A 1 387 ? -0.261 8.843 -2.071 1.00 83.50 387 SER A CA 1
ATOM 3074 C C . SER A 1 387 ? -0.873 10.250 -2.131 1.00 83.50 387 SER A C 1
ATOM 3076 O O . SER A 1 387 ? -0.450 11.109 -2.914 1.00 83.50 387 SER A O 1
ATOM 3078 N N . PHE A 1 388 ? -1.902 10.484 -1.314 1.00 81.50 388 PHE A N 1
ATOM 3079 C CA . PHE A 1 388 ? -2.615 11.758 -1.224 1.00 81.50 388 PHE A CA 1
ATOM 3080 C C . PHE A 1 388 ? -1.775 12.884 -0.600 1.00 81.50 388 PHE A C 1
ATOM 3082 O O . PHE A 1 388 ? -1.860 14.027 -1.037 1.00 81.50 388 PHE A O 1
ATOM 3089 N N . ASP A 1 389 ? -0.941 12.577 0.390 1.00 75.62 389 ASP A N 1
ATOM 3090 C CA . ASP A 1 389 ? -0.109 13.534 1.136 1.00 75.62 389 ASP A CA 1
ATOM 3091 C C . ASP A 1 389 ? 1.230 13.852 0.434 1.00 75.62 389 ASP A C 1
ATOM 3093 O O . ASP A 1 389 ? 1.879 14.863 0.718 1.00 75.62 389 ASP A O 1
ATOM 3097 N N . ARG A 1 390 ? 1.622 13.037 -0.557 1.00 79.75 390 ARG A N 1
ATOM 3098 C CA . ARG A 1 390 ? 2.908 13.134 -1.278 1.00 79.75 390 ARG A CA 1
ATOM 3099 C C . ARG A 1 390 ? 2.812 13.740 -2.677 1.00 79.75 390 ARG A C 1
ATOM 3101 O O . ARG A 1 390 ? 3.713 13.571 -3.502 1.00 79.75 390 ARG A O 1
ATOM 3108 N N . GLU A 1 391 ? 1.748 14.486 -2.949 1.00 84.12 391 GLU A N 1
ATOM 3109 C CA . GLU A 1 391 ? 1.552 15.206 -4.209 1.00 84.12 391 GLU A CA 1
ATOM 3110 C C . GLU A 1 391 ? 2.623 16.289 -4.419 1.00 84.12 391 GLU A C 1
ATOM 3112 O O . GLU A 1 391 ? 2.739 17.261 -3.661 1.00 84.12 391 GLU A O 1
ATOM 3117 N N . ARG A 1 392 ? 3.427 16.129 -5.476 1.00 79.94 392 ARG A N 1
ATOM 3118 C CA . ARG A 1 392 ? 4.568 17.005 -5.785 1.00 79.94 392 ARG A CA 1
ATOM 3119 C C . ARG A 1 392 ? 4.192 18.112 -6.764 1.00 79.94 392 ARG A C 1
ATOM 3121 O O . ARG A 1 392 ? 3.121 18.117 -7.372 1.00 79.94 392 ARG A O 1
ATOM 3128 N N . GLU A 1 393 ? 5.090 19.075 -6.932 1.00 80.38 393 GLU A N 1
ATOM 3129 C CA . GLU A 1 393 ? 4.985 20.035 -8.029 1.00 80.38 393 GLU A CA 1
ATOM 3130 C C . GLU A 1 393 ? 4.855 19.307 -9.379 1.00 80.38 393 GLU A C 1
ATOM 3132 O O . GLU A 1 393 ? 5.529 18.307 -9.621 1.00 80.38 393 GLU A O 1
ATOM 3137 N N . GLY A 1 394 ? 3.945 19.787 -10.231 1.00 79.38 394 GLY A N 1
ATOM 3138 C CA . GLY A 1 394 ? 3.627 19.146 -11.508 1.00 79.38 394 GLY A CA 1
ATOM 3139 C C . GLY A 1 394 ? 2.613 17.997 -11.436 1.00 79.38 394 GLY A C 1
ATOM 3140 O O . GLY A 1 394 ? 2.391 17.371 -12.461 1.00 79.38 394 GLY A O 1
ATOM 3141 N N . THR A 1 395 ? 2.002 17.735 -10.273 1.00 87.00 395 THR A N 1
ATOM 3142 C CA . THR A 1 395 ? 0.884 16.779 -10.086 1.00 87.00 395 THR A CA 1
ATOM 3143 C C . THR A 1 395 ? -0.419 17.503 -9.717 1.00 87.00 395 THR A C 1
ATOM 3145 O O . THR A 1 395 ? -0.429 18.737 -9.622 1.00 87.00 395 THR A O 1
ATOM 3148 N N . ALA A 1 396 ? -1.511 16.766 -9.492 1.00 88.00 396 ALA A N 1
ATOM 3149 C CA . ALA A 1 396 ? -2.819 17.340 -9.171 1.00 88.00 396 ALA A CA 1
ATOM 3150 C C . ALA A 1 396 ? -2.828 18.218 -7.905 1.00 88.00 396 ALA A C 1
ATOM 3152 O O . ALA A 1 396 ? -3.468 19.276 -7.886 1.00 88.00 396 ALA A O 1
ATOM 3153 N N . ARG A 1 397 ? -2.061 17.835 -6.871 1.00 90.69 397 ARG A N 1
ATOM 3154 C CA . ARG A 1 397 ? -1.976 18.554 -5.582 1.00 90.69 397 ARG A CA 1
ATOM 3155 C C . ARG A 1 397 ? -3.355 18.803 -4.950 1.00 90.69 397 ARG A C 1
ATOM 3157 O O . ARG A 1 397 ? -3.579 19.868 -4.361 1.00 90.69 397 ARG A O 1
ATOM 3164 N N . MET A 1 398 ? -4.276 17.850 -5.108 1.00 92.62 398 MET A N 1
ATOM 3165 C CA . MET A 1 398 ? -5.664 17.962 -4.670 1.00 92.62 398 MET A CA 1
ATOM 3166 C C . MET A 1 398 ? -5.779 18.115 -3.157 1.00 92.62 398 MET A C 1
ATOM 3168 O O . MET A 1 398 ? -6.514 18.993 -2.708 1.00 92.62 398 MET A O 1
ATOM 3172 N N . MET A 1 399 ? -5.015 17.350 -2.371 1.00 90.81 399 MET A N 1
ATOM 3173 C CA . MET A 1 399 ? -5.071 17.419 -0.909 1.00 90.81 399 MET A CA 1
ATOM 3174 C C . MET A 1 399 ? -4.707 18.823 -0.426 1.00 90.81 399 MET A C 1
ATOM 3176 O O . MET A 1 399 ? -5.493 19.488 0.242 1.00 90.81 399 MET A O 1
ATOM 3180 N N . ARG A 1 400 ? -3.575 19.355 -0.899 1.00 87.25 400 ARG A N 1
ATOM 3181 C CA . ARG A 1 400 ? -3.117 20.708 -0.538 1.00 87.25 400 ARG A CA 1
ATOM 3182 C C . ARG A 1 400 ? -4.034 21.827 -1.045 1.00 87.25 400 ARG A C 1
ATOM 3184 O O . ARG A 1 400 ? -4.050 22.901 -0.452 1.00 87.25 400 ARG A O 1
ATOM 3191 N N . ARG A 1 401 ? -4.741 21.628 -2.164 1.00 91.00 401 ARG A N 1
ATOM 3192 C CA . ARG A 1 401 ? -5.637 22.640 -2.758 1.00 91.00 401 ARG A CA 1
ATOM 3193 C C . ARG A 1 401 ? -7.030 22.648 -2.142 1.00 91.00 401 ARG A C 1
ATOM 3195 O O . ARG A 1 401 ? -7.606 23.721 -1.992 1.00 91.00 401 ARG A O 1
ATOM 3202 N N . LEU A 1 402 ? -7.590 21.470 -1.886 1.00 92.50 402 LEU A N 1
ATOM 3203 C CA . LEU A 1 402 ? -9.013 21.299 -1.594 1.00 92.50 402 LEU A CA 1
ATOM 3204 C C . LEU A 1 402 ? -9.277 20.911 -0.136 1.00 92.50 402 LEU A C 1
ATOM 3206 O O . LEU A 1 402 ? -10.345 21.239 0.378 1.00 92.50 402 LEU A O 1
ATOM 3210 N N . LYS A 1 403 ? -8.340 20.214 0.519 1.00 92.88 403 LYS A N 1
ATOM 3211 C CA . LYS A 1 403 ? -8.488 19.671 1.879 1.00 92.88 403 LYS A CA 1
ATOM 3212 C C . LYS A 1 403 ? -7.159 19.712 2.663 1.00 92.88 403 LYS A C 1
ATOM 3214 O O . LYS A 1 403 ? -6.683 18.667 3.090 1.00 92.88 403 LYS A O 1
ATOM 3219 N N . PRO A 1 404 ? -6.532 20.889 2.849 1.00 89.94 404 PRO A N 1
ATOM 3220 C CA . PRO A 1 404 ? -5.235 20.981 3.522 1.00 89.94 404 PRO A CA 1
ATOM 3221 C C . PRO A 1 404 ? -5.269 20.442 4.959 1.00 89.94 404 PRO A C 1
ATOM 3223 O O . PRO A 1 404 ? -4.370 19.698 5.325 1.00 89.94 404 PRO A O 1
ATOM 3226 N N . ASP A 1 405 ? -6.332 20.724 5.718 1.00 91.81 405 ASP A N 1
ATOM 3227 C CA . ASP A 1 405 ? -6.473 20.271 7.111 1.00 91.81 405 ASP A CA 1
ATOM 3228 C C . ASP A 1 405 ? -6.492 18.734 7.224 1.00 91.81 405 ASP A C 1
ATOM 3230 O O . ASP A 1 405 ? -5.943 18.165 8.162 1.00 91.81 405 ASP A O 1
ATOM 3234 N N . LEU A 1 406 ? -7.039 18.042 6.216 1.00 90.38 406 LEU A N 1
ATOM 3235 C CA . LEU A 1 406 ? -7.064 16.579 6.180 1.00 90.38 406 LEU A CA 1
ATOM 3236 C C . LEU A 1 406 ? -5.662 15.973 6.025 1.00 90.38 406 LEU A C 1
ATOM 3238 O O . LEU A 1 406 ? -5.441 14.846 6.458 1.00 90.38 406 LEU A O 1
ATOM 3242 N N . ALA A 1 407 ? -4.711 16.686 5.408 1.00 89.00 407 ALA A N 1
ATOM 3243 C CA . ALA A 1 407 ? -3.332 16.207 5.328 1.00 89.00 407 ALA A CA 1
ATOM 3244 C C . ALA A 1 407 ? -2.711 16.107 6.728 1.00 89.00 407 ALA A C 1
ATOM 3246 O O . ALA A 1 407 ? -2.092 15.095 7.049 1.00 89.00 407 ALA A O 1
ATOM 3247 N N . ASP A 1 408 ? -2.934 17.128 7.556 1.00 91.19 408 ASP A N 1
ATOM 3248 C CA . ASP A 1 408 ? -2.437 17.176 8.929 1.00 91.19 408 ASP A CA 1
ATOM 3249 C C . ASP A 1 408 ? -3.172 16.150 9.808 1.00 91.19 408 ASP A C 1
ATOM 3251 O O . ASP A 1 408 ? -2.540 15.418 10.569 1.00 91.19 408 ASP A O 1
ATOM 3255 N N . GLU A 1 409 ? -4.496 16.022 9.659 1.00 94.12 409 GLU A N 1
ATOM 3256 C CA . GLU A 1 409 ? -5.289 14.999 10.357 1.00 94.12 409 GLU A CA 1
ATOM 3257 C C . GLU A 1 409 ? -4.835 13.576 10.008 1.00 94.12 409 GLU A C 1
ATOM 3259 O O . GLU A 1 409 ? -4.698 12.736 10.897 1.00 94.12 409 GLU A O 1
ATOM 3264 N N . LEU A 1 410 ? -4.564 13.302 8.727 1.00 94.06 410 LEU A N 1
ATOM 3265 C CA . LEU A 1 410 ? -4.063 12.005 8.280 1.00 94.06 410 LEU A CA 1
ATOM 3266 C C . LEU A 1 410 ? -2.657 11.729 8.826 1.00 94.06 410 LEU A C 1
ATOM 3268 O O . LEU A 1 410 ? -2.379 10.607 9.241 1.00 94.06 410 LEU A O 1
ATOM 3272 N N . ALA A 1 411 ? -1.783 12.735 8.852 1.00 92.88 411 ALA A N 1
ATOM 3273 C CA . ALA A 1 411 ? -0.444 12.602 9.411 1.00 92.88 411 ALA A CA 1
ATOM 3274 C C . ALA A 1 411 ? -0.479 12.268 10.912 1.00 92.88 411 ALA A C 1
ATOM 3276 O O . ALA A 1 411 ? 0.180 11.325 11.350 1.00 92.88 411 ALA A O 1
ATOM 3277 N N . VAL A 1 412 ? -1.306 12.982 11.685 1.00 95.31 412 VAL A N 1
ATOM 3278 C CA . VAL A 1 412 ? -1.532 12.698 13.112 1.00 95.31 412 VAL A CA 1
ATOM 3279 C C . VAL A 1 412 ? -2.130 11.307 13.303 1.00 95.31 412 VAL A C 1
ATOM 3281 O O . VAL A 1 412 ? -1.684 10.563 14.172 1.00 95.31 412 VAL A O 1
ATOM 3284 N N . PHE A 1 413 ? -3.113 10.932 12.481 1.00 96.69 413 PHE A N 1
ATOM 3285 C CA . PHE A 1 413 ? -3.712 9.603 12.513 1.00 96.69 413 PHE A CA 1
ATOM 3286 C C . PHE A 1 413 ? -2.659 8.507 12.320 1.00 96.69 413 PHE A C 1
ATOM 3288 O O . PHE A 1 413 ? -2.581 7.590 13.133 1.00 96.69 413 PHE A O 1
ATOM 3295 N N . VAL A 1 414 ? -1.840 8.598 11.268 1.00 96.69 414 VAL A N 1
ATOM 3296 C CA . VAL A 1 414 ? -0.837 7.573 10.953 1.00 96.69 414 VAL A CA 1
ATOM 3297 C C . VAL A 1 414 ? 0.194 7.458 12.067 1.00 96.69 414 VAL A C 1
ATOM 3299 O O . VAL A 1 414 ? 0.449 6.348 12.530 1.00 96.69 414 VAL A O 1
ATOM 3302 N N . ASP A 1 415 ? 0.750 8.577 12.533 1.00 96.62 415 ASP A N 1
ATOM 3303 C CA . ASP A 1 415 ? 1.737 8.547 13.610 1.00 96.62 415 ASP A CA 1
ATOM 3304 C C . ASP A 1 415 ? 1.135 7.983 14.907 1.00 96.62 415 ASP A C 1
ATOM 3306 O O . ASP A 1 415 ? 1.768 7.162 15.573 1.00 96.62 415 ASP A O 1
ATOM 3310 N N . GLN A 1 416 ? -0.115 8.325 15.236 1.00 97.31 416 GLN A N 1
ATOM 3311 C CA . GLN A 1 416 ? -0.797 7.737 16.388 1.00 97.31 416 GLN A CA 1
ATOM 3312 C C . GLN A 1 416 ? -0.967 6.220 16.227 1.00 97.31 416 GLN A C 1
ATOM 3314 O O . GLN A 1 416 ? -0.685 5.475 17.160 1.00 97.31 416 GLN A O 1
ATOM 3319 N N . GLN A 1 417 ? -1.376 5.733 15.051 1.00 97.94 417 GLN A N 1
ATOM 3320 C CA . GLN A 1 417 ? -1.504 4.290 14.807 1.00 97.94 417 GLN A CA 1
ATOM 3321 C C . GLN A 1 417 ? -0.150 3.565 14.877 1.00 97.94 417 GLN A C 1
ATOM 3323 O O . GLN A 1 417 ? -0.086 2.443 15.377 1.00 97.94 417 GLN A O 1
ATOM 3328 N N . ILE A 1 418 ? 0.945 4.196 14.434 1.00 97.88 418 ILE A N 1
ATOM 3329 C CA . ILE A 1 418 ? 2.301 3.652 14.602 1.00 97.88 418 ILE A CA 1
ATOM 3330 C C . ILE A 1 418 ? 2.651 3.554 16.085 1.00 97.88 418 ILE A C 1
ATOM 3332 O O . ILE A 1 418 ? 3.082 2.491 16.531 1.00 97.88 418 ILE A O 1
ATOM 3336 N N . LEU A 1 419 ? 2.454 4.632 16.848 1.00 96.94 419 LEU A N 1
ATOM 3337 C CA . LEU A 1 419 ? 2.770 4.668 18.274 1.00 96.94 419 LEU A CA 1
ATOM 3338 C C . LEU A 1 419 ? 1.994 3.599 19.052 1.00 96.94 419 LEU A C 1
ATOM 3340 O O . LEU A 1 419 ? 2.589 2.855 19.830 1.00 96.94 419 LEU A O 1
ATOM 3344 N N . GLU A 1 420 ? 0.691 3.488 18.810 1.00 97.44 420 GLU A N 1
ATOM 3345 C CA . GLU A 1 420 ? -0.162 2.533 19.514 1.00 97.44 420 GLU A CA 1
ATOM 3346 C C . GLU A 1 420 ? 0.090 1.085 19.081 1.00 97.44 420 GLU A C 1
ATOM 3348 O O . GLU A 1 420 ? 0.027 0.167 19.901 1.00 97.44 420 GLU A O 1
ATOM 3353 N N . ALA A 1 421 ? 0.471 0.837 17.825 1.00 97.81 421 ALA A N 1
ATOM 3354 C CA . ALA A 1 421 ? 0.849 -0.507 17.401 1.00 97.81 421 ALA A CA 1
ATOM 3355 C C . ALA A 1 421 ? 2.076 -1.042 18.150 1.00 97.81 421 ALA A C 1
ATOM 3357 O O . ALA A 1 421 ? 2.130 -2.246 18.414 1.00 97.81 421 ALA A O 1
ATOM 3358 N N . LEU A 1 422 ? 3.023 -0.171 18.530 1.00 96.44 422 LEU A N 1
ATOM 3359 C CA . LEU A 1 422 ? 4.178 -0.541 19.361 1.00 96.44 422 LEU A CA 1
ATOM 3360 C C . LEU A 1 422 ? 3.771 -1.021 20.765 1.00 96.44 422 LEU A C 1
ATOM 3362 O O . LEU A 1 422 ? 4.550 -1.730 21.399 1.00 96.44 422 LEU A O 1
ATOM 3366 N N . GLU A 1 423 ? 2.587 -0.639 21.248 1.00 95.38 423 GLU A N 1
ATOM 3367 C CA . GLU A 1 423 ? 2.042 -1.061 22.544 1.00 95.38 423 GLU A CA 1
ATOM 3368 C C . GLU A 1 423 ? 1.126 -2.284 22.399 1.00 95.38 423 GLU A C 1
ATOM 3370 O O . GLU A 1 423 ? 1.303 -3.295 23.078 1.00 95.38 423 GLU A O 1
ATOM 3375 N N . TRP A 1 424 ? 0.161 -2.218 21.481 1.00 97.38 424 TRP A N 1
ATOM 3376 C CA . TRP A 1 424 ? -0.940 -3.179 21.414 1.00 97.38 424 TRP A CA 1
ATOM 3377 C C . TRP A 1 424 ? -0.685 -4.341 20.460 1.00 97.38 424 TRP A C 1
ATOM 3379 O O . TRP A 1 424 ? -1.004 -5.489 20.769 1.00 97.38 424 TRP A O 1
ATOM 3389 N N . GLN A 1 425 ? -0.1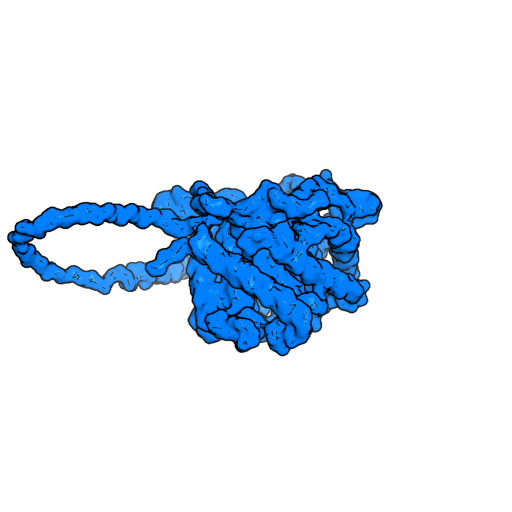11 -4.071 19.286 1.00 97.81 425 GLN A N 1
ATOM 3390 C CA . GLN A 1 425 ? -0.029 -5.067 18.214 1.00 97.81 425 GLN A CA 1
ATOM 3391 C C . GLN A 1 425 ? 1.193 -5.981 18.332 1.00 97.81 425 GLN A C 1
ATOM 3393 O O . GLN A 1 425 ? 1.240 -7.008 17.658 1.00 97.81 425 GLN A O 1
ATOM 3398 N N . MET A 1 426 ? 2.170 -5.649 19.179 1.00 95.38 426 MET A N 1
ATOM 3399 C CA . MET A 1 426 ? 3.422 -6.401 19.300 1.00 95.38 426 MET A CA 1
ATOM 3400 C C . MET A 1 426 ? 3.842 -6.690 20.752 1.00 95.38 426 MET A C 1
ATOM 3402 O O . MET A 1 426 ? 4.944 -6.324 21.158 1.00 95.38 426 MET A O 1
ATOM 3406 N N . PRO A 1 427 ? 3.036 -7.428 21.541 1.00 89.88 427 PRO A N 1
ATOM 3407 C CA . PRO A 1 427 ? 3.355 -7.749 22.940 1.00 89.88 427 PRO A CA 1
ATOM 3408 C C . PRO A 1 427 ? 4.678 -8.514 23.118 1.00 89.88 427 PRO A C 1
ATOM 3410 O O . PRO A 1 427 ? 5.314 -8.429 24.166 1.00 89.88 427 PRO A O 1
ATOM 3413 N N . GLU A 1 428 ? 5.113 -9.256 22.096 1.00 87.69 428 GLU A N 1
ATOM 3414 C CA . GLU A 1 428 ? 6.401 -9.964 22.079 1.00 87.69 428 GLU A CA 1
ATOM 3415 C C . GLU A 1 428 ? 7.455 -9.251 21.211 1.00 87.69 428 GLU A C 1
ATOM 3417 O O . GLU A 1 428 ? 8.536 -9.788 20.969 1.00 87.69 428 GLU A O 1
ATOM 3422 N N . GLY A 1 429 ? 7.173 -8.025 20.763 1.00 92.06 429 GLY A N 1
ATOM 3423 C CA . GLY A 1 429 ? 8.020 -7.203 19.894 1.00 92.06 429 GLY A CA 1
ATOM 3424 C C . GLY A 1 429 ? 7.964 -7.552 18.404 1.00 92.06 429 GLY A C 1
ATOM 3425 O O . GLY A 1 429 ? 8.736 -6.988 17.636 1.00 92.06 429 GLY A O 1
ATOM 3426 N N . ILE A 1 430 ? 7.072 -8.464 18.007 1.00 96.25 430 ILE A N 1
ATOM 3427 C CA . ILE A 1 430 ? 6.693 -8.734 16.615 1.00 96.25 430 ILE A CA 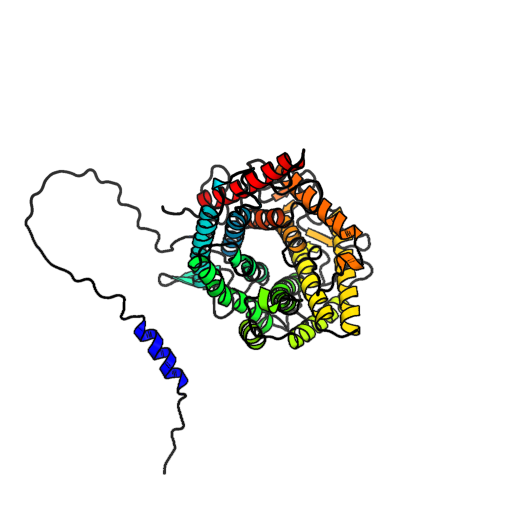1
ATOM 3428 C C . ILE A 1 430 ? 5.174 -8.634 16.512 1.00 96.25 430 ILE A C 1
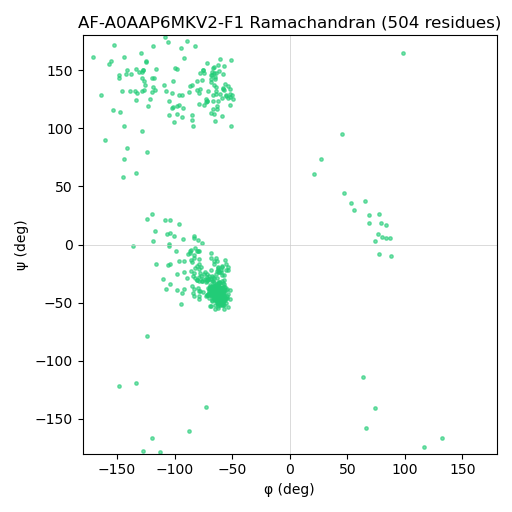ATOM 3430 O O . ILE A 1 430 ? 4.468 -9.081 17.421 1.00 96.25 430 ILE A O 1
ATOM 3434 N N . VAL A 1 431 ? 4.674 -8.067 15.414 1.00 97.62 431 VAL A N 1
ATOM 3435 C CA . VAL A 1 431 ? 3.234 -7.923 15.187 1.00 97.62 431 VAL A CA 1
ATOM 3436 C C . VAL A 1 431 ? 2.504 -9.268 15.214 1.00 97.62 431 VAL A C 1
ATOM 3438 O O . VAL A 1 431 ? 2.950 -10.262 14.630 1.00 97.62 431 VAL A O 1
ATOM 3441 N N . VAL A 1 432 ? 1.370 -9.304 15.909 1.00 97.75 432 VAL A N 1
ATOM 3442 C CA . VAL A 1 432 ? 0.453 -10.452 15.944 1.00 97.75 432 VAL A CA 1
ATOM 3443 C C . VAL A 1 432 ? -0.464 -10.451 14.720 1.00 97.75 432 VAL A C 1
ATOM 3445 O O . VAL A 1 432 ? -0.498 -9.494 13.949 1.00 97.75 432 VAL A O 1
ATOM 3448 N N . ALA A 1 433 ? -1.226 -11.525 14.521 1.00 97.31 433 ALA A N 1
ATOM 3449 C CA . ALA A 1 433 ? -2.136 -11.615 13.386 1.00 97.31 433 ALA A CA 1
ATOM 3450 C C . ALA A 1 433 ? -3.424 -10.820 13.613 1.00 97.31 433 ALA A C 1
ATOM 3452 O O . ALA A 1 433 ? -3.895 -10.132 12.707 1.00 97.31 433 ALA A O 1
ATOM 3453 N N . ARG A 1 434 ? -4.031 -10.985 14.798 1.00 98.38 434 ARG A N 1
ATOM 3454 C CA . ARG A 1 434 ? -5.371 -10.464 15.091 1.00 98.38 434 ARG A CA 1
ATOM 3455 C C . ARG A 1 434 ? -5.555 -10.065 16.546 1.00 98.38 434 ARG A C 1
ATOM 3457 O O . ARG A 1 434 ? -5.092 -10.767 17.451 1.00 98.38 434 ARG A O 1
ATOM 3464 N N . LEU A 1 435 ? -6.313 -8.992 16.739 1.00 98.62 435 LEU A N 1
ATOM 3465 C CA . LEU A 1 435 ? -6.757 -8.490 18.038 1.00 98.62 435 LEU A CA 1
ATOM 3466 C C . LEU A 1 435 ? -8.280 -8.363 18.063 1.00 98.62 435 LEU A C 1
ATOM 3468 O O . LEU A 1 435 ? -8.919 -8.277 17.015 1.00 98.62 435 LEU A O 1
ATOM 3472 N N . ASP A 1 436 ? -8.850 -8.356 19.257 1.00 98.62 436 ASP A N 1
ATOM 3473 C CA . ASP A 1 436 ? -10.252 -8.050 19.491 1.00 98.62 436 ASP A CA 1
ATOM 3474 C C . ASP A 1 436 ? -10.491 -6.557 19.256 1.00 98.62 436 ASP A C 1
ATOM 3476 O O . ASP A 1 436 ? -9.719 -5.713 19.713 1.00 98.62 436 ASP A O 1
ATOM 3480 N N . TYR A 1 437 ? -11.527 -6.216 18.494 1.00 98.56 437 TYR A N 1
ATOM 3481 C CA . TYR A 1 437 ? -11.809 -4.825 18.159 1.00 98.56 437 TYR A CA 1
ATOM 3482 C C . TYR A 1 437 ? -12.462 -4.046 19.316 1.00 98.56 437 TYR A C 1
ATOM 3484 O O . TYR A 1 437 ? -12.403 -2.818 19.305 1.00 98.56 437 TYR A O 1
ATOM 3492 N N . GLU A 1 438 ? -13.065 -4.711 20.307 1.00 98.00 438 GLU A N 1
ATOM 3493 C CA . GLU A 1 438 ? -13.692 -4.064 21.466 1.00 98.00 438 GLU A CA 1
ATOM 3494 C C . GLU A 1 438 ? -12.659 -3.603 22.500 1.00 98.00 438 GLU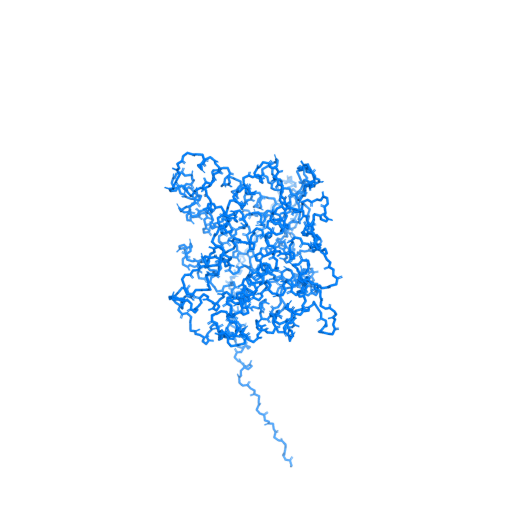 A C 1
ATOM 3496 O O . GLU A 1 438 ? -12.810 -2.505 23.044 1.00 98.00 438 GLU A O 1
ATOM 3501 N N . ASP A 1 439 ? -11.617 -4.403 22.753 1.00 97.81 439 ASP A N 1
ATOM 3502 C CA . ASP A 1 439 ? -10.673 -4.152 23.854 1.00 97.81 439 ASP A CA 1
ATOM 3503 C C . ASP A 1 439 ? -9.175 -4.315 23.532 1.00 97.81 439 ASP A C 1
ATOM 3505 O O . ASP A 1 439 ? -8.339 -4.088 24.410 1.00 97.81 439 ASP A O 1
ATOM 3509 N N . GLY A 1 440 ? -8.814 -4.700 22.305 1.00 97.94 440 GLY A N 1
ATOM 3510 C CA . GLY A 1 440 ? -7.420 -4.863 21.890 1.00 97.94 440 GLY A CA 1
ATOM 3511 C C . GLY A 1 440 ? -6.747 -6.142 22.390 1.00 97.94 440 GLY A C 1
ATOM 3512 O O . GLY A 1 440 ? -5.541 -6.307 22.212 1.00 97.94 440 GLY A O 1
ATOM 3513 N N . THR A 1 441 ? -7.481 -7.081 22.994 1.00 98.25 441 THR A N 1
ATOM 3514 C CA . THR A 1 441 ? -6.919 -8.368 23.421 1.00 98.25 441 THR A CA 1
ATOM 3515 C C . THR A 1 441 ? -6.441 -9.176 22.217 1.00 98.25 441 THR A C 1
ATOM 3517 O O . THR A 1 441 ? -7.148 -9.325 21.224 1.00 98.25 441 THR A O 1
ATOM 3520 N N . VAL A 1 442 ? -5.252 -9.778 22.297 1.00 98.06 442 VAL A N 1
ATOM 3521 C CA . VAL A 1 442 ? -4.737 -10.621 21.208 1.00 98.06 442 VAL A CA 1
ATOM 3522 C C . VAL A 1 442 ? -5.576 -11.893 21.050 1.00 98.06 442 VAL A C 1
ATOM 3524 O O . VAL A 1 442 ? -5.580 -12.761 21.925 1.00 98.06 442 VAL A O 1
ATOM 3527 N N . LEU A 1 443 ? -6.230 -12.035 19.894 1.00 97.81 443 LEU A N 1
ATOM 3528 C CA . LEU A 1 443 ? -7.016 -13.216 19.522 1.00 97.81 443 LEU A CA 1
ATOM 3529 C C . LEU A 1 443 ? -6.165 -14.278 18.814 1.00 97.81 443 LEU A C 1
ATOM 3531 O O . LEU A 1 443 ? -6.456 -15.473 18.896 1.00 97.81 443 LEU A O 1
ATOM 3535 N N . ASP A 1 444 ? -5.109 -13.858 18.111 1.00 96.69 444 ASP A N 1
ATOM 3536 C CA . ASP A 1 444 ? -4.238 -14.746 17.342 1.00 96.69 444 ASP A CA 1
ATOM 3537 C C . ASP A 1 444 ? -2.777 -14.285 17.391 1.00 96.69 444 ASP A C 1
ATOM 3539 O O . ASP A 1 444 ? -2.371 -13.362 16.688 1.00 96.69 444 ASP A O 1
ATOM 3543 N N . GLN A 1 445 ? -1.985 -14.968 18.222 1.00 95.56 445 GLN A N 1
ATOM 3544 C CA . GLN A 1 445 ? -0.567 -14.679 18.472 1.00 95.56 445 GLN A CA 1
ATOM 3545 C C . GLN A 1 445 ? 0.384 -15.130 17.351 1.00 95.56 445 GLN A C 1
ATOM 3547 O O . GLN A 1 445 ? 1.595 -15.024 17.509 1.00 95.56 445 GLN A O 1
ATOM 3552 N N . ARG A 1 446 ? -0.112 -15.705 16.249 1.00 95.75 446 ARG A N 1
ATOM 3553 C CA . ARG A 1 446 ? 0.764 -16.108 15.139 1.00 95.75 446 ARG A CA 1
ATOM 3554 C C . ARG A 1 446 ? 1.352 -14.881 14.447 1.00 95.75 446 ARG A C 1
ATOM 3556 O O . ARG A 1 446 ? 0.660 -13.891 14.233 1.00 95.75 446 ARG A O 1
ATOM 3563 N N . HIS A 1 447 ? 2.605 -14.989 14.033 1.00 95.69 447 HIS A N 1
ATOM 3564 C CA . HIS A 1 447 ? 3.296 -14.000 13.222 1.00 95.69 447 HIS A CA 1
ATOM 3565 C C . HIS A 1 447 ? 3.232 -14.441 11.763 1.00 95.69 447 HIS A C 1
ATOM 3567 O O . HIS A 1 447 ? 3.813 -15.462 11.394 1.00 95.69 447 HIS A O 1
ATOM 3573 N N . TYR A 1 448 ? 2.502 -13.691 10.941 1.00 95.19 448 TYR A N 1
ATOM 3574 C CA . TYR A 1 448 ? 2.405 -13.930 9.502 1.00 95.19 448 TYR A CA 1
ATOM 3575 C C . TYR A 1 448 ? 3.302 -12.960 8.749 1.00 95.19 448 TYR A C 1
ATOM 3577 O O . TYR A 1 448 ? 3.318 -11.766 9.058 1.00 95.19 448 TYR A O 1
ATOM 3585 N N . ILE A 1 449 ? 3.956 -13.444 7.692 1.00 94.25 449 ILE A N 1
ATOM 3586 C CA . ILE A 1 449 ? 4.823 -12.609 6.854 1.00 94.25 449 ILE A CA 1
ATOM 3587 C C . ILE A 1 449 ? 4.083 -11.406 6.271 1.00 94.25 449 ILE A C 1
ATOM 3589 O O . ILE A 1 449 ? 4.619 -10.302 6.247 1.00 94.25 449 ILE A O 1
ATOM 3593 N N . ARG A 1 450 ? 2.808 -11.586 5.910 1.00 94.44 450 ARG A N 1
ATOM 3594 C CA . ARG A 1 450 ? 1.937 -10.507 5.446 1.00 94.44 450 ARG A CA 1
ATOM 3595 C C . ARG A 1 450 ? 1.776 -9.404 6.495 1.00 94.44 450 ARG A C 1
ATOM 3597 O O . ARG A 1 450 ? 1.937 -8.238 6.160 1.00 94.44 450 ARG A O 1
ATOM 3604 N N . ALA A 1 451 ? 1.462 -9.741 7.747 1.00 96.88 451 ALA A N 1
ATOM 3605 C CA . ALA A 1 451 ? 1.269 -8.738 8.801 1.00 96.88 451 ALA A CA 1
ATOM 3606 C C . ALA A 1 451 ? 2.566 -7.957 9.061 1.00 96.88 451 ALA A C 1
ATOM 3608 O O . ALA A 1 451 ? 2.551 -6.729 9.083 1.00 96.88 451 ALA A O 1
ATOM 3609 N N . ILE A 1 452 ? 3.691 -8.674 9.149 1.00 96.94 452 ILE A N 1
ATOM 3610 C CA . ILE A 1 452 ? 5.027 -8.089 9.314 1.00 96.94 452 ILE A CA 1
ATOM 3611 C C . ILE A 1 452 ? 5.353 -7.146 8.154 1.00 96.94 452 ILE A C 1
ATOM 3613 O O . ILE A 1 452 ? 5.707 -5.990 8.366 1.00 96.94 452 ILE A O 1
ATOM 3617 N N . SER A 1 453 ? 5.201 -7.627 6.922 1.00 95.81 453 SER A N 1
ATOM 3618 C CA . SER A 1 453 ? 5.503 -6.874 5.708 1.00 95.81 453 SER A CA 1
ATOM 3619 C C . SER A 1 453 ? 4.680 -5.596 5.609 1.00 95.81 453 SER A C 1
ATOM 3621 O O . SER A 1 453 ? 5.228 -4.516 5.386 1.00 95.81 453 SER A O 1
ATOM 3623 N N . ARG A 1 454 ? 3.365 -5.692 5.836 1.00 96.31 454 ARG A N 1
ATOM 3624 C CA . ARG A 1 454 ? 2.465 -4.536 5.795 1.00 96.31 454 ARG A CA 1
ATOM 3625 C C . ARG A 1 454 ? 2.808 -3.521 6.874 1.00 96.31 454 ARG A C 1
ATOM 3627 O O . ARG A 1 454 ? 2.872 -2.340 6.549 1.00 96.31 454 ARG A O 1
ATOM 3634 N N . PHE A 1 455 ? 3.096 -3.964 8.099 1.00 97.75 455 PHE A N 1
ATOM 3635 C CA . PHE A 1 455 ? 3.586 -3.083 9.159 1.00 97.75 455 PHE A CA 1
ATOM 3636 C C . PHE A 1 455 ? 4.878 -2.375 8.742 1.00 97.75 455 PHE A C 1
ATOM 3638 O O . PHE A 1 455 ? 4.939 -1.151 8.771 1.00 97.75 455 PHE A O 1
ATOM 3645 N N . MET A 1 456 ? 5.889 -3.117 8.281 1.00 97.25 456 MET A N 1
ATOM 3646 C CA . MET A 1 456 ? 7.179 -2.535 7.899 1.00 97.25 456 MET A CA 1
ATOM 3647 C C . MET A 1 456 ? 7.053 -1.521 6.759 1.00 97.25 456 MET A C 1
ATOM 3649 O O . MET A 1 456 ? 7.705 -0.479 6.796 1.00 97.25 456 MET A O 1
ATOM 3653 N N . VAL A 1 457 ? 6.206 -1.793 5.761 1.00 95.31 457 VAL A N 1
ATOM 3654 C CA . VAL A 1 457 ? 5.922 -0.850 4.670 1.00 95.31 457 VAL A CA 1
ATOM 3655 C C . VAL A 1 457 ? 5.145 0.360 5.182 1.00 95.31 457 VAL A C 1
ATOM 3657 O O . VAL A 1 457 ? 5.564 1.486 4.933 1.00 95.31 457 VAL A O 1
ATOM 3660 N N . GLY A 1 458 ? 4.025 0.148 5.874 1.00 95.44 458 GLY A N 1
ATOM 3661 C CA . GLY A 1 458 ? 3.138 1.219 6.323 1.00 95.44 458 GLY A CA 1
ATOM 3662 C C . GLY A 1 458 ? 3.803 2.129 7.350 1.00 95.44 458 GLY A C 1
ATOM 3663 O O . GLY A 1 458 ? 3.867 3.336 7.136 1.00 95.44 458 GLY A O 1
ATOM 3664 N N . ALA A 1 459 ? 4.371 1.560 8.413 1.00 96.00 459 ALA A N 1
ATOM 3665 C CA . ALA A 1 459 ? 5.078 2.322 9.432 1.00 96.00 459 ALA A CA 1
ATOM 3666 C C . ALA A 1 459 ? 6.352 2.947 8.865 1.00 96.00 459 ALA A C 1
ATOM 3668 O O . ALA A 1 459 ? 6.573 4.136 9.054 1.00 96.00 459 ALA A O 1
ATOM 3669 N N . GLY A 1 460 ? 7.152 2.186 8.108 1.00 92.88 460 GLY A N 1
ATOM 3670 C CA . GLY A 1 460 ? 8.395 2.687 7.531 1.00 92.88 460 GLY A CA 1
ATOM 3671 C C . GLY A 1 460 ? 8.175 3.828 6.539 1.00 92.88 460 GLY A C 1
ATOM 3672 O O . GLY A 1 460 ? 8.981 4.746 6.490 1.00 92.88 460 GLY A O 1
ATOM 3673 N N . GLU A 1 461 ? 7.101 3.818 5.752 1.00 90.56 461 GLU A N 1
ATOM 3674 C CA . GLU A 1 461 ? 6.771 4.943 4.875 1.00 90.56 461 GLU A CA 1
ATOM 3675 C C . GLU A 1 461 ? 6.033 6.081 5.581 1.00 90.56 461 GLU A C 1
ATOM 3677 O O . GLU A 1 461 ? 6.168 7.209 5.121 1.00 90.56 461 GLU A O 1
ATOM 3682 N N . GLY A 1 462 ? 5.263 5.806 6.633 1.00 91.12 462 GLY A N 1
ATOM 3683 C CA . GLY A 1 462 ? 4.301 6.751 7.200 1.00 91.12 462 GLY A CA 1
ATOM 3684 C C . GLY A 1 462 ? 4.800 7.641 8.335 1.00 91.12 462 GLY A C 1
ATOM 3685 O O . GLY A 1 462 ? 4.208 8.698 8.525 1.00 91.12 462 GLY A O 1
ATOM 3686 N N . TYR A 1 463 ? 5.847 7.247 9.071 1.00 92.06 463 TYR A N 1
ATOM 3687 C CA . TYR A 1 463 ? 6.276 8.011 10.251 1.00 92.06 463 TYR A CA 1
ATOM 3688 C C . TYR A 1 463 ? 6.804 9.408 9.906 1.00 92.06 463 TYR A C 1
ATOM 3690 O O . TYR A 1 463 ? 7.375 9.638 8.835 1.00 92.06 463 TYR A O 1
ATOM 3698 N N . GLY A 1 464 ? 6.676 10.318 10.872 1.00 88.31 464 GLY A N 1
ATOM 3699 C CA . GLY A 1 464 ? 7.239 11.668 10.794 1.00 88.31 464 GLY A CA 1
ATOM 3700 C C . GLY A 1 464 ? 6.395 12.613 9.945 1.00 88.31 464 GLY A C 1
ATOM 3701 O O . GLY A 1 464 ? 6.888 13.638 9.473 1.00 88.31 464 GLY A O 1
ATOM 3702 N N . GLY A 1 465 ? 5.126 12.258 9.721 1.00 84.75 465 GLY A N 1
ATOM 3703 C CA . GLY A 1 465 ? 4.143 13.177 9.158 1.00 84.75 465 GLY A CA 1
ATOM 3704 C C . GLY A 1 465 ? 3.731 14.265 10.156 1.00 84.75 465 GLY A C 1
ATOM 3705 O O . GLY A 1 465 ? 3.362 15.360 9.735 1.00 84.75 465 GLY A O 1
ATOM 3706 N N . SER A 1 466 ? 3.792 13.972 11.459 1.00 88.38 466 SER A N 1
ATOM 3707 C CA . SER A 1 466 ? 3.480 14.886 12.563 1.00 88.38 466 SER A CA 1
ATOM 3708 C C . SER A 1 466 ? 4.692 15.096 13.487 1.00 88.38 466 SER A C 1
ATOM 3710 O O . SER A 1 466 ? 5.820 14.741 13.156 1.00 88.38 466 SER A O 1
ATOM 3712 N N . GLU A 1 467 ? 4.470 15.675 14.670 1.00 88.38 467 GLU A N 1
ATOM 3713 C CA . GLU A 1 467 ? 5.506 15.927 15.679 1.00 88.38 467 GLU A CA 1
ATOM 3714 C C . GLU A 1 467 ? 5.809 14.709 16.580 1.00 88.38 467 GLU A C 1
ATOM 3716 O O . GLU A 1 467 ? 6.523 14.856 17.568 1.00 88.38 467 GLU A O 1
ATOM 3721 N N . LEU A 1 468 ? 5.262 13.517 16.308 1.00 90.56 468 LEU A N 1
ATOM 3722 C CA . LEU A 1 468 ? 5.466 12.333 17.164 1.00 90.56 468 LEU A CA 1
ATOM 3723 C C . LEU A 1 468 ? 6.762 11.565 16.872 1.00 90.56 468 LEU A C 1
ATOM 3725 O O . LEU A 1 468 ? 7.302 10.919 17.776 1.00 90.56 468 LEU A O 1
ATOM 3729 N N . PHE A 1 469 ? 7.260 11.644 15.638 1.00 93.88 469 PHE A N 1
ATOM 3730 C CA . PHE A 1 469 ? 8.480 10.981 15.182 1.00 93.88 469 PHE A CA 1
ATOM 3731 C C . PHE A 1 469 ? 9.353 11.961 14.402 1.00 93.88 469 PHE A C 1
ATOM 3733 O O . PHE A 1 469 ? 8.846 12.863 13.743 1.00 93.88 469 PHE A O 1
ATOM 3740 N N . ALA A 1 470 ? 10.664 11.743 14.430 1.00 92.56 470 ALA A N 1
ATOM 3741 C CA . ALA A 1 470 ? 11.619 12.504 13.636 1.00 92.56 470 ALA A CA 1
ATOM 3742 C C . ALA A 1 470 ? 12.808 11.624 13.257 1.00 92.56 470 ALA A C 1
ATOM 3744 O O . ALA A 1 470 ? 13.232 10.768 14.035 1.00 92.56 470 ALA A O 1
ATOM 3745 N N . SER A 1 471 ? 13.370 11.838 12.067 1.00 91.06 471 SER A N 1
ATOM 3746 C CA . SER A 1 471 ? 14.607 11.166 11.662 1.00 91.06 471 SER A CA 1
ATOM 3747 C C . SER A 1 471 ? 15.766 11.553 12.596 1.00 91.06 471 SER A C 1
ATOM 3749 O O . SER A 1 471 ? 15.752 12.646 13.165 1.00 91.06 471 SER A O 1
ATOM 3751 N N . PRO A 1 472 ? 16.811 10.715 12.746 1.00 92.50 472 PRO A N 1
ATOM 3752 C CA . PRO A 1 472 ? 17.847 10.949 13.757 1.00 92.50 472 PRO A CA 1
ATOM 3753 C C . PRO A 1 472 ? 18.665 12.232 13.608 1.00 92.50 472 PRO A C 1
ATOM 3755 O O . PRO A 1 472 ? 19.271 12.683 14.577 1.00 92.50 472 PRO A O 1
ATOM 3758 N N . ALA A 1 473 ? 18.685 12.826 12.415 1.00 89.69 473 ALA A N 1
ATOM 3759 C CA . ALA A 1 473 ? 19.303 14.128 12.181 1.00 89.69 473 ALA A CA 1
ATOM 3760 C C . ALA A 1 473 ? 18.548 15.289 12.863 1.00 89.69 473 ALA A C 1
ATOM 3762 O O . ALA A 1 473 ? 19.146 16.334 13.113 1.00 89.69 473 ALA A O 1
ATOM 3763 N N . ASP A 1 474 ? 17.263 15.094 13.176 1.00 91.50 474 ASP A N 1
ATOM 3764 C CA . ASP A 1 474 ? 16.329 16.119 13.653 1.00 91.50 474 ASP A CA 1
ATOM 3765 C C . ASP A 1 474 ? 15.817 15.844 15.080 1.00 91.50 474 ASP A C 1
ATOM 3767 O O . ASP A 1 474 ? 14.864 16.475 15.531 1.00 91.50 474 ASP A O 1
ATOM 3771 N N . TRP A 1 475 ? 16.421 14.897 15.802 1.00 91.12 475 TRP A N 1
ATOM 3772 C CA . TRP A 1 475 ? 15.983 14.531 17.149 1.00 91.12 475 TRP A CA 1
ATOM 3773 C C . TRP A 1 475 ? 16.083 15.684 18.152 1.00 91.12 475 TRP A C 1
ATOM 3775 O O . TRP A 1 475 ? 17.164 16.218 18.413 1.00 91.12 475 TRP A O 1
ATOM 3785 N N . ASP A 1 476 ? 14.945 15.998 18.773 1.00 79.69 476 ASP A N 1
ATOM 3786 C CA . ASP A 1 476 ? 14.831 16.887 19.927 1.00 79.69 476 ASP A CA 1
ATOM 3787 C C . ASP A 1 476 ? 13.669 16.421 20.829 1.00 79.69 476 ASP A C 1
ATOM 3789 O O . ASP A 1 476 ? 12.503 16.438 20.435 1.00 79.69 476 ASP A O 1
ATOM 3793 N N . GLY A 1 477 ? 13.974 15.965 22.048 1.00 84.81 477 GLY A N 1
ATOM 3794 C CA . GLY A 1 477 ? 12.965 15.538 23.029 1.00 84.81 477 GLY A CA 1
ATOM 3795 C C . GLY A 1 477 ? 12.292 14.187 22.732 1.00 84.81 477 GLY A C 1
ATOM 3796 O O . GLY A 1 477 ? 12.946 13.234 22.316 1.00 84.81 477 GLY A O 1
ATOM 3797 N N . ASP A 1 478 ? 10.981 14.093 22.987 1.00 82.44 478 ASP A N 1
ATOM 3798 C CA . ASP A 1 478 ? 10.211 12.830 23.008 1.00 82.44 478 ASP A CA 1
ATOM 3799 C C . ASP A 1 478 ? 10.178 12.088 21.650 1.00 82.44 478 ASP A C 1
ATOM 3801 O O . ASP A 1 478 ? 9.986 10.870 21.600 1.00 82.44 478 ASP A O 1
ATOM 3805 N N . GLN A 1 479 ? 10.408 12.802 20.542 1.00 91.50 479 GLN A N 1
ATOM 3806 C CA . GLN A 1 479 ? 10.493 12.228 19.193 1.00 91.50 479 GLN A CA 1
ATOM 3807 C C . GLN A 1 479 ? 11.640 11.222 19.054 1.00 91.50 479 GLN A C 1
ATOM 3809 O O . GLN A 1 479 ? 11.513 10.250 18.301 1.00 91.50 479 GLN A O 1
ATOM 3814 N N . GLU A 1 480 ? 12.747 11.430 19.775 1.00 94.19 480 GLU A N 1
ATOM 3815 C CA . GLU A 1 480 ? 13.884 10.508 19.774 1.00 94.19 480 GLU A CA 1
ATOM 3816 C C . GLU A 1 480 ? 13.465 9.140 20.321 1.00 94.19 480 GLU A C 1
ATOM 3818 O O . GLU A 1 480 ? 13.652 8.123 19.652 1.00 94.19 480 GLU A O 1
ATOM 3823 N N . ASP A 1 481 ? 12.852 9.108 21.505 1.00 94.31 481 ASP A N 1
ATOM 3824 C CA . ASP A 1 481 ? 12.462 7.864 22.173 1.00 94.31 481 ASP A CA 1
ATOM 3825 C C . ASP A 1 481 ? 11.427 7.084 21.351 1.00 94.31 481 ASP A C 1
ATOM 3827 O O . ASP A 1 481 ? 11.560 5.870 21.159 1.00 94.31 481 ASP A O 1
ATOM 3831 N N . ASN A 1 482 ? 10.426 7.778 20.802 1.00 94.88 482 ASN A N 1
ATOM 3832 C CA . ASN A 1 482 ? 9.422 7.166 19.932 1.00 94.88 482 ASN A CA 1
ATOM 3833 C C . ASN A 1 482 ? 10.051 6.581 18.662 1.00 94.88 482 ASN A C 1
ATOM 3835 O O . ASN A 1 482 ? 9.783 5.429 18.306 1.00 94.88 482 ASN A O 1
ATOM 3839 N N . THR A 1 483 ? 10.928 7.339 17.997 1.00 96.19 483 THR A N 1
ATOM 3840 C CA . THR A 1 483 ? 11.562 6.888 16.751 1.00 96.19 483 THR A CA 1
ATOM 3841 C C . THR A 1 483 ? 12.543 5.749 17.002 1.00 96.19 483 THR A C 1
ATOM 3843 O O . THR A 1 483 ? 12.558 4.787 16.237 1.00 96.19 483 THR A O 1
ATOM 3846 N N . ARG A 1 484 ? 13.303 5.773 18.105 1.00 95.88 484 ARG A N 1
ATOM 3847 C CA . ARG A 1 484 ? 14.162 4.649 18.511 1.00 95.88 484 ARG A CA 1
ATOM 3848 C C . ARG A 1 484 ? 13.350 3.372 18.711 1.00 95.88 484 ARG A C 1
ATOM 3850 O O . ARG A 1 484 ? 13.729 2.338 18.168 1.00 95.88 484 ARG A O 1
ATOM 3857 N N . ARG A 1 485 ? 12.212 3.439 19.416 1.00 96.25 485 ARG A N 1
ATOM 3858 C CA . ARG A 1 485 ? 11.312 2.283 19.601 1.00 96.25 485 ARG A CA 1
ATOM 3859 C C . ARG A 1 485 ? 10.792 1.744 18.269 1.00 96.25 485 ARG A C 1
ATOM 3861 O O . ARG A 1 485 ? 10.763 0.526 18.077 1.00 96.25 485 ARG A O 1
ATOM 3868 N N . LEU A 1 486 ? 10.405 2.630 17.351 1.00 96.94 486 LEU A N 1
ATOM 3869 C CA . LEU A 1 486 ? 9.984 2.242 16.007 1.00 96.94 486 LEU A CA 1
ATOM 3870 C C . LEU A 1 486 ? 11.125 1.563 15.240 1.00 96.94 486 LEU A C 1
ATOM 3872 O O . LEU A 1 486 ? 10.931 0.477 14.699 1.00 96.94 486 LEU A O 1
ATOM 3876 N N . TYR A 1 487 ? 12.315 2.159 15.213 1.00 97.44 487 TYR A N 1
ATOM 3877 C CA . TYR A 1 487 ? 13.472 1.633 14.483 1.00 97.44 487 TYR A CA 1
ATOM 3878 C C . TYR A 1 487 ? 13.961 0.301 15.044 1.00 97.44 487 TYR A C 1
ATOM 3880 O O . TYR A 1 487 ? 14.203 -0.626 14.271 1.00 97.44 487 TYR A O 1
ATOM 3888 N N . ASP A 1 488 ? 14.022 0.162 16.370 1.00 97.31 488 ASP A N 1
ATOM 3889 C CA . ASP A 1 488 ? 14.341 -1.108 17.022 1.00 97.31 488 ASP A CA 1
ATOM 3890 C C . ASP A 1 488 ? 13.310 -2.180 16.640 1.00 97.31 488 ASP A C 1
ATOM 3892 O O . ASP A 1 488 ? 13.675 -3.329 16.384 1.00 97.31 488 ASP A O 1
ATOM 3896 N N . SER A 1 489 ? 12.031 -1.805 16.541 1.00 97.44 489 SER A N 1
ATOM 3897 C CA . SER A 1 489 ? 10.967 -2.713 16.111 1.00 97.44 489 SER A CA 1
ATOM 3898 C C . SER A 1 489 ? 11.121 -3.100 14.640 1.00 97.44 489 SER A C 1
ATOM 3900 O O . SER A 1 489 ? 11.100 -4.290 14.336 1.00 97.44 489 SER A O 1
ATOM 3902 N N . LEU A 1 490 ? 11.328 -2.152 13.721 1.00 97.06 490 LEU A N 1
ATOM 3903 C CA . LEU A 1 490 ? 11.546 -2.439 12.295 1.00 97.06 490 LEU A CA 1
ATOM 3904 C C . LEU A 1 490 ? 12.763 -3.348 12.075 1.00 97.06 490 LEU A C 1
ATOM 3906 O O . LEU A 1 490 ? 12.660 -4.333 11.342 1.00 97.06 490 LEU A O 1
ATOM 3910 N N . TYR A 1 491 ? 13.877 -3.067 12.759 1.00 96.69 491 TYR A N 1
ATOM 3911 C CA . TYR A 1 491 ? 15.069 -3.917 12.745 1.00 96.69 491 TYR A CA 1
ATOM 3912 C C . TYR A 1 491 ? 14.746 -5.333 13.231 1.00 96.69 491 TYR A C 1
ATOM 3914 O O . TYR A 1 491 ? 15.050 -6.323 12.572 1.00 96.69 491 TYR A O 1
ATOM 3922 N N . ARG A 1 492 ? 14.054 -5.444 14.372 1.00 96.88 492 ARG A N 1
ATOM 3923 C CA . ARG A 1 492 ? 13.694 -6.735 14.965 1.00 96.88 492 ARG A CA 1
ATOM 3924 C C . ARG A 1 492 ? 12.792 -7.573 14.059 1.00 96.88 492 ARG A C 1
ATOM 3926 O O . ARG A 1 492 ? 12.969 -8.786 14.007 1.00 96.88 492 ARG A O 1
ATOM 3933 N N . HIS A 1 493 ? 11.857 -6.954 13.341 1.00 97.00 493 HIS A N 1
ATOM 3934 C CA . HIS A 1 493 ? 11.031 -7.650 12.351 1.00 97.00 493 HIS A CA 1
ATOM 3935 C C . HIS A 1 493 ? 11.872 -8.194 11.193 1.00 97.00 493 HIS A C 1
ATOM 3937 O O . HIS A 1 493 ? 11.671 -9.334 10.777 1.00 97.00 493 HIS A O 1
ATOM 3943 N N . GLY A 1 494 ? 12.836 -7.411 10.708 1.00 94.81 494 GLY A N 1
ATOM 3944 C CA . GLY A 1 494 ? 13.772 -7.853 9.683 1.00 94.81 494 GLY A CA 1
ATOM 3945 C C . GLY A 1 494 ? 14.628 -9.040 10.134 1.00 94.81 494 GLY A C 1
ATOM 3946 O O . GLY A 1 494 ? 14.706 -10.040 9.424 1.00 94.81 494 GLY A O 1
ATOM 3947 N N . GLU A 1 495 ? 15.190 -8.982 11.342 1.00 94.12 495 GLU A N 1
ATOM 3948 C CA . GLU A 1 495 ? 15.960 -10.091 11.924 1.00 94.12 495 GLU A CA 1
ATOM 3949 C C . GLU A 1 495 ? 15.102 -11.342 12.147 1.00 94.12 495 GLU A C 1
ATOM 3951 O O . GLU A 1 495 ? 15.528 -12.448 11.823 1.00 94.12 495 GLU A O 1
ATOM 3956 N N . PHE A 1 496 ? 13.869 -11.174 12.628 1.00 94.00 496 PHE A N 1
ATOM 3957 C CA . PHE A 1 496 ? 12.922 -12.274 12.813 1.00 94.00 496 PHE A CA 1
ATOM 3958 C C . PHE A 1 496 ? 12.559 -12.958 11.489 1.00 94.00 496 PHE A C 1
ATOM 3960 O O . PHE A 1 496 ? 12.505 -14.183 11.418 1.00 94.00 496 PHE A O 1
ATOM 3967 N N . LEU A 1 497 ? 12.355 -12.191 10.412 1.00 92.31 497 LEU A N 1
ATOM 3968 C CA . LEU A 1 497 ? 12.154 -12.765 9.081 1.00 92.31 497 LEU A CA 1
ATOM 3969 C C . LEU A 1 497 ? 13.389 -13.540 8.620 1.00 92.31 497 LEU A C 1
ATOM 3971 O O . LEU A 1 497 ? 13.261 -14.643 8.092 1.00 92.31 497 LEU A O 1
ATOM 3975 N N . ARG A 1 498 ? 14.591 -13.002 8.845 1.00 89.25 498 ARG A N 1
ATOM 3976 C CA . ARG A 1 498 ? 15.832 -13.694 8.484 1.00 89.25 498 ARG A CA 1
ATOM 3977 C C . ARG A 1 498 ? 16.006 -15.010 9.242 1.00 89.25 498 ARG A C 1
ATOM 3979 O O . ARG A 1 498 ? 16.358 -16.005 8.612 1.00 89.25 498 ARG A O 1
ATOM 3986 N N . SER A 1 499 ? 15.746 -15.027 10.550 1.00 88.38 499 SER A N 1
ATOM 3987 C CA . SER A 1 499 ? 15.972 -16.207 11.389 1.00 88.38 499 SER A CA 1
ATOM 3988 C C . SER A 1 499 ? 14.879 -17.263 11.256 1.00 88.38 499 SER A C 1
ATOM 3990 O O . SER A 1 499 ? 15.193 -18.443 11.146 1.00 88.38 499 SER A O 1
ATOM 3992 N N . GLU A 1 500 ? 13.607 -16.858 11.247 1.00 88.00 500 GLU A N 1
ATOM 3993 C CA . GLU A 1 500 ? 12.482 -17.799 11.324 1.00 88.00 500 GLU A CA 1
ATOM 3994 C C . GLU A 1 500 ? 11.864 -18.128 9.964 1.00 88.00 500 GLU A C 1
ATOM 3996 O O . GLU A 1 500 ? 11.240 -19.179 9.822 1.00 88.00 500 GLU A O 1
ATOM 4001 N N . PHE A 1 501 ? 11.993 -17.236 8.974 1.00 84.62 501 PHE A N 1
ATOM 4002 C CA . PHE A 1 501 ? 11.384 -17.429 7.655 1.00 84.62 501 PHE A CA 1
ATOM 4003 C C . PHE A 1 501 ? 12.400 -17.756 6.569 1.00 84.62 501 PHE A C 1
ATOM 4005 O O . PHE A 1 501 ? 12.095 -18.568 5.700 1.00 84.62 501 PHE A O 1
ATOM 4012 N N . LEU A 1 502 ? 13.580 -17.129 6.594 1.00 81.00 502 LEU A N 1
ATOM 4013 C CA . LEU A 1 502 ? 14.550 -17.247 5.506 1.00 81.00 502 LEU A CA 1
ATOM 4014 C C . LEU A 1 502 ? 15.576 -18.366 5.678 1.00 81.00 502 LEU A C 1
ATOM 4016 O O . LEU A 1 502 ? 16.217 -18.665 4.675 1.00 81.00 502 LEU A O 1
ATOM 4020 N N . GLU A 1 503 ? 15.713 -18.961 6.880 1.00 64.62 503 GLU A N 1
ATOM 4021 C CA . GLU A 1 503 ? 16.680 -20.027 7.235 1.00 64.62 503 GLU A CA 1
ATOM 4022 C C . GLU A 1 503 ? 17.882 -20.060 6.273 1.00 64.62 503 GLU A C 1
ATOM 4024 O O . GLU A 1 503 ? 18.084 -21.011 5.513 1.00 64.62 503 GLU A O 1
ATOM 4029 N N . LEU A 1 504 ? 18.622 -18.948 6.216 1.00 53.56 504 LEU A N 1
ATOM 4030 C CA . LEU A 1 504 ? 19.735 -18.817 5.287 1.00 53.56 504 LEU A CA 1
ATOM 4031 C C . LEU A 1 504 ? 20.822 -19.782 5.765 1.00 53.56 504 LEU A C 1
ATOM 4033 O O . LEU A 1 504 ? 21.365 -19.612 6.853 1.00 53.56 504 LEU A O 1
ATOM 4037 N N . ALA A 1 505 ? 21.094 -20.824 4.981 1.00 37.31 505 ALA A N 1
ATOM 4038 C CA . ALA A 1 505 ? 22.281 -21.639 5.182 1.00 37.31 505 ALA A CA 1
ATOM 4039 C C . ALA A 1 505 ? 23.499 -20.746 4.901 1.00 37.31 505 ALA A C 1
ATOM 4041 O O . ALA A 1 505 ? 23.730 -20.383 3.745 1.00 37.31 505 ALA A O 1
ATOM 4042 N N . ASP A 1 506 ? 24.200 -20.344 5.962 1.00 37.22 506 ASP A N 1
ATOM 4043 C CA . ASP A 1 506 ? 25.484 -19.635 5.885 1.00 37.22 506 ASP A CA 1
ATOM 4044 C C . ASP A 1 506 ? 26.586 -20.507 5.263 1.00 37.22 506 ASP A C 1
ATOM 4046 O O . ASP A 1 506 ? 26.710 -21.697 5.653 1.00 37.22 506 ASP A O 1
#

Solvent-accessible surface area (backbone atoms only — not comparable to full-atom values): 27041 Å² total; per-residue (Å²): 139,89,81,84,88,80,84,81,70,76,70,63,61,58,56,60,56,57,60,59,65,67,70,71,78,80,79,88,83,82,88,80,89,84,90,81,83,92,80,94,84,77,87,75,77,79,67,78,76,76,75,78,75,67,85,84,59,92,69,61,39,58,32,36,40,89,98,52,76,56,42,66,56,100,51,55,40,44,52,51,56,43,23,47,45,51,26,41,47,42,42,21,68,45,14,36,55,75,37,48,8,12,85,83,72,36,50,86,34,14,69,72,44,24,50,51,33,50,53,53,40,56,52,53,49,49,53,50,48,62,28,16,49,54,92,39,37,60,18,44,27,30,44,86,53,100,88,42,60,38,50,34,73,71,64,47,51,66,47,42,31,56,49,34,53,56,47,58,56,45,74,48,25,87,79,44,84,53,65,68,60,24,51,45,38,51,60,68,49,44,62,62,32,33,19,34,44,36,38,46,54,70,70,26,44,56,96,33,42,23,38,78,60,64,82,88,54,86,59,42,59,60,32,36,20,23,42,33,27,28,46,19,55,58,43,46,56,53,54,48,39,71,19,85,69,11,34,59,77,61,75,61,53,50,70,70,56,50,26,65,60,50,72,54,50,66,70,59,48,30,56,48,32,53,36,28,50,50,52,48,56,79,26,52,34,78,70,41,50,45,67,59,53,90,53,55,66,41,46,31,43,46,53,17,21,39,52,31,16,47,56,25,34,27,42,38,20,43,73,68,42,57,72,68,37,32,52,51,17,52,50,49,49,54,49,51,49,49,42,47,72,36,52,61,78,58,52,50,67,62,42,36,38,37,20,37,28,56,34,72,93,39,53,42,76,67,38,70,33,18,33,42,31,35,42,21,40,25,47,25,36,54,38,33,93,80,25,66,80,57,53,49,85,73,53,71,37,55,39,74,72,77,40,48,69,55,49,55,52,50,21,46,49,48,36,48,48,49,59,28,32,67,62,51,38,16,82,84,58,49,52,30,38,28,26,32,55,89,78,41,50,77,74,33,74,37,34,33,44,50,27,48,16,24,40,39,46,16,47,69,53,34,58,48,62,40,88,62,29,41,49,61,90,67,55,66,71,71,17,38,62,47,32,49,54,50,50,54,36,48,50,45,45,41,51,47,42,45,62,70,38,54,64,72,84,126

Radius of gyration: 25.36 Å; Cα contacts (8 Å, |Δi|>4): 816; chains: 1; bounding box: 73×74×87 Å

Mean predicted aligned error: 8.99 Å

Organism: NCBI:txid3110268

pLDDT: mean 85.28, std 18.47, range [26.56, 98.69]

Secondary structure (DSSP, 8-state):
---PPP---THHHHHHHHHHHHTTSS--------------------PPPPPPP-TT-----SEE-TTS--B--SS-BHHHHHHHHHHHHHHHHT-STTTTTSTTT-GGGSHHHHHHHHHHHHHHHHHHHHHHEETTEEPSEEEEETTEEEEES---HHHHHHHHHTHHHHTTGGG---HHHHHHHHHHSHHHHHHHHHHIIIIIEETTEE-SS-TTSPPPHHHHHHHHHHHHHHHHHHHHHHSTTHHHHTTS--HHHHHHHHS--HHHHHHHHHHHHHHHHTTEETTTTEE-SS-SEEEHHHHHHHHHHHHHHHHHHHHHS-HHHHHHHHHHHHHHHHHHHHHGGG-BTTB--SEEEEETTEEEE--SEEEHHHHHHHHHHHHSSSSSTTPPTTS--HHHHH-HHHHHHHHHHHHHHHHHHHHHT-TTSS--SEEETTT--EEE--EEHHHHHHHHHHHHHHTTSSTT---GGG--THHHHHHHHHHHHHHHHHHHIIIIIS----

Sequence (506 aa):
MAIRLREANPTVHAIVGLLLCFSLLLSACENDDDLDEAQPSPSEAQQPEPEPADERGFLLPSAVKPGKAPERPDRPRFRDDSDALHAIFMHGARARSSEMGHEAYRPELDQDFMDEQARLWLRLFRDVQMRYADGLAARPEAVWEEGDWRAHGDVVLRDQVWGSYLYHMHHRESWFEDGDVRDAITRMALPLLTGITRHVMDEHYRDGVFHLGDPEETVSADSMMDGLAVFTTLSYAWVRWQKPGGADDMGGLSEERLRGWLGRGPEELLDIASAAAEQLDARWDEDRGFYDFGDQTWSLATVGSLMRGHKGLYEVLYLFGGDEEREQAELLFRRAVRVLEQVLPLARDWGLPAQVTFTESGAEAASGEVDVAAHWDLIAHLVAGFSFDREREGTARMMRRLKPDLADELAVFVDQQILEALEWQMPEGIVVARLDYEDGTVLDQRHYIRAISRFMVGAGEGYGGSELFASPADWDGDQEDNTRRLYDSLYRHGEFLRSEFLELAD

Foldseek 3Di:
DDDDDDDDDPPVVVVVVVVVVVVPPPDDDDDDDDDDDDDDDDDDDDDPDPDPDDLAPAFFAQWDFPPDAGHTDLWGFLLQLLLLLLLLLLLLVQLDCQHCCPPLHNVVSHQVVSLVSLVVSLVSVVVSCQQADDFLAGAGTWDQDPSYTHHDDAGDLLSLLSQLVSCVQLLCLVRHPPPVSSVSSVPVSQSNNLSSLCCQCVQQDDQLAGDSHDPPDQGALRRRLSSLSSLLSLLVLQLQCQFVCSCVSSVVDDQVRNCVSNVDHLVVSLSNLVRNLVVQVVQQDPLLLHGPSPAQKDFLLSLLSLQSSLLSNLFSLCQSHDPVSNVSSLVSVVSNVLLCVQQLVQADLLFGARMWGGDSVGIDRPHQKDFLLSRLSNLLSCQPCRHLLNADHSTSVSCVPPPVVVLLVNLVSLQSNLLSCLPQQCPPLAGFGMAGSVPSHRPGRMHGSSSLSSSSSSNSRRPPSDPCADGSVPDDPNNVVSSSSSSVSSNVSSVCCVVNTRVDPD